Protein AF-A0A935VYN9-F1 (afdb_monomer)

Solvent-accessible surface area (backbone atoms only — not comparable to full-atom values): 40117 Å² total; per-residue (Å²): 138,80,86,82,82,80,83,77,86,75,59,67,63,64,49,54,51,49,53,44,54,54,47,24,53,54,36,52,52,41,38,75,71,76,42,77,57,58,20,42,35,36,36,38,44,35,85,55,69,68,54,60,50,52,51,58,48,52,46,54,54,28,58,73,25,65,29,42,64,48,79,44,86,40,58,60,84,60,48,42,62,64,52,50,59,45,42,54,49,50,70,70,33,98,76,46,24,41,80,46,74,50,76,77,64,46,88,77,40,58,71,61,63,54,58,72,52,52,62,89,78,55,71,36,99,44,79,91,55,61,65,62,78,80,64,71,81,85,78,84,76,78,89,75,81,85,79,79,81,84,81,88,84,87,85,84,86,85,86,85,92,87,82,90,79,89,78,90,91,85,85,90,83,90,80,90,88,83,89,88,82,90,82,91,89,88,86,87,87,87,87,87,87,90,86,80,88,81,92,80,90,84,89,80,82,87,86,87,87,86,81,89,84,81,87,81,91,84,85,90,86,90,87,86,89,87,89,86,84,88,88,83,88,86,91,83,88,89,88,88,87,85,86,91,83,90,82,91,89,87,86,87,85,89,78,86,83,90,88,90,81,91,85,86,90,86,87,83,91,79,88,82,82,82,85,84,70,78,80,70,85,77,69,84,89,64,87,78,77,80,81,77,80,82,80,76,58,88,90,76,44,45,69,47,82,50,45,67,54,42,55,74,63,62,28,47,67,41,82,52,68,63,25,54,41,43,38,27,51,83,43,47,61,61,36,37,48,20,25,68,74,17,15,20,39,29,85,47,33,64,40,24,38,38,35,30,41,29,88,30,21,49,60,28,48,26,29,47,26,48,26,82,42,75,83,49,50,67,33,25,41,44,68,26,33,32,36,37,74,79,26,8,28,68,44,71,29,41,43,29,27,72,41,96,35,29,34,38,37,41,35,50,47,76,37,39,69,62,50,51,56,50,45,68,72,69,53,61,71,59,50,51,75,45,80,41,37,94,53,36,25,31,37,35,36,29,4,76,41,26,68,63,26,54,28,53,45,40,75,46,94,65,93,70,53,57,79,43,14,29,42,82,44,79,45,70,89,39,70,29,43,42,28,19,42,78,70,43,62,49,55,35,31,30,41,35,32,47,35,89,48,40,57,62,53,53,55,43,46,49,62,44,17,48,90,58,56,44,39,67,37,19,53,51,19,45,54,42,33,16,49,39,36,52,50,79,45,81,84,47,63,36,37,67,82,38,34,46,67,27,54,71,41,48,87,37,53,69,67,73,83,61,74,32,56,17,42,71,34,47,60,74,52,60,90,58,82,55,88,34,27,54,38,35,33,36,46,79,50,99,66,69,51,39,52,77,31,41,26,27,46,98,89,40,80,57,32,38,24,36,39,36,40,61,32,80,92,76,78,37,22,34,32,37,27,39,30,38,56,95,66,59,46,72,69,36,74,38,23,38,43,58,93,86,40,72,43,45,26,32,30,41,68,71,38,71,51,61,82,92,115

Foldseek 3Di:
DDDDDDDDDDDPVVVVVVVLVVLLVVQVVCVVVVHQGAEEEEEEEADDPVLVVVLVVVCVSCVSSVHHYHYHYHHLPDAQVNLLVVLLVLLVDPNHQYYHYDDDHRPNHDPVVVVVSNDPVRNHPQPPHPVCVPDDDDDDDDDDDDDDDDDDDDDDDDDDDDDDDDDDDDDDDDDDDDDDDDDDDDDDDDDDDDDDDDDDDDDDDDDDDDDDDDDDDDDDDDDDDDDDDDDDDDDDDDDDDDDDDDDDDDDDDDDDDDDDDDDDDDDDDDDDDDDDDPPPPPDPPDDDFDDPDDADDPVQADEALCRVVCVVLVFDWGGDLRHTFGQWSDDLLLQLVCQAAFKEKEWPLLWWKKKKFFPCSQVQVCQQWLFRSVPADAQFKDWTFGAAQLQAGLWIWIWHHNDPGMIMITTGNNCNVVSLVVSVVRGDDGIDMDTCSVWKTKMKIHHPCAQVLQCLLQVHDDPADDARGWYFDQGNNFTWTWGQDDQQLTTTIMIMGTSVCVVVVRVSSCVSRVVRVYYHGTPNSSQLRNLLQVHDDPVQLGDNNDHCQQSVNCVSNVPLVDNHHNSVNCVVCPPPQDQKHKFKKWFPDDDWDAFSWFKADPNDGFWTWRGWGQRSVVRTIMTIIIGGPVQRDFQRWIFTQDVNDTTIMTTHDPNNDDRPD

Mean predicted aligned error: 19.52 Å

pLDDT: mean 75.77, std 28.44, range [23.95, 98.88]

Sequence (661 aa):
MAEAIQTVVVDGLALAETLRAEMATEIEAIVASGRRPPQLTVVLVGDDPASRSYIKGKQRACARIGADAAEYLLPESTSEKELLDLIGRLNADDAVDGILVQLPLPKQISPEAVAEAIDPAMPSAARQRAARLVYAPRCARGPRPPRRPPVGGACRRDRPQQHRRQASLDPAAAAQRDRHDVPLEDPQPRGALPFGGRDRRRRRQPAHGQGGLDPPRRRRHGCRGHGSGRQARRRRRLRRGDRPRRSHHTLAPRHRPDDDHDAAAQHADGLPAPPSDPARRRRDQRPRAAHRPRKPRLSELSRTPLFEIHRRLGARLVPFAGWEMPIQYSSILDEHAAVRERAGLFDVSHMGQIFFEGPDAVAAVDRLVSCDVASLGVGRARYGLLLNDAGGCVDDVIATRLGERELFLCVNASNIDKDRDWILHHATGDVRIEDRSPTTALLALQGPASARILTRFAGTELALPKRFGAARMSIAGLELIVSATGYTGSPGFELACASTDAERLFEGLLAAGAPEGILPVGLGARDTLRLEAGMALYGHELDDTTTPFEAGLERYVKDLARDFVGVEALRRIAGETPRRRLVGFELVERGIARADYEIVHEGSIVGRVTSGAPSPTLGKSIGLGYVPPALSAVGQALGIRIRGKDVAAQVVALPFLKPGR

Nearest PDB structures (foldseek):
  1yx2-assembly1_A  TM=9.429E-01  e=1.963E-45  Bacillus subtilis
  1wsr-assembly1_A  TM=9.351E-01  e=6.634E-40  Homo sapiens
  3gsi-assembly1_A  TM=8.987E-01  e=3.271E-33  Arthrobacter globiformis
  1pj6-assembly1_A  TM=9.070E-01  e=1.847E-32  Arthrobacter globiformis
  3tfi-assembly1_B  TM=8.996E-01  e=2.219E-29  Candidatus Pelagibacter ubique HTCC1062

Secondary structure (DSSP, 8-state):
-----------HHHHHHHHHHHHHHHHHHHHHTTPPPPEEEEEEES--HHHHHHHHHHHHHHHTTT-EEEEEEE-TT--HHHHHHHHHHHTT-TT-SEEEEPSSPPTTS-HHHHHHHS-TTS--TTTTTGGGGT---S-PPPPPPPPPPPPP----------------------------------------------------------------------------------------------------------------------PPPPPPPGGGGGS---PPPP--PPPPPTTS-B--TTHHHHHHTT-EEEEETTEEEEEESS-HHHHHHHHHHS-EEEE-TTSEEEEEESTTHHHHHHHHBSS--TT--TTEEEEEEEE-TTS-EEEEEEEEEEETTEEEEEE-TTTHHHHHHHHHHH--SS-EEEE-TTTEEEEEEESTTHHHHHHHHHTS---PPPTTBEEEEEETTEEEEEES--SSSSSEEEEEEETTTHHHHHHHHHHHHGGGT-EEE-HHHHHHHHHHTT---BTTTB-TT--TTTTT-GGGS---SS--TTHHHHHHTTTS--S-EEEEEEESSS----TTPEEEETTEEEEEEEEEEEETTTTEEEEEEEE-GGG-STT-EEEEEETTEEEEEEEEPSPSSPTT-

Structure (mmCIF, N/CA/C/O backbone):
data_AF-A0A935VYN9-F1
#
_entry.id   AF-A0A935VYN9-F1
#
loop_
_atom_site.group_PDB
_atom_site.id
_atom_site.type_symbol
_atom_site.label_atom_id
_atom_site.label_alt_id
_atom_site.label_comp_id
_atom_site.label_asym_id
_atom_site.label_entity_id
_atom_site.label_seq_id
_atom_site.pdbx_PDB_ins_code
_atom_site.Cartn_x
_atom_site.Cartn_y
_atom_site.Cartn_z
_atom_site.occupancy
_atom_site.B_iso_or_equiv
_atom_site.auth_seq_id
_atom_site.auth_comp_id
_atom_site.auth_asym_id
_atom_site.auth_atom_id
_atom_site.pdbx_PDB_model_num
ATOM 1 N N . MET A 1 1 ? 7.507 -13.854 -44.392 1.00 37.06 1 MET A N 1
ATOM 2 C CA . MET A 1 1 ? 7.687 -12.591 -43.643 1.00 37.06 1 MET A CA 1
ATOM 3 C C . MET A 1 1 ? 6.374 -12.278 -42.952 1.00 37.06 1 MET A C 1
ATOM 5 O O . MET A 1 1 ? 5.344 -12.498 -43.573 1.00 37.06 1 MET A O 1
ATOM 9 N N . ALA A 1 2 ? 6.405 -11.829 -41.700 1.00 38.69 2 ALA A N 1
ATOM 10 C CA . ALA A 1 2 ? 5.245 -11.238 -41.034 1.00 38.69 2 ALA A CA 1
ATOM 11 C C . ALA A 1 2 ? 5.484 -9.727 -40.945 1.00 38.69 2 ALA A C 1
ATOM 13 O O . ALA A 1 2 ? 6.619 -9.317 -40.699 1.00 38.69 2 ALA A O 1
ATOM 14 N N . GLU A 1 3 ? 4.456 -8.914 -41.174 1.00 41.31 3 GLU A N 1
ATOM 15 C CA . GLU A 1 3 ? 4.567 -7.467 -40.987 1.00 41.31 3 GLU A CA 1
ATOM 16 C C . GLU A 1 3 ? 4.745 -7.140 -39.502 1.00 41.31 3 GLU A C 1
ATOM 18 O O . GLU A 1 3 ? 4.059 -7.691 -38.636 1.00 41.31 3 GLU A O 1
ATOM 23 N N . ALA A 1 4 ? 5.680 -6.238 -39.205 1.00 37.94 4 ALA A N 1
ATOM 24 C CA . ALA A 1 4 ? 5.867 -5.727 -37.859 1.00 37.94 4 ALA A CA 1
ATOM 25 C C . ALA A 1 4 ? 4.726 -4.753 -37.536 1.00 37.94 4 ALA A C 1
ATOM 27 O O . ALA A 1 4 ? 4.671 -3.652 -38.081 1.00 37.94 4 ALA A O 1
ATOM 28 N N . ILE A 1 5 ? 3.819 -5.157 -36.644 1.00 44.41 5 ILE A N 1
ATOM 29 C CA . ILE A 1 5 ? 2.760 -4.279 -36.138 1.00 44.41 5 ILE A CA 1
ATOM 30 C C . ILE A 1 5 ? 3.425 -3.166 -35.320 1.00 44.41 5 ILE A C 1
ATOM 32 O O . ILE A 1 5 ? 3.862 -3.397 -34.193 1.00 44.41 5 ILE A O 1
ATOM 36 N N . GLN A 1 6 ? 3.509 -1.960 -35.885 1.00 36.75 6 GLN A N 1
ATOM 37 C CA . GLN A 1 6 ? 3.983 -0.785 -35.157 1.00 36.75 6 GLN A CA 1
ATOM 38 C C . GLN A 1 6 ? 2.97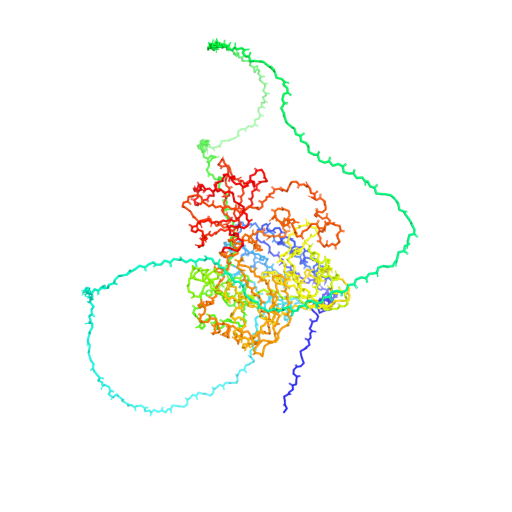8 -0.403 -34.065 1.00 36.75 6 GLN A C 1
ATOM 40 O O . GLN A 1 6 ? 1.843 -0.016 -34.343 1.00 36.75 6 GLN A O 1
ATOM 45 N N . THR A 1 7 ? 3.411 -0.477 -32.810 1.00 35.91 7 THR A N 1
ATOM 46 C CA . THR A 1 7 ? 2.684 0.078 -31.667 1.00 35.91 7 THR A CA 1
ATOM 47 C C . THR A 1 7 ? 2.938 1.580 -31.583 1.00 35.91 7 THR A C 1
ATOM 49 O O . THR A 1 7 ? 3.998 2.007 -31.126 1.00 35.91 7 THR A O 1
ATOM 52 N N . VAL A 1 8 ? 1.970 2.384 -32.020 1.00 53.38 8 VAL A N 1
ATOM 53 C CA . VAL A 1 8 ? 1.992 3.840 -31.829 1.00 53.38 8 VAL A CA 1
ATOM 54 C C . VAL A 1 8 ? 1.528 4.162 -30.408 1.00 53.38 8 VAL A C 1
ATOM 56 O O . VAL A 1 8 ? 0.440 3.752 -30.003 1.00 53.38 8 VAL A O 1
ATOM 59 N N . VAL A 1 9 ? 2.343 4.903 -29.655 1.00 58.47 9 VAL A N 1
ATOM 60 C CA . VAL A 1 9 ? 1.935 5.488 -28.370 1.00 58.47 9 VAL A CA 1
ATOM 61 C C . VAL A 1 9 ? 0.993 6.651 -28.671 1.00 58.47 9 VAL A C 1
ATOM 63 O O . VAL A 1 9 ? 1.369 7.587 -29.373 1.00 58.47 9 VAL A O 1
ATOM 66 N N . VAL A 1 10 ? -0.238 6.580 -28.167 1.00 57.06 10 VAL A N 1
ATOM 67 C CA . VAL A 1 10 ? -1.242 7.634 -28.344 1.00 57.06 10 VAL A CA 1
ATOM 68 C C . VAL A 1 10 ? -1.167 8.585 -27.156 1.00 57.06 10 VAL A C 1
ATOM 70 O O . VAL A 1 10 ? -1.468 8.189 -26.032 1.00 57.06 10 VAL A O 1
ATOM 73 N N . ASP A 1 11 ? -0.803 9.841 -27.408 1.00 76.12 11 ASP A N 1
ATOM 74 C CA . ASP A 1 11 ? -0.956 10.917 -26.429 1.00 76.12 11 ASP A CA 1
ATOM 75 C C . ASP A 1 11 ? -2.454 11.173 -26.200 1.00 76.12 11 ASP A C 1
ATOM 77 O O . ASP A 1 11 ? -3.157 11.726 -27.051 1.00 76.12 11 ASP A O 1
ATOM 81 N N . GLY A 1 12 ? -2.952 10.728 -25.045 1.00 65.94 12 GLY A N 1
ATOM 82 C CA . GLY A 1 12 ? -4.353 10.874 -24.664 1.00 65.94 12 GLY A CA 1
ATOM 83 C C . GLY A 1 12 ? -4.775 12.321 -24.399 1.00 65.94 12 GLY A C 1
ATOM 84 O O . GLY A 1 12 ? -5.955 12.630 -24.563 1.00 65.94 12 GLY A O 1
ATOM 85 N N . LEU A 1 13 ? -3.847 13.214 -24.035 1.00 66.75 13 LEU A N 1
ATOM 86 C CA . LEU A 1 13 ? -4.149 14.626 -23.802 1.00 66.75 13 LEU A CA 1
ATOM 87 C C . LEU A 1 13 ? -4.252 15.366 -25.136 1.00 66.75 13 LEU A C 1
ATOM 89 O O . LEU A 1 13 ? -5.301 15.950 -25.411 1.00 66.75 13 LEU A O 1
ATOM 93 N N . ALA A 1 14 ? -3.238 15.254 -26.000 1.00 67.38 14 ALA A N 1
ATOM 94 C CA . ALA A 1 14 ? -3.257 15.857 -27.333 1.00 67.38 14 ALA A CA 1
ATOM 95 C C . ALA A 1 14 ? -4.417 15.317 -28.191 1.00 67.38 14 ALA A C 1
ATOM 97 O O . ALA A 1 14 ? -5.089 16.084 -28.888 1.00 67.38 14 ALA A O 1
ATOM 98 N N . LEU A 1 15 ? -4.734 14.017 -28.090 1.00 72.75 15 LEU A N 1
ATOM 99 C CA . LEU A 1 15 ? -5.921 13.443 -28.731 1.00 72.75 15 LEU A CA 1
ATOM 100 C C . LEU A 1 15 ? -7.220 14.013 -28.142 1.00 72.75 15 LEU A C 1
ATOM 102 O O . LEU A 1 15 ? -8.131 14.346 -28.896 1.00 72.75 15 LEU A O 1
ATOM 106 N N . ALA A 1 16 ? -7.329 14.161 -26.818 1.00 69.44 16 ALA A N 1
ATOM 107 C CA . ALA A 1 16 ? -8.524 14.728 -26.194 1.00 69.44 16 ALA A CA 1
ATOM 108 C C . ALA A 1 16 ? -8.689 16.236 -26.459 1.00 69.44 16 ALA A C 1
ATOM 110 O O . ALA A 1 16 ? -9.809 16.740 -26.416 1.00 69.44 16 ALA A O 1
ATOM 111 N N . GLU A 1 17 ? -7.616 16.982 -26.718 1.00 77.56 17 GLU A N 1
ATOM 112 C CA . GLU A 1 17 ? -7.700 18.369 -27.192 1.00 77.56 17 GLU A CA 1
ATOM 113 C C . GLU A 1 17 ? -8.106 18.431 -28.668 1.00 77.56 17 GLU A C 1
ATOM 115 O O . GLU A 1 17 ? -9.053 19.146 -28.996 1.00 77.56 17 GLU A O 1
ATOM 120 N N . THR A 1 18 ? -7.509 17.590 -29.521 1.00 80.38 18 THR A N 1
ATOM 121 C CA . THR A 1 18 ? -7.894 17.443 -30.937 1.00 80.38 18 THR A CA 1
ATOM 122 C C . THR A 1 18 ? -9.381 17.101 -31.080 1.00 80.38 18 THR A C 1
ATOM 124 O O . THR A 1 18 ? -10.112 17.812 -31.762 1.00 80.38 18 THR A O 1
ATOM 127 N N . LEU A 1 19 ? -9.868 16.080 -30.363 1.00 76.44 19 LEU A N 1
ATOM 128 C CA . LEU A 1 19 ? -11.279 15.668 -30.386 1.00 76.44 19 LEU A CA 1
ATOM 129 C C . LEU A 1 19 ? -12.233 16.768 -29.890 1.00 76.44 19 LEU A C 1
ATOM 131 O O . LEU A 1 19 ? -13.353 16.865 -30.382 1.00 76.44 19 LEU A O 1
ATOM 135 N N . ARG A 1 20 ? -11.818 17.613 -28.934 1.00 80.69 20 ARG A N 1
ATOM 136 C CA . ARG A 1 20 ? -12.640 18.753 -28.486 1.00 80.69 20 ARG A CA 1
ATOM 137 C C . ARG A 1 20 ? -12.694 19.864 -29.535 1.00 80.69 20 ARG A C 1
ATOM 139 O O . ARG A 1 20 ? -13.747 20.473 -29.679 1.00 80.69 20 ARG A O 1
ATOM 146 N N . ALA A 1 21 ? -11.605 20.105 -30.267 1.00 80.94 21 ALA A N 1
ATOM 147 C CA . ALA A 1 21 ? -11.582 21.061 -31.375 1.00 80.94 21 ALA A CA 1
ATOM 148 C C . ALA A 1 21 ? -12.409 20.571 -32.583 1.00 80.94 21 ALA A C 1
ATOM 150 O O . ALA A 1 21 ? -13.171 21.354 -33.151 1.00 80.94 21 ALA A O 1
ATOM 151 N N . GLU A 1 22 ? -12.328 19.275 -32.919 1.00 85.44 22 GLU A N 1
ATOM 152 C CA . GLU A 1 22 ? -13.218 18.624 -33.896 1.00 85.44 22 GLU A CA 1
ATOM 153 C C . GLU A 1 22 ? -14.692 18.835 -33.498 1.00 85.44 22 GLU A C 1
ATOM 155 O O . GLU A 1 22 ? -15.454 19.440 -34.251 1.00 85.44 22 GLU A O 1
ATOM 160 N N . MET A 1 23 ? -15.076 18.430 -32.279 1.00 83.31 23 MET A N 1
ATOM 161 C CA . MET A 1 23 ? -16.460 18.548 -31.796 1.00 83.31 23 MET A CA 1
ATOM 162 C C . MET A 1 23 ? -16.960 19.997 -31.719 1.00 83.31 23 MET A C 1
ATOM 164 O O . MET A 1 23 ? -18.111 20.247 -32.064 1.00 83.31 23 MET A O 1
ATOM 168 N N . ALA A 1 24 ? -16.127 20.955 -31.297 1.00 84.88 24 ALA A N 1
ATOM 169 C CA . ALA A 1 24 ? -16.508 22.369 -31.277 1.00 84.88 24 ALA A CA 1
ATOM 170 C C . ALA A 1 24 ? -16.841 22.881 -32.689 1.00 84.88 24 ALA A C 1
ATOM 172 O O . ALA A 1 24 ? -17.875 23.514 -32.886 1.00 84.88 24 ALA A O 1
ATOM 173 N N . THR A 1 25 ? -16.023 22.519 -33.683 1.00 88.00 25 THR A N 1
ATOM 174 C CA . THR A 1 25 ? -16.242 22.887 -35.093 1.00 88.00 25 THR A CA 1
ATOM 175 C C . THR A 1 25 ? -17.527 22.256 -35.651 1.00 88.00 25 THR A C 1
ATOM 177 O O . THR A 1 25 ? -18.287 22.911 -36.366 1.00 88.00 25 THR A O 1
ATOM 180 N N . GLU A 1 26 ? -17.811 20.995 -35.306 1.00 87.25 26 GLU A N 1
ATOM 181 C CA . GLU A 1 26 ? -19.064 20.321 -35.681 1.00 87.25 26 GLU A CA 1
ATOM 182 C C . GLU A 1 26 ? -20.295 20.993 -35.047 1.00 87.25 26 GLU A C 1
ATOM 184 O O . GLU A 1 26 ? -21.315 21.174 -35.716 1.00 87.25 26 GLU A O 1
ATOM 189 N N . ILE A 1 27 ? -20.206 21.409 -33.780 1.00 86.06 27 ILE A N 1
ATOM 190 C CA . ILE A 1 27 ? -21.300 22.081 -33.064 1.00 86.06 27 ILE A CA 1
ATOM 191 C C . ILE A 1 27 ? -21.528 23.501 -33.601 1.00 86.06 27 ILE A C 1
ATOM 193 O O . ILE A 1 27 ? -22.677 23.876 -33.835 1.00 86.06 27 ILE A O 1
ATOM 197 N N . GLU A 1 28 ? -20.468 24.261 -33.889 1.00 88.19 28 GLU A N 1
ATOM 198 C CA . GLU A 1 28 ? -20.569 25.562 -34.564 1.00 88.19 28 GLU A CA 1
ATOM 199 C C . GLU A 1 28 ? -21.259 25.437 -35.932 1.00 88.19 28 GLU A C 1
ATOM 201 O O . GLU A 1 28 ? -22.143 26.235 -36.247 1.00 88.19 28 GLU A O 1
ATOM 206 N N . ALA A 1 29 ? -20.948 24.396 -36.714 1.00 86.12 29 ALA A N 1
ATOM 207 C CA . ALA A 1 29 ? -21.621 24.125 -37.986 1.00 86.12 29 ALA A CA 1
ATOM 208 C C . ALA A 1 29 ? -23.108 23.741 -37.814 1.00 86.12 29 ALA A C 1
ATOM 210 O O . ALA A 1 29 ? -23.952 24.165 -38.609 1.00 86.12 29 ALA A O 1
ATOM 211 N N . ILE A 1 30 ? -23.458 22.986 -36.763 1.00 83.12 30 ILE A N 1
ATOM 212 C CA . ILE A 1 30 ? -24.858 22.686 -36.410 1.00 83.12 30 ILE A CA 1
ATOM 213 C C . ILE A 1 30 ? -25.611 23.982 -36.077 1.00 83.12 30 ILE A C 1
ATOM 215 O O . ILE A 1 30 ? -26.686 24.216 -36.637 1.00 83.12 30 ILE A O 1
ATOM 219 N N . VAL A 1 31 ? -25.038 24.855 -35.244 1.00 87.81 31 VAL A N 1
ATOM 220 C CA . VAL A 1 31 ? -25.655 26.138 -34.864 1.00 87.81 31 VAL A CA 1
ATOM 221 C C . VAL A 1 31 ? -25.779 27.079 -36.068 1.00 87.81 31 VAL A C 1
ATOM 223 O O . VAL A 1 31 ? -26.846 27.650 -36.296 1.00 87.81 31 VAL A O 1
ATOM 226 N N . ALA A 1 32 ? -24.746 27.169 -36.911 1.00 89.19 32 ALA A N 1
ATOM 227 C CA . ALA A 1 32 ? -24.773 27.950 -38.150 1.00 89.19 32 ALA A CA 1
ATOM 228 C C . ALA A 1 32 ? -25.826 27.454 -39.164 1.00 89.19 32 ALA A C 1
ATOM 230 O O . ALA A 1 32 ? -26.321 28.243 -39.967 1.00 89.19 32 ALA A O 1
ATOM 231 N N . SER A 1 33 ? -26.224 26.175 -39.104 1.00 89.38 33 SER A N 1
ATOM 232 C CA . SER A 1 33 ? -27.330 25.625 -39.908 1.00 89.38 33 SER A CA 1
ATOM 233 C C . SER A 1 33 ? -28.736 26.001 -39.403 1.00 89.38 33 SER A C 1
ATOM 235 O O . SER A 1 33 ? -29.731 25.560 -39.977 1.00 89.38 33 SER A O 1
ATOM 237 N N . GLY A 1 34 ? -28.840 26.802 -38.334 1.00 86.44 34 GLY A N 1
ATOM 238 C CA . GLY A 1 34 ? -30.112 27.209 -37.726 1.00 86.44 34 GLY A CA 1
ATOM 239 C C . GLY A 1 34 ? -30.720 26.167 -36.781 1.00 86.44 34 GLY A C 1
ATOM 240 O O . GLY A 1 34 ? -31.892 26.275 -36.420 1.00 86.44 34 GLY A O 1
ATOM 241 N N . ARG A 1 35 ? -29.947 25.152 -36.375 1.00 84.31 35 ARG A N 1
ATOM 242 C CA . ARG A 1 35 ? -30.352 24.152 -35.375 1.00 84.31 35 ARG A CA 1
ATOM 243 C C . ARG A 1 35 ? -29.872 24.576 -33.984 1.00 84.31 35 ARG A C 1
ATOM 245 O O . ARG A 1 35 ? -28.857 25.254 -33.857 1.00 84.31 35 ARG A O 1
ATOM 252 N N . ARG A 1 36 ? -30.578 24.155 -32.928 1.00 87.69 36 ARG A N 1
ATOM 253 C CA . ARG A 1 36 ? -30.112 24.355 -31.542 1.00 87.69 36 ARG A CA 1
ATOM 254 C C . ARG A 1 36 ? -28.790 23.600 -31.284 1.00 87.69 36 ARG A C 1
ATOM 256 O O . ARG A 1 36 ? -28.568 22.573 -31.937 1.00 87.69 36 ARG A O 1
ATOM 263 N N . PRO A 1 37 ? -27.947 24.044 -30.332 1.00 87.00 37 PRO A N 1
ATOM 264 C CA . PRO A 1 37 ? -26.814 23.250 -29.866 1.00 87.00 37 PRO A CA 1
ATOM 265 C C . PRO A 1 37 ? -27.272 21.875 -29.349 1.00 87.00 37 PRO A C 1
ATOM 267 O O . PRO A 1 37 ? -28.380 21.770 -28.809 1.00 87.00 37 PRO A O 1
ATOM 270 N N . PRO A 1 38 ? -26.446 20.819 -29.469 1.00 88.00 38 PRO A N 1
ATOM 271 C CA . PRO A 1 38 ? -26.711 19.551 -28.799 1.00 88.00 38 PRO A CA 1
ATOM 272 C C . PRO A 1 38 ? -26.677 19.723 -27.274 1.00 88.00 38 PRO A C 1
ATOM 274 O O . PRO A 1 38 ? -25.772 20.375 -26.751 1.00 88.00 38 PRO A O 1
ATOM 277 N N . GLN A 1 39 ? -27.626 19.112 -26.563 1.00 88.81 39 GLN A N 1
ATOM 278 C CA . GLN A 1 39 ? -27.752 19.190 -25.109 1.00 88.81 39 GLN A CA 1
ATOM 279 C C . GLN A 1 39 ? -27.408 17.856 -24.436 1.00 88.81 39 GLN A C 1
ATOM 281 O O . GLN A 1 39 ? -27.972 16.810 -24.769 1.00 88.81 39 GLN A O 1
ATOM 286 N N . LEU A 1 40 ? -26.533 17.911 -23.427 1.00 90.44 40 LEU A N 1
ATOM 287 C CA . LEU A 1 40 ? -26.269 16.802 -22.509 1.00 90.44 40 LEU A CA 1
ATOM 288 C C . LEU A 1 40 ? -26.997 17.016 -21.173 1.00 90.44 40 LEU A C 1
ATOM 290 O O . LEU A 1 40 ? -26.625 17.885 -20.380 1.00 90.44 40 LEU A O 1
ATOM 294 N N . THR A 1 41 ? -27.992 16.185 -20.876 1.00 90.56 41 THR A N 1
ATOM 295 C CA . THR A 1 41 ? -28.690 16.199 -19.585 1.00 90.56 41 THR A CA 1
ATOM 296 C C . THR A 1 41 ? -28.003 15.265 -18.590 1.00 90.56 41 THR A C 1
ATOM 298 O O . THR A 1 41 ? -27.932 14.050 -18.788 1.00 90.56 41 THR A O 1
ATOM 301 N N . VAL A 1 42 ? -27.512 15.819 -17.481 1.00 90.00 42 VAL A N 1
ATOM 302 C CA . VAL A 1 42 ? -26.829 15.071 -16.418 1.00 90.00 42 VAL A CA 1
ATOM 303 C C . VAL A 1 42 ? -27.768 14.886 -15.225 1.00 90.00 42 VAL A C 1
ATOM 305 O O . VAL A 1 42 ? -28.239 15.859 -14.641 1.00 90.00 42 VAL A O 1
ATOM 308 N N . VAL A 1 43 ? -28.034 13.638 -14.834 1.00 92.06 43 VAL A N 1
ATOM 309 C CA . VAL A 1 43 ? -28.928 13.326 -13.703 1.00 92.06 43 VAL A CA 1
ATOM 310 C C . VAL A 1 43 ? -28.102 12.866 -12.505 1.00 92.06 43 VAL A C 1
ATOM 312 O O . VAL A 1 43 ? -27.345 11.902 -12.613 1.00 92.06 43 VAL A O 1
ATOM 315 N N . LEU A 1 44 ? -28.258 13.523 -11.357 1.00 89.62 44 LEU A N 1
ATOM 316 C CA . LEU A 1 44 ? -27.725 13.084 -10.066 1.00 89.62 44 LEU A CA 1
ATOM 317 C C . LEU A 1 44 ? -28.865 12.576 -9.186 1.00 89.62 44 LEU A C 1
ATOM 319 O O . LEU A 1 44 ? -29.943 13.167 -9.168 1.00 89.62 44 LEU A O 1
ATOM 323 N N . VAL A 1 45 ? -28.605 11.525 -8.407 1.00 91.44 45 VAL A N 1
ATOM 324 C CA . VAL A 1 45 ? -29.517 11.073 -7.352 1.00 91.44 45 VAL A CA 1
ATOM 325 C C . VAL A 1 45 ? -28.747 10.953 -6.040 1.00 91.44 45 VAL A C 1
ATOM 327 O O . VAL A 1 45 ? -27.850 10.123 -5.919 1.00 91.44 45 VAL A O 1
ATOM 330 N N . GLY A 1 46 ? -29.100 11.783 -5.060 1.00 85.88 46 GLY A N 1
ATOM 331 C CA . GLY A 1 46 ? -28.372 11.936 -3.800 1.00 85.88 46 GLY A CA 1
ATOM 332 C C . GLY A 1 46 ? -27.407 13.125 -3.778 1.00 85.88 46 GLY A C 1
ATOM 333 O O . GLY A 1 46 ? -27.163 13.791 -4.780 1.00 85.88 46 GLY A O 1
ATOM 334 N N . ASP A 1 47 ? -26.859 13.400 -2.595 1.00 70.00 47 ASP A N 1
ATOM 335 C CA . ASP A 1 47 ? -26.157 14.653 -2.279 1.00 70.00 47 ASP A CA 1
ATOM 336 C C . ASP A 1 47 ? -24.621 14.545 -2.239 1.00 70.00 47 ASP A C 1
ATOM 338 O O . ASP A 1 47 ? -23.958 15.379 -1.623 1.00 70.00 47 ASP A O 1
ATOM 342 N N . ASP A 1 48 ? -24.037 13.540 -2.900 1.00 70.31 48 ASP A N 1
ATOM 343 C CA . ASP A 1 48 ? -22.589 13.295 -2.876 1.00 70.31 48 ASP A CA 1
ATOM 344 C C . ASP A 1 48 ? -21.759 14.529 -3.325 1.00 70.31 48 ASP A C 1
ATOM 346 O O . ASP A 1 48 ? -21.846 14.952 -4.488 1.00 70.31 48 ASP A O 1
ATOM 350 N N . PRO A 1 49 ? -20.916 15.111 -2.442 1.00 59.22 49 PRO A N 1
ATOM 351 C CA . PRO A 1 49 ? -20.136 16.305 -2.765 1.00 59.22 49 PRO A CA 1
ATOM 352 C C . PRO A 1 49 ? -19.117 16.099 -3.892 1.00 59.22 49 PRO A C 1
ATOM 354 O O . PRO A 1 49 ? -18.852 17.041 -4.643 1.00 59.22 49 PRO A O 1
ATOM 357 N N . ALA A 1 50 ? -18.567 14.888 -4.046 1.00 57.19 50 ALA A N 1
ATOM 358 C CA . ALA A 1 50 ? -17.630 14.588 -5.128 1.00 57.19 50 ALA A CA 1
ATOM 359 C C . ALA A 1 50 ? -18.349 14.610 -6.488 1.00 57.19 50 ALA A C 1
ATOM 361 O O . ALA A 1 50 ? -17.931 15.319 -7.407 1.00 57.19 50 ALA A O 1
ATOM 362 N N . SER A 1 51 ? -19.492 13.929 -6.593 1.00 67.25 51 SER A N 1
ATOM 363 C CA . SER A 1 51 ? -20.361 13.929 -7.777 1.00 67.25 51 SER A CA 1
ATOM 364 C C . SER A 1 51 ? -20.818 15.336 -8.175 1.00 67.25 51 SER A C 1
ATOM 366 O O . SER A 1 51 ? -20.778 15.679 -9.359 1.00 67.25 51 SER A O 1
ATOM 368 N N . ARG A 1 52 ? -21.150 16.201 -7.204 1.00 70.88 52 ARG A N 1
ATOM 369 C CA . ARG A 1 52 ? -21.450 17.628 -7.453 1.00 70.88 52 ARG A CA 1
ATOM 370 C C . ARG A 1 52 ? -20.274 18.394 -8.090 1.00 70.88 52 ARG A C 1
ATOM 372 O O . ARG A 1 52 ? -20.508 19.339 -8.844 1.00 70.88 52 ARG A O 1
ATOM 379 N N . SER A 1 53 ? -19.023 17.989 -7.848 1.00 62.47 53 SER A N 1
ATOM 380 C CA . SER A 1 53 ? -17.842 18.538 -8.538 1.00 62.47 53 SER A CA 1
ATOM 381 C C . SER A 1 53 ? -17.710 18.006 -9.974 1.00 62.47 53 SER A C 1
ATOM 383 O O . SER A 1 53 ? -17.495 18.784 -10.909 1.00 62.47 53 SER A O 1
ATOM 385 N N . TYR A 1 54 ? -17.931 16.702 -10.184 1.00 67.38 54 TYR A N 1
ATOM 386 C CA . TYR A 1 54 ? -17.904 16.080 -11.517 1.00 67.38 54 TYR A CA 1
ATOM 387 C C . TYR A 1 54 ? -18.953 16.661 -12.478 1.00 67.38 54 TYR A C 1
ATOM 389 O O . TYR A 1 54 ? -18.652 16.862 -13.655 1.00 67.38 54 TYR A O 1
ATOM 397 N N . ILE A 1 55 ? -20.153 17.001 -11.995 1.00 74.44 55 ILE A N 1
ATOM 398 C CA . ILE A 1 55 ? -21.208 17.637 -12.809 1.00 74.44 55 ILE A CA 1
ATOM 399 C C . ILE A 1 55 ? -20.763 19.024 -13.294 1.00 74.44 55 ILE A C 1
ATOM 401 O O . ILE A 1 55 ? -20.820 19.304 -14.492 1.00 74.44 55 ILE A O 1
ATOM 405 N N . LYS A 1 56 ? -20.171 19.837 -12.409 1.00 74.94 56 LYS A N 1
ATOM 406 C CA . LYS A 1 56 ? -19.536 21.115 -12.782 1.00 74.94 56 LYS A CA 1
ATOM 407 C C . LYS A 1 56 ? -18.342 20.935 -13.725 1.00 74.94 56 LYS A C 1
ATOM 409 O O . LYS A 1 56 ? -17.985 21.859 -14.453 1.00 74.94 56 LYS A O 1
ATOM 414 N N . GLY A 1 57 ? -17.688 19.774 -13.716 1.00 75.56 57 GLY A N 1
ATOM 415 C CA . GLY A 1 57 ? -16.717 19.376 -14.740 1.00 75.56 57 GLY A CA 1
ATOM 416 C C . GLY A 1 57 ? -17.377 19.169 -16.108 1.00 75.56 57 GLY A C 1
ATOM 417 O O . GLY A 1 57 ? -16.948 19.772 -17.089 1.00 75.56 57 GLY A O 1
ATOM 418 N N . LYS A 1 58 ? -18.461 18.385 -16.158 1.00 79.94 58 LYS A N 1
ATOM 419 C CA . LYS A 1 58 ? -19.228 18.075 -17.380 1.00 79.94 58 LYS A CA 1
ATOM 420 C C . LYS A 1 58 ? -19.853 19.319 -18.020 1.00 79.94 58 LYS A C 1
ATOM 422 O O . LYS A 1 58 ? -19.694 19.513 -19.220 1.00 79.94 58 LYS A O 1
ATOM 427 N N . GLN A 1 59 ? -20.466 20.201 -17.229 1.00 78.69 59 GLN A N 1
ATOM 428 C CA . GLN A 1 59 ? -21.006 21.486 -17.702 1.00 78.69 59 GLN A CA 1
ATOM 429 C C . GLN A 1 59 ? -19.918 22.357 -18.348 1.00 78.69 59 GLN A C 1
ATOM 431 O O . GLN A 1 59 ? -20.083 22.828 -19.470 1.00 78.69 59 GLN A O 1
ATOM 436 N N . ARG A 1 60 ? -18.756 22.500 -17.689 1.00 79.56 60 ARG A N 1
ATOM 437 C CA . ARG A 1 60 ? -17.601 23.224 -18.252 1.00 79.56 60 ARG A CA 1
ATOM 438 C C . ARG A 1 60 ? -17.022 22.548 -19.498 1.00 79.56 60 ARG A C 1
ATOM 440 O O . ARG A 1 60 ? -16.489 23.248 -20.350 1.00 79.56 60 ARG A O 1
ATOM 447 N N . ALA A 1 61 ? -17.117 21.224 -19.623 1.00 79.94 61 ALA A N 1
ATOM 448 C CA . ALA A 1 61 ? -16.699 20.513 -20.828 1.00 79.94 61 ALA A CA 1
ATOM 449 C C . ALA A 1 61 ? -17.639 20.784 -22.017 1.00 79.94 61 ALA A C 1
ATOM 451 O O . ALA A 1 61 ? -17.141 21.038 -23.107 1.00 79.94 61 ALA A O 1
ATOM 452 N N . CYS A 1 62 ? -18.960 20.801 -21.797 1.00 85.00 62 CYS A N 1
ATOM 453 C CA . CYS A 1 62 ? -19.954 21.114 -22.834 1.00 85.00 62 CYS A CA 1
ATOM 454 C C . CYS A 1 62 ? -19.824 22.573 -23.303 1.00 85.00 62 CYS A C 1
ATOM 456 O O . CYS A 1 62 ? -19.640 22.828 -24.491 1.00 85.00 62 CYS A O 1
ATOM 458 N N . ALA A 1 63 ? -19.757 23.520 -22.359 1.00 84.88 63 ALA A N 1
ATOM 459 C CA . ALA A 1 63 ? -19.567 24.938 -22.663 1.00 84.88 63 ALA A CA 1
ATOM 460 C C . ALA A 1 63 ? -18.252 25.230 -23.420 1.00 84.88 63 ALA A C 1
ATOM 462 O O . ALA A 1 63 ? -18.207 26.137 -24.246 1.00 84.88 63 ALA A O 1
ATOM 463 N N . ARG A 1 64 ? -17.185 24.444 -23.190 1.00 82.06 64 ARG A N 1
ATOM 464 C CA . ARG A 1 64 ? -15.908 24.549 -23.929 1.00 82.06 64 ARG A CA 1
ATOM 465 C C . ARG A 1 64 ? -15.964 24.055 -25.382 1.00 82.06 64 ARG A C 1
ATOM 467 O O . ARG A 1 64 ? -14.982 24.257 -26.088 1.00 82.06 64 ARG A O 1
ATOM 474 N N . ILE A 1 65 ? -17.054 23.415 -25.807 1.00 87.94 65 ILE A N 1
ATOM 475 C CA . ILE A 1 65 ? -17.287 22.970 -27.194 1.00 87.94 65 ILE A CA 1
ATOM 476 C C . ILE A 1 65 ? -18.591 23.538 -27.784 1.00 87.94 65 ILE A C 1
ATOM 478 O O . ILE A 1 65 ? -19.065 23.044 -28.798 1.00 87.94 65 ILE A O 1
ATOM 482 N N . GLY A 1 66 ? -19.202 24.539 -27.140 1.00 86.50 66 GLY A N 1
ATOM 483 C CA . GLY A 1 66 ? -20.461 25.144 -27.595 1.00 86.50 66 GLY A CA 1
ATOM 484 C C . GLY A 1 66 ? -21.720 24.286 -27.396 1.00 86.50 66 GLY A C 1
ATOM 485 O O . GLY A 1 66 ? -22.770 24.648 -27.916 1.00 86.50 66 GLY A O 1
ATOM 486 N N . ALA A 1 67 ? -21.641 23.168 -26.665 1.00 89.12 67 ALA A N 1
ATOM 487 C CA . ALA A 1 67 ? -22.790 22.317 -26.344 1.00 89.12 67 ALA A CA 1
ATOM 488 C C . ALA A 1 67 ? -23.536 22.801 -25.090 1.00 89.12 67 ALA A C 1
ATOM 490 O O . ALA A 1 67 ? -22.918 23.236 -24.111 1.00 89.12 67 ALA A O 1
ATOM 491 N 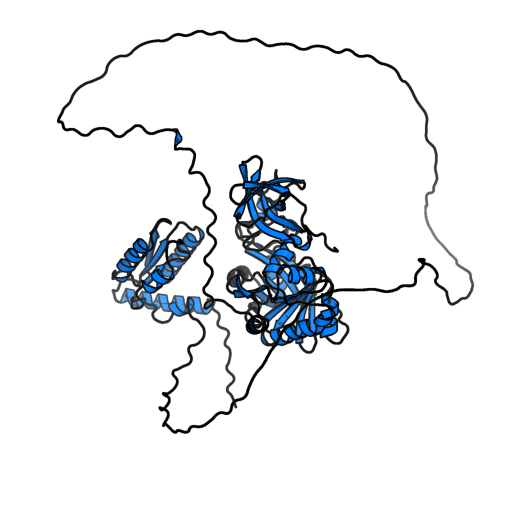N . ASP A 1 68 ? -24.857 22.625 -25.088 1.00 89.31 68 ASP A N 1
ATOM 492 C CA . ASP A 1 68 ? -25.710 22.891 -23.931 1.00 89.31 68 ASP A CA 1
ATOM 493 C C . ASP A 1 68 ? -25.603 21.769 -22.884 1.00 89.31 68 ASP A C 1
ATOM 495 O O . ASP A 1 68 ? -25.332 20.603 -23.191 1.00 89.31 68 ASP A O 1
ATOM 499 N N . ALA A 1 69 ? -25.860 22.105 -21.618 1.00 88.62 69 ALA A N 1
ATOM 500 C CA . ALA A 1 69 ? -25.913 21.130 -20.533 1.00 88.62 69 ALA A CA 1
ATOM 501 C C . ALA A 1 69 ? -27.016 21.465 -19.523 1.00 88.62 69 ALA A C 1
ATOM 503 O O . ALA A 1 69 ? -27.063 22.573 -18.990 1.00 88.62 69 ALA A O 1
ATOM 504 N N . ALA A 1 70 ? -27.853 20.476 -19.210 1.00 88.81 70 ALA A N 1
ATOM 505 C CA . ALA A 1 70 ? -28.882 20.558 -18.173 1.00 88.81 70 ALA A CA 1
ATOM 506 C C . ALA A 1 70 ? -28.522 19.652 -16.985 1.00 88.81 70 ALA A C 1
ATOM 508 O O . ALA A 1 70 ? -27.859 18.628 -17.166 1.00 88.81 70 ALA A O 1
ATOM 509 N N . GLU A 1 71 ? -28.974 19.989 -15.773 1.00 89.56 71 GLU A N 1
ATOM 510 C CA . GLU A 1 71 ? -28.840 19.117 -14.599 1.00 89.56 71 GLU A CA 1
ATOM 511 C C . GLU A 1 71 ? -30.186 18.824 -13.928 1.00 89.56 71 GLU A C 1
ATOM 513 O O . GLU A 1 71 ? -31.014 19.714 -13.749 1.00 89.56 71 GLU A O 1
ATOM 518 N N . TYR A 1 72 ? -30.379 17.570 -13.516 1.00 91.19 72 TYR A N 1
ATOM 519 C CA . TYR A 1 72 ? -31.471 17.153 -12.636 1.00 91.19 72 TYR A CA 1
ATOM 520 C C . TYR A 1 72 ? -30.872 16.636 -11.332 1.00 91.19 72 TYR A C 1
ATOM 522 O O . TYR A 1 72 ? -30.200 15.605 -11.319 1.00 91.19 72 TYR A O 1
ATOM 530 N N . LEU A 1 73 ? -31.110 17.355 -10.234 1.00 89.94 73 LEU A N 1
ATOM 531 C CA . LEU A 1 73 ? -30.661 16.977 -8.895 1.00 89.94 73 LEU A CA 1
ATOM 532 C C . LEU A 1 73 ? -31.828 16.339 -8.130 1.00 89.94 73 LEU A C 1
ATOM 534 O O . LEU A 1 73 ? -32.706 17.041 -7.628 1.00 89.94 73 LEU A O 1
ATOM 538 N N . LEU A 1 74 ? -31.850 15.009 -8.060 1.00 92.31 74 LEU A N 1
ATOM 539 C CA . LEU A 1 74 ? -32.872 14.247 -7.340 1.00 92.31 74 LEU A CA 1
ATOM 540 C C . LEU A 1 74 ? -32.377 13.875 -5.925 1.00 92.31 74 LEU A C 1
ATOM 542 O O . LEU A 1 74 ? -31.192 13.583 -5.752 1.00 92.31 74 LEU A O 1
ATOM 546 N N . PRO A 1 75 ? -33.245 13.846 -4.896 1.00 91.62 75 PRO A N 1
ATOM 547 C CA . PRO A 1 75 ? -32.840 13.515 -3.527 1.00 91.62 75 PRO A CA 1
ATOM 548 C C . PRO A 1 75 ? -32.426 12.040 -3.377 1.00 91.62 75 PRO A C 1
ATOM 550 O O . PRO A 1 75 ? -32.880 11.177 -4.129 1.00 91.62 75 PRO A O 1
ATOM 553 N N . GLU A 1 76 ? -31.633 11.710 -2.348 1.00 88.75 76 GLU A N 1
ATOM 554 C CA . GLU A 1 76 ? -31.203 10.318 -2.071 1.00 88.75 76 GLU A CA 1
ATOM 555 C C . GLU A 1 76 ? -32.393 9.362 -1.839 1.00 88.75 76 GLU A C 1
ATOM 557 O O . GLU A 1 76 ? -32.277 8.155 -2.036 1.00 88.75 76 GLU A O 1
ATOM 562 N N . SER A 1 77 ? -33.555 9.895 -1.448 1.00 92.50 77 SER A N 1
ATOM 563 C CA . SER A 1 77 ? -34.798 9.148 -1.223 1.00 92.50 77 SER A CA 1
ATOM 564 C C . SER A 1 77 ? -35.529 8.702 -2.494 1.00 92.50 77 SER A C 1
ATOM 566 O O . SER A 1 77 ? -36.502 7.963 -2.378 1.00 92.50 77 SER A O 1
ATOM 568 N N . THR A 1 78 ? -35.104 9.157 -3.677 1.00 94.88 78 THR A N 1
ATOM 569 C CA . THR A 1 78 ? -35.751 8.840 -4.964 1.00 94.88 78 THR A CA 1
ATOM 570 C C . THR A 1 78 ? -35.781 7.330 -5.199 1.00 94.88 78 THR A C 1
ATOM 572 O O . THR A 1 78 ? -34.774 6.641 -5.012 1.00 94.88 78 THR A O 1
ATOM 575 N N . SER A 1 79 ? -36.931 6.797 -5.602 1.00 95.44 79 SER A N 1
ATOM 576 C CA . SER A 1 79 ? -37.078 5.387 -5.967 1.00 95.44 79 SER A CA 1
ATOM 577 C C . SER A 1 79 ? -36.545 5.093 -7.371 1.00 95.44 79 SER A C 1
ATOM 579 O O . SER A 1 79 ? -36.447 5.976 -8.223 1.00 95.44 79 SER A O 1
ATOM 581 N N . GLU A 1 80 ? -36.251 3.819 -7.642 1.00 94.56 80 GLU A N 1
ATOM 582 C CA . GLU A 1 80 ? -35.905 3.348 -8.989 1.00 94.56 80 GLU A CA 1
ATOM 583 C C . GLU A 1 80 ? -36.959 3.766 -10.018 1.00 94.56 80 GLU A C 1
ATOM 585 O O . GLU A 1 80 ? -36.613 4.302 -11.068 1.00 94.56 80 GLU A O 1
ATOM 590 N N . LYS A 1 81 ? -38.248 3.625 -9.679 1.00 94.62 81 LYS A N 1
ATOM 591 C CA . LYS A 1 81 ? -39.342 4.014 -10.570 1.00 94.62 81 LYS A CA 1
ATOM 592 C C . LYS A 1 81 ? -39.333 5.511 -10.884 1.00 94.62 81 LYS A C 1
ATOM 594 O O . LYS A 1 81 ? -39.473 5.865 -12.042 1.00 94.62 81 LYS A O 1
ATOM 599 N N . GLU A 1 82 ? -39.152 6.393 -9.902 1.00 94.69 82 GLU A N 1
ATOM 600 C CA . GLU A 1 82 ? -39.157 7.847 -10.150 1.00 94.69 82 GLU A CA 1
ATOM 601 C C . GLU A 1 82 ? -38.002 8.294 -11.059 1.00 94.69 82 GLU A C 1
ATOM 603 O O . GLU A 1 82 ? -38.178 9.206 -11.871 1.00 94.69 82 GLU A O 1
ATOM 608 N N . LEU A 1 83 ? -36.843 7.628 -10.971 1.00 95.25 83 LEU A N 1
ATOM 609 C CA . LEU A 1 83 ? -35.728 7.852 -11.891 1.00 95.25 83 LEU A CA 1
ATOM 610 C C . LEU A 1 83 ? -36.018 7.290 -13.293 1.00 95.25 83 LEU A C 1
ATOM 612 O O . LEU A 1 83 ? -35.752 7.975 -14.276 1.00 95.25 83 LEU A O 1
ATOM 616 N N . LEU A 1 84 ? -36.583 6.083 -13.404 1.00 93.81 84 LEU A N 1
ATOM 617 C CA . LEU A 1 84 ? -36.967 5.495 -14.695 1.00 93.81 84 LEU A CA 1
ATOM 618 C C . LEU A 1 84 ? -38.087 6.301 -15.378 1.00 93.81 84 LEU A C 1
ATOM 620 O O . LEU A 1 84 ? -38.002 6.570 -16.573 1.00 93.81 84 LEU A O 1
ATOM 624 N N . ASP A 1 85 ? -39.077 6.775 -14.617 1.00 94.81 85 ASP A N 1
ATOM 625 C CA . ASP A 1 85 ? -40.136 7.679 -15.079 1.00 94.81 85 ASP A CA 1
ATOM 626 C C . ASP A 1 85 ? -39.548 9.037 -15.542 1.00 94.81 85 ASP A C 1
ATOM 628 O O . ASP A 1 85 ? -40.118 9.674 -16.429 1.00 94.81 85 ASP A O 1
ATOM 632 N N . LEU A 1 86 ? -38.418 9.503 -14.979 1.00 94.44 86 LEU A N 1
ATOM 633 C CA . LEU A 1 86 ? -37.685 10.674 -15.489 1.00 94.44 86 LEU A CA 1
ATOM 634 C C . LEU A 1 86 ? -36.908 10.357 -16.772 1.00 94.44 86 LEU A C 1
ATOM 636 O O . LEU A 1 86 ? -37.025 11.112 -17.731 1.00 94.44 86 LEU A O 1
ATOM 640 N N . ILE A 1 87 ? -36.145 9.262 -16.811 1.00 91.44 87 ILE A N 1
ATOM 641 C CA . ILE A 1 87 ? -35.378 8.852 -18.001 1.00 91.44 87 ILE A CA 1
ATOM 642 C C . ILE A 1 87 ? -36.324 8.639 -19.191 1.00 91.44 87 ILE A C 1
ATOM 644 O O . ILE A 1 87 ? -36.048 9.130 -20.280 1.00 91.44 87 ILE A O 1
ATOM 648 N N . GLY A 1 88 ? -37.489 8.021 -18.969 1.00 90.50 88 GLY A N 1
ATOM 649 C CA . GLY A 1 88 ? -38.530 7.863 -19.985 1.00 90.50 88 GLY A CA 1
ATOM 650 C C . GLY A 1 88 ? -39.083 9.188 -20.525 1.00 90.50 88 GLY A C 1
ATOM 651 O O . GLY A 1 88 ? -39.387 9.264 -21.711 1.00 90.50 88 GLY A O 1
ATOM 652 N N . ARG A 1 89 ? -39.160 10.248 -19.701 1.00 93.44 89 ARG A N 1
ATOM 653 C CA . ARG A 1 89 ? -39.481 11.606 -20.185 1.00 93.44 89 ARG A CA 1
ATOM 654 C C . ARG A 1 89 ? -38.326 12.212 -20.981 1.00 93.44 89 ARG A C 1
ATOM 656 O O . ARG A 1 89 ? -38.573 12.767 -22.039 1.00 93.44 89 ARG A O 1
ATOM 663 N N . LEU A 1 90 ? -37.089 12.078 -20.500 1.00 90.56 90 LEU A N 1
ATOM 664 C CA . LEU A 1 90 ? -35.899 12.645 -21.148 1.00 90.56 90 LEU A CA 1
ATOM 665 C C . LEU A 1 90 ? -35.550 11.964 -22.486 1.00 90.56 90 LEU A C 1
ATOM 667 O O . LEU A 1 90 ? -35.019 12.625 -23.366 1.00 90.56 90 LEU A O 1
ATOM 671 N N . ASN A 1 91 ? -35.865 10.676 -22.667 1.00 84.62 91 ASN A N 1
ATOM 672 C CA . ASN A 1 91 ? -35.757 9.993 -23.967 1.00 84.62 91 ASN A CA 1
ATOM 673 C C . ASN A 1 91 ? -36.801 10.488 -24.988 1.00 84.62 91 ASN A C 1
ATOM 675 O O . ASN A 1 91 ? -36.642 10.272 -26.184 1.00 84.62 91 ASN A O 1
ATOM 679 N N . ALA A 1 92 ? -37.904 11.070 -24.510 1.00 85.69 92 ALA A N 1
ATOM 680 C CA . ALA A 1 92 ? -39.028 11.543 -25.316 1.00 85.69 92 ALA A CA 1
ATOM 681 C C . ALA A 1 92 ? -39.043 13.078 -25.463 1.00 85.69 92 ALA A C 1
ATOM 683 O O . ALA A 1 92 ? -40.053 13.644 -25.877 1.00 85.69 92 ALA A O 1
ATOM 684 N N . ASP A 1 93 ? -37.948 13.744 -25.089 1.00 86.75 93 ASP A N 1
ATOM 685 C CA . ASP A 1 93 ? -37.791 15.193 -25.144 1.00 86.75 93 ASP A CA 1
ATOM 686 C C . ASP A 1 93 ? -36.864 15.574 -26.308 1.00 86.75 93 ASP A C 1
ATOM 688 O O . ASP A 1 93 ? -35.651 15.375 -26.245 1.00 86.75 93 ASP A O 1
ATOM 692 N N . ASP A 1 94 ? -37.428 16.165 -27.367 1.00 82.75 94 ASP A N 1
ATOM 693 C CA . ASP A 1 94 ? -36.683 16.659 -28.537 1.00 82.75 94 ASP A CA 1
ATOM 694 C C . ASP A 1 94 ? -35.647 17.759 -28.187 1.00 82.75 94 ASP A C 1
ATOM 696 O O . ASP A 1 94 ? -34.845 18.162 -29.041 1.00 82.75 94 ASP A O 1
ATOM 700 N N . ALA A 1 95 ? -35.625 18.260 -26.943 1.00 83.81 95 ALA A N 1
ATOM 701 C CA . ALA A 1 95 ? -34.582 19.141 -26.419 1.00 83.81 95 ALA A CA 1
ATOM 702 C C . ALA A 1 95 ? -33.326 18.408 -25.893 1.00 83.81 95 ALA A C 1
ATOM 704 O O . ALA A 1 95 ? -32.331 19.082 -25.616 1.00 83.81 95 ALA A O 1
ATOM 705 N N . VAL A 1 96 ? -33.331 17.072 -25.775 1.00 85.44 96 VAL A N 1
ATOM 706 C CA . VAL A 1 96 ? -32.261 16.281 -25.134 1.00 85.44 96 VAL A CA 1
ATOM 707 C C . VAL A 1 96 ? -31.585 15.327 -26.126 1.00 85.44 96 VAL A C 1
ATOM 709 O O . VAL A 1 96 ? -32.175 14.356 -26.586 1.00 85.44 96 VAL A O 1
ATOM 712 N N . ASP A 1 97 ? -30.299 15.543 -26.419 1.00 84.56 97 ASP A N 1
ATOM 713 C CA . ASP A 1 97 ? -29.532 14.687 -27.348 1.00 84.56 97 ASP A CA 1
ATOM 714 C C . ASP A 1 97 ? -28.743 13.581 -26.629 1.00 84.56 97 ASP A C 1
ATOM 716 O O . ASP A 1 97 ? -28.230 12.655 -27.261 1.00 84.56 97 ASP A O 1
ATOM 720 N N . GLY A 1 98 ? -28.626 13.656 -25.302 1.00 84.50 98 GLY A N 1
ATOM 721 C CA . GLY A 1 98 ? -27.989 12.620 -24.499 1.00 84.50 98 GLY A CA 1
ATOM 722 C C . GLY A 1 98 ? -28.307 12.728 -23.011 1.00 84.50 98 GLY A C 1
ATOM 723 O O . GLY A 1 98 ? -28.345 13.818 -22.446 1.00 84.50 98 GLY A O 1
ATOM 724 N N . ILE A 1 99 ? -28.473 11.571 -22.368 1.00 87.81 99 ILE A N 1
ATOM 725 C CA . ILE A 1 99 ? -28.673 11.438 -20.920 1.00 87.81 99 ILE A CA 1
ATOM 726 C C . ILE A 1 99 ? -27.413 10.830 -20.304 1.00 87.81 99 ILE A C 1
ATOM 728 O O . ILE A 1 99 ? -26.879 9.839 -20.804 1.00 87.81 99 ILE A O 1
ATOM 732 N N . LEU A 1 100 ? -26.955 11.390 -19.185 1.00 87.88 100 LEU A N 1
ATOM 733 C CA . LEU A 1 100 ? -25.826 10.867 -18.421 1.00 87.88 100 LEU A CA 1
ATOM 734 C C . LEU A 1 100 ? -26.150 10.835 -16.926 1.00 87.88 100 LEU A C 1
ATOM 736 O O . LEU A 1 100 ? -25.965 11.818 -16.207 1.00 87.88 100 LEU A O 1
ATOM 740 N N . VAL A 1 101 ? -26.608 9.680 -16.445 1.00 89.38 101 VAL A N 1
ATOM 741 C CA . VAL A 1 101 ? -26.855 9.459 -15.014 1.00 89.38 101 VAL A CA 1
ATOM 742 C C . VAL A 1 101 ? -25.519 9.292 -14.282 1.00 89.38 101 VAL A C 1
ATOM 744 O O . VAL A 1 101 ? -24.674 8.481 -14.664 1.00 89.38 101 VAL A O 1
ATOM 747 N N . GLN A 1 102 ? -25.298 10.093 -13.243 1.00 85.50 102 GLN A N 1
ATOM 748 C CA . GLN A 1 102 ? -24.078 10.085 -12.442 1.00 85.50 102 GLN A CA 1
ATOM 749 C C . GLN A 1 102 ? -24.090 8.911 -11.451 1.00 85.50 102 GLN A C 1
ATOM 751 O O . GLN A 1 102 ? -25.049 8.713 -10.708 1.00 85.50 102 GLN A O 1
ATOM 756 N N . LEU A 1 103 ? -22.993 8.152 -11.423 1.00 84.00 103 LEU A N 1
ATOM 757 C CA . LEU A 1 103 ? -22.741 7.103 -10.433 1.00 84.00 103 LEU A CA 1
ATOM 758 C C . LEU A 1 103 ? -21.887 7.656 -9.272 1.00 84.00 103 LEU A C 1
ATOM 760 O O . LEU A 1 103 ? -21.066 8.544 -9.516 1.00 84.00 103 LEU A O 1
ATOM 764 N N . PRO A 1 104 ? -22.005 7.118 -8.043 1.00 81.69 104 PRO A N 1
ATOM 765 C CA . PRO A 1 104 ? -22.856 5.996 -7.640 1.00 81.69 104 PRO A CA 1
ATOM 766 C C . PRO A 1 104 ? -24.326 6.390 -7.427 1.00 81.69 104 PRO A C 1
ATOM 768 O O . PRO A 1 104 ? -24.624 7.440 -6.871 1.00 81.69 104 PRO A O 1
ATOM 771 N N . LEU A 1 105 ? -25.243 5.496 -7.805 1.00 85.31 105 LEU A N 1
ATOM 772 C CA . LEU A 1 105 ? -26.671 5.620 -7.492 1.00 85.31 105 LEU A CA 1
ATOM 773 C C . LEU A 1 105 ? -26.998 5.085 -6.079 1.00 85.31 105 LEU A C 1
ATOM 775 O O . LEU A 1 105 ? -26.322 4.159 -5.608 1.00 85.31 105 LEU A O 1
ATOM 779 N N . PRO A 1 106 ? -28.059 5.594 -5.417 1.00 88.00 106 PRO A N 1
ATOM 780 C CA . PRO A 1 106 ? -28.594 5.027 -4.177 1.00 88.00 106 PRO A CA 1
ATOM 781 C C . PRO A 1 106 ? -28.951 3.539 -4.315 1.00 88.00 106 PRO A C 1
ATOM 783 O O . PRO A 1 106 ? -29.385 3.085 -5.372 1.00 88.00 106 PRO A O 1
ATOM 786 N N . LYS A 1 107 ? -28.795 2.745 -3.244 1.00 85.81 107 LYS A N 1
ATOM 787 C CA . LYS A 1 107 ? -28.912 1.271 -3.338 1.00 85.81 107 LYS A CA 1
ATOM 788 C C . LYS A 1 107 ? -30.305 0.739 -3.672 1.00 85.81 107 LYS A C 1
ATOM 790 O O . LYS A 1 107 ? -30.395 -0.425 -4.059 1.00 85.81 107 LYS A O 1
ATOM 795 N N . GLN A 1 108 ? -31.357 1.541 -3.529 1.00 86.06 108 GLN A N 1
ATOM 796 C CA . GLN A 1 108 ? -32.702 1.195 -3.992 1.00 86.06 108 GLN A CA 1
ATOM 797 C C . GLN A 1 108 ? -32.885 1.327 -5.514 1.00 86.06 108 GLN A C 1
ATOM 799 O O . GLN A 1 108 ? -34.005 1.159 -5.979 1.00 86.06 108 GLN A O 1
ATOM 804 N N . ILE A 1 109 ? -31.818 1.641 -6.261 1.00 90.25 109 ILE A N 1
ATOM 805 C CA . ILE A 1 109 ? -31.800 1.784 -7.719 1.00 90.25 109 ILE A CA 1
ATOM 806 C C . ILE A 1 109 ? -30.755 0.823 -8.320 1.00 90.25 109 ILE A C 1
ATOM 808 O O . ILE A 1 109 ? -29.617 0.718 -7.847 1.00 90.25 109 ILE A O 1
ATOM 812 N N . SER A 1 110 ? -31.132 0.105 -9.375 1.00 87.81 110 SER A N 1
ATOM 813 C CA . SER A 1 110 ? -30.255 -0.681 -10.244 1.00 87.81 110 SER A CA 1
ATOM 814 C C . SER A 1 110 ? -29.614 0.223 -11.307 1.00 87.81 110 SER A C 1
ATOM 816 O O . SER A 1 110 ? -30.323 0.763 -12.157 1.00 87.81 110 SER A O 1
ATOM 818 N N . PRO A 1 111 ? -28.272 0.365 -11.323 1.00 81.25 111 PRO A N 1
ATOM 819 C CA . PRO A 1 111 ? -27.568 1.004 -12.436 1.00 81.25 111 PRO A CA 1
ATOM 820 C C . PRO A 1 111 ? -27.826 0.314 -13.779 1.00 81.25 111 PRO A C 1
ATOM 822 O O . PRO A 1 111 ? -27.718 0.944 -14.823 1.00 81.25 111 PRO A O 1
ATOM 825 N N . GLU A 1 112 ? -28.161 -0.976 -13.750 1.00 77.81 112 GLU A N 1
ATOM 826 C CA . GLU A 1 112 ? -28.428 -1.783 -14.936 1.00 77.81 112 GLU A CA 1
ATOM 827 C C . GLU A 1 112 ? -29.807 -1.474 -15.533 1.00 77.81 112 GLU A C 1
ATOM 829 O O . GLU A 1 112 ? -29.874 -1.148 -16.711 1.00 77.81 112 GLU A O 1
ATOM 834 N N . ALA A 1 113 ? -30.871 -1.432 -14.721 1.00 77.50 113 ALA A N 1
ATOM 835 C CA . ALA A 1 113 ? -32.191 -0.975 -15.175 1.00 77.50 113 ALA A CA 1
ATOM 836 C C . ALA A 1 113 ? -32.150 0.476 -15.693 1.00 77.50 113 ALA A C 1
ATOM 838 O O . ALA A 1 113 ? -32.811 0.810 -16.670 1.00 77.50 113 ALA A O 1
ATOM 839 N N . VAL A 1 114 ? -31.330 1.331 -15.071 1.00 85.56 114 VAL A N 1
ATOM 840 C CA . VAL A 1 114 ? -31.072 2.703 -15.536 1.00 85.56 114 VAL A CA 1
ATOM 841 C C . VAL A 1 114 ? -30.357 2.730 -16.890 1.00 85.56 114 VAL A C 1
ATOM 843 O O . VAL A 1 114 ? -30.737 3.517 -17.752 1.00 85.56 114 VAL A O 1
ATOM 846 N N . ALA A 1 115 ? -29.344 1.886 -17.099 1.00 77.75 115 ALA A N 1
ATOM 847 C CA . ALA A 1 115 ? -28.614 1.813 -18.364 1.00 77.75 115 ALA A CA 1
ATOM 848 C C . ALA A 1 115 ? -29.453 1.198 -19.500 1.00 77.75 115 ALA A C 1
ATOM 850 O O . ALA A 1 115 ? -29.346 1.644 -20.637 1.00 77.75 115 ALA A O 1
ATOM 851 N N . GLU A 1 116 ? -30.303 0.215 -19.191 1.00 81.19 116 GLU A N 1
ATOM 852 C CA . GLU A 1 116 ? -31.254 -0.395 -20.133 1.00 81.19 116 GLU A CA 1
ATOM 853 C C . GLU A 1 116 ? -32.413 0.550 -20.504 1.00 81.19 116 GLU A C 1
ATOM 855 O O . GLU A 1 116 ? -33.022 0.382 -21.558 1.00 81.19 116 GLU A O 1
ATOM 860 N N . ALA A 1 117 ? -32.705 1.553 -19.667 1.00 83.00 117 ALA A N 1
ATOM 861 C CA . ALA A 1 117 ? -33.778 2.521 -19.892 1.00 83.00 117 ALA A CA 1
ATOM 862 C C . ALA A 1 117 ? -33.365 3.781 -20.672 1.00 83.00 117 ALA A C 1
ATOM 864 O O . ALA A 1 117 ? -34.249 4.524 -21.087 1.00 83.00 117 ALA A O 1
ATOM 865 N N . ILE A 1 118 ? -32.072 4.057 -20.875 1.00 85.56 118 ILE A N 1
ATOM 866 C CA . ILE A 1 118 ? -31.616 5.163 -21.739 1.00 85.56 118 ILE A CA 1
ATOM 867 C C . ILE A 1 118 ? -31.662 4.678 -23.192 1.00 85.56 118 ILE A C 1
ATOM 869 O O . ILE A 1 118 ? -31.028 3.676 -23.518 1.00 85.56 118 ILE A O 1
ATOM 873 N N . ASP A 1 119 ? -32.389 5.374 -24.070 1.00 77.12 119 ASP A N 1
ATOM 874 C CA . ASP A 1 119 ? -32.581 4.902 -25.446 1.00 77.12 119 ASP A CA 1
ATOM 875 C C . ASP A 1 119 ? -31.265 4.984 -26.262 1.00 77.12 119 ASP A C 1
ATOM 877 O O . ASP A 1 119 ? -30.745 6.081 -26.498 1.00 77.12 119 ASP A O 1
ATOM 881 N N . PRO A 1 120 ? -30.704 3.852 -26.745 1.00 63.75 120 PRO A N 1
ATOM 882 C CA . PRO A 1 120 ? -29.487 3.849 -27.560 1.00 63.75 120 PRO A CA 1
ATOM 883 C C . PRO A 1 120 ? -29.672 4.484 -28.950 1.00 63.75 120 PRO A C 1
ATOM 885 O O . PRO A 1 120 ? -28.680 4.723 -29.647 1.00 63.75 120 PRO A O 1
ATOM 888 N N . ALA A 1 121 ? -30.911 4.749 -29.378 1.00 61.06 121 ALA A N 1
ATOM 889 C CA . ALA A 1 121 ? -31.215 5.485 -30.597 1.00 61.06 121 ALA A CA 1
ATOM 890 C C . ALA A 1 121 ? -31.150 7.015 -30.423 1.00 61.06 121 ALA A C 1
ATOM 892 O O . ALA A 1 121 ? -31.116 7.704 -31.448 1.00 61.06 121 ALA A O 1
ATOM 893 N N . MET A 1 122 ? -31.051 7.546 -29.195 1.00 59.41 122 MET A N 1
ATOM 894 C CA . MET A 1 122 ? -30.957 8.990 -28.918 1.00 59.41 122 MET A CA 1
ATOM 895 C C . MET A 1 122 ? -29.941 9.700 -29.838 1.00 59.41 122 MET A C 1
ATOM 897 O O . MET A 1 122 ? -28.834 9.181 -30.064 1.00 59.41 122 MET A O 1
ATOM 901 N N . PRO A 1 123 ? -30.283 10.875 -30.405 1.00 49.12 123 PRO A N 1
ATOM 902 C CA . PRO A 1 123 ? -29.520 11.523 -31.469 1.00 49.12 123 PRO A CA 1
ATOM 903 C C . PRO A 1 123 ? -28.298 12.295 -30.949 1.00 49.12 123 PRO A C 1
ATOM 905 O O . PRO A 1 123 ? -28.019 13.404 -31.398 1.00 49.12 123 PRO A O 1
ATOM 908 N N . SER A 1 124 ? -27.515 11.688 -30.054 1.00 41.06 124 SER A N 1
ATOM 909 C CA . SER A 1 124 ? -26.241 12.258 -29.619 1.00 41.06 124 SER A CA 1
ATOM 910 C C . SER A 1 124 ? -25.381 12.612 -30.834 1.00 41.06 124 SER A C 1
ATOM 912 O O . SER A 1 124 ? -25.055 11.754 -31.664 1.00 41.06 124 SER A O 1
ATOM 914 N N . ALA A 1 125 ? -24.939 13.870 -30.904 1.00 38.91 125 ALA A N 1
ATOM 915 C CA . ALA A 1 125 ? -23.990 14.373 -31.904 1.00 38.91 125 ALA A CA 1
ATOM 916 C C . ALA A 1 125 ? -22.565 13.789 -31.727 1.00 38.91 125 ALA A C 1
ATOM 918 O O . ALA A 1 125 ? -21.572 14.399 -32.089 1.00 38.91 125 ALA A O 1
ATOM 919 N N . ALA A 1 126 ? -22.462 12.597 -31.131 1.00 37.22 126 ALA A N 1
ATOM 920 C CA . ALA A 1 126 ? -21.237 11.857 -30.868 1.00 37.22 126 ALA A CA 1
ATOM 921 C C . ALA A 1 126 ? -21.393 10.347 -31.154 1.00 37.22 126 ALA A C 1
ATOM 923 O O . ALA A 1 126 ? -20.611 9.528 -30.642 1.00 37.22 126 ALA A O 1
ATOM 924 N N . ARG A 1 127 ? -22.393 9.957 -31.971 1.00 34.12 127 ARG A N 1
ATOM 925 C CA . ARG A 1 127 ? -22.577 8.574 -32.444 1.00 34.12 127 ARG A CA 1
ATOM 926 C C . ARG A 1 127 ? -21.243 8.016 -32.974 1.00 34.12 127 ARG A C 1
ATOM 928 O O . ARG A 1 127 ? -20.687 8.497 -33.951 1.00 34.12 127 ARG A O 1
ATOM 935 N N . GLN A 1 128 ? -20.773 6.951 -32.320 1.00 36.03 128 GLN A N 1
ATOM 936 C CA . GLN A 1 128 ? -19.566 6.153 -32.613 1.00 36.03 128 GLN A CA 1
ATOM 937 C C . GLN A 1 128 ? -18.171 6.673 -32.188 1.00 36.03 128 GLN A C 1
ATOM 939 O O . GLN A 1 128 ? -17.219 5.902 -32.336 1.00 36.03 128 GLN A O 1
ATOM 944 N N . ARG A 1 129 ? -18.010 7.857 -31.566 1.00 33.88 129 ARG A N 1
ATOM 945 C CA . ARG A 1 129 ? -16.718 8.239 -30.928 1.00 33.88 129 ARG A CA 1
ATOM 946 C C . ARG A 1 129 ? -16.772 8.344 -29.397 1.00 33.88 129 ARG A C 1
ATOM 948 O O . ARG A 1 129 ? -16.052 7.596 -28.739 1.00 33.88 129 ARG A O 1
ATOM 955 N N . ALA A 1 130 ? -17.643 9.168 -28.807 1.00 30.97 130 ALA A N 1
ATOM 956 C CA . ALA A 1 130 ? -17.607 9.419 -27.354 1.00 30.97 130 ALA A CA 1
ATOM 957 C C . ALA A 1 130 ? -17.911 8.175 -26.489 1.00 30.97 130 ALA A C 1
ATOM 959 O O . ALA A 1 130 ? -17.213 7.913 -25.512 1.00 30.97 130 ALA A O 1
ATOM 960 N N . ALA A 1 131 ? -18.896 7.353 -26.870 1.00 28.08 131 ALA A N 1
ATOM 961 C CA . ALA A 1 131 ? -19.288 6.170 -26.091 1.00 28.08 131 ALA A CA 1
ATOM 962 C C . ALA A 1 131 ? -18.173 5.105 -25.955 1.00 28.08 131 ALA A C 1
ATOM 964 O O . ALA A 1 131 ? -18.175 4.326 -25.002 1.00 28.08 131 ALA A O 1
ATOM 965 N N . ARG A 1 132 ? -17.183 5.091 -26.863 1.00 30.14 132 ARG A N 1
ATOM 966 C CA . ARG A 1 132 ? -16.025 4.177 -26.797 1.00 30.14 132 ARG A CA 1
ATOM 967 C C . ARG A 1 132 ? -14.971 4.568 -25.756 1.00 30.14 132 ARG A C 1
ATOM 969 O O . ARG A 1 132 ? -14.119 3.740 -25.455 1.00 30.14 132 ARG A O 1
ATOM 976 N N . LEU A 1 133 ? -15.027 5.785 -25.214 1.00 32.16 133 LEU A N 1
ATOM 977 C CA . LEU A 1 133 ? -14.063 6.307 -24.235 1.00 32.16 133 LEU A CA 1
ATOM 978 C C . LEU A 1 133 ? -14.471 6.076 -22.769 1.00 32.16 133 LEU A C 1
ATOM 980 O O . LEU A 1 133 ? -13.714 6.437 -21.876 1.00 32.16 133 LEU A O 1
ATOM 984 N N . VAL A 1 134 ? -15.641 5.472 -22.511 1.00 28.58 134 VAL A N 1
ATOM 985 C CA . VAL A 1 134 ? -16.126 5.197 -21.141 1.00 28.58 134 VAL A CA 1
ATOM 986 C C . VAL A 1 134 ? -16.476 3.720 -20.913 1.00 28.58 134 VAL A C 1
ATOM 988 O O . VAL A 1 134 ? -16.265 3.228 -19.810 1.00 28.58 134 VAL A O 1
ATOM 991 N N . TYR A 1 135 ? -16.951 2.981 -21.927 1.00 26.48 135 TYR A N 1
ATOM 992 C CA . TYR A 1 135 ? -17.197 1.532 -21.814 1.00 26.48 135 TYR A CA 1
ATOM 993 C C . TYR A 1 135 ? -16.877 0.785 -23.121 1.00 26.48 135 TYR A C 1
ATOM 995 O O . TYR A 1 135 ? -17.636 0.837 -24.088 1.00 26.48 135 TYR A O 1
ATOM 1003 N N . ALA A 1 136 ? -15.763 0.044 -23.146 1.00 23.95 136 ALA A N 1
ATOM 1004 C CA . ALA A 1 136 ? -15.413 -0.855 -24.250 1.00 23.95 136 ALA A CA 1
ATOM 1005 C C . ALA A 1 136 ? -14.502 -2.019 -23.787 1.00 23.95 136 ALA A C 1
ATOM 1007 O O . ALA A 1 136 ? -13.288 -1.839 -23.673 1.00 23.95 136 ALA A O 1
ATOM 1008 N N . PRO A 1 137 ? -15.034 -3.234 -23.542 1.00 28.02 137 PRO A N 1
ATOM 1009 C CA . PRO A 1 137 ? -14.202 -4.417 -23.334 1.00 28.02 137 PRO A CA 1
ATOM 1010 C C . PRO A 1 137 ? -13.498 -4.858 -24.633 1.00 28.02 137 PRO A C 1
ATOM 1012 O O . PRO A 1 137 ? -13.903 -4.517 -25.745 1.00 28.02 137 PRO A O 1
ATOM 1015 N N . ARG A 1 138 ? -12.422 -5.642 -24.483 1.00 28.34 138 ARG A N 1
ATOM 1016 C CA . ARG A 1 138 ? -11.481 -6.018 -25.557 1.00 28.34 138 ARG A CA 1
ATOM 1017 C C . ARG A 1 138 ? -12.147 -6.622 -26.808 1.00 28.34 138 ARG A C 1
ATOM 1019 O O . ARG A 1 138 ? -12.802 -7.655 -26.730 1.00 28.34 138 ARG A O 1
ATOM 1026 N N . CYS A 1 139 ? -11.817 -6.040 -27.963 1.00 27.33 139 CYS A N 1
ATOM 1027 C CA . CYS A 1 139 ? -11.758 -6.638 -29.306 1.00 27.33 139 CYS A CA 1
ATOM 1028 C C . CYS A 1 139 ? -12.741 -7.783 -29.630 1.00 27.33 139 CYS A C 1
ATOM 1030 O O . CYS A 1 139 ? -12.394 -8.967 -29.548 1.00 27.33 139 CYS A O 1
ATOM 1032 N N . ALA A 1 140 ? -13.911 -7.437 -30.173 1.00 29.50 140 ALA A N 1
ATOM 1033 C CA . ALA A 1 140 ? -14.711 -8.390 -30.936 1.00 29.50 140 ALA A CA 1
ATOM 1034 C C . ALA A 1 140 ? -13.917 -8.891 -32.161 1.00 29.50 140 ALA A C 1
ATOM 1036 O O . ALA A 1 140 ? -13.512 -8.108 -33.021 1.00 29.50 140 ALA A O 1
ATOM 1037 N N . ARG A 1 141 ? -13.694 -10.209 -32.256 1.00 32.25 141 ARG A N 1
ATOM 1038 C CA . ARG A 1 141 ? -13.165 -10.836 -33.479 1.00 32.25 141 ARG A CA 1
ATOM 1039 C C . ARG A 1 141 ? -14.219 -10.739 -34.587 1.00 32.25 141 ARG A C 1
ATOM 1041 O O . ARG A 1 141 ? -15.392 -10.995 -34.328 1.00 32.25 141 ARG A O 1
ATOM 1048 N N . GLY A 1 142 ? -13.787 -10.411 -35.807 1.00 33.00 142 GLY A N 1
ATOM 1049 C CA . GLY A 1 142 ? -14.669 -10.279 -36.971 1.00 33.00 142 GLY A CA 1
ATOM 1050 C C . GLY A 1 142 ? -15.468 -11.554 -37.303 1.00 33.00 142 GLY A C 1
ATOM 1051 O O . GLY A 1 142 ? -15.122 -12.647 -36.836 1.00 33.00 142 GLY A O 1
ATOM 1052 N N . PRO A 1 143 ? -16.542 -11.429 -38.106 1.00 32.41 143 PRO A N 1
ATOM 1053 C CA . PRO A 1 143 ? -17.464 -12.524 -38.387 1.00 32.41 143 PRO A CA 1
ATOM 1054 C C . PRO A 1 143 ? -16.750 -13.716 -39.037 1.00 32.41 143 PRO A C 1
ATOM 1056 O O . PRO A 1 143 ? -16.056 -13.587 -40.044 1.00 32.41 143 PRO A O 1
ATOM 1059 N N . ARG A 1 144 ? -16.944 -14.905 -38.459 1.00 32.03 144 ARG A N 1
ATOM 1060 C CA . ARG A 1 144 ? -16.486 -16.167 -39.055 1.00 32.03 144 ARG A CA 1
ATOM 1061 C C . ARG A 1 144 ? -17.425 -16.571 -40.201 1.00 32.03 144 ARG A C 1
ATOM 1063 O O . ARG A 1 144 ? -18.637 -16.440 -40.033 1.00 32.03 144 ARG A O 1
ATOM 1070 N N . PRO A 1 145 ? -16.909 -17.123 -41.315 1.00 32.78 145 PRO A N 1
ATOM 1071 C CA . PRO A 1 145 ? -17.756 -17.642 -42.385 1.00 32.78 145 PRO A CA 1
ATOM 1072 C C . PRO A 1 145 ? -18.613 -18.829 -41.896 1.00 32.78 145 PRO A C 1
ATOM 1074 O O . PRO A 1 145 ? -18.194 -19.558 -40.985 1.00 32.78 145 PRO A O 1
ATOM 1077 N N . PRO A 1 146 ? -19.802 -19.049 -42.489 1.00 33.19 146 PRO A N 1
ATOM 1078 C CA . PRO A 1 146 ? -20.725 -20.091 -42.054 1.00 33.19 146 PRO A CA 1
ATOM 1079 C C . PRO A 1 146 ? -20.131 -21.492 -42.247 1.00 33.19 146 PRO A C 1
ATOM 1081 O O . PRO A 1 146 ? -19.591 -21.830 -43.302 1.00 33.19 146 PRO A O 1
ATOM 1084 N N . ARG A 1 147 ? -20.258 -22.339 -41.220 1.00 32.44 147 ARG A N 1
ATOM 1085 C CA . ARG A 1 147 ? -19.882 -23.756 -41.302 1.00 32.44 147 ARG A CA 1
ATOM 1086 C C . ARG A 1 147 ? -20.976 -24.545 -42.023 1.00 32.44 147 ARG A C 1
ATOM 1088 O O . ARG A 1 147 ? -22.153 -24.389 -41.712 1.00 32.44 147 ARG A O 1
ATOM 1095 N N . ARG A 1 148 ? -20.577 -25.421 -42.950 1.00 31.52 148 ARG A N 1
ATOM 1096 C CA . ARG A 1 148 ? -21.478 -26.393 -43.595 1.00 31.52 148 ARG A CA 1
ATOM 1097 C C . ARG A 1 148 ? -22.064 -27.367 -42.552 1.00 31.52 148 ARG A C 1
ATOM 1099 O O . ARG A 1 148 ? -21.369 -27.673 -41.580 1.00 31.52 148 ARG A O 1
ATOM 1106 N N . PRO A 1 149 ? -23.296 -27.874 -42.747 1.00 34.09 149 PRO A N 1
ATOM 1107 C CA . PRO A 1 149 ? -23.874 -28.890 -41.871 1.00 34.09 149 PRO A CA 1
ATOM 1108 C C . PRO A 1 149 ? -23.118 -30.228 -41.990 1.00 34.09 149 PRO A C 1
ATOM 1110 O O . PRO A 1 149 ? -22.564 -30.524 -43.053 1.00 34.09 149 PRO A O 1
ATOM 1113 N N . PRO A 1 150 ? -23.093 -31.056 -40.930 1.00 33.31 150 PRO A N 1
ATOM 1114 C CA . PRO A 1 150 ? -22.512 -32.391 -40.992 1.00 33.31 150 PRO A CA 1
ATOM 1115 C C . PRO A 1 150 ? -23.420 -33.347 -41.778 1.00 33.31 150 PRO A C 1
ATOM 1117 O O . PRO A 1 150 ? -24.610 -33.467 -41.492 1.00 33.31 150 PRO A O 1
ATOM 1120 N N . VAL A 1 151 ? -22.842 -34.072 -42.737 1.00 32.59 151 VAL A N 1
ATOM 1121 C CA . VAL A 1 151 ? -23.484 -35.247 -43.347 1.00 32.59 151 VAL A CA 1
ATOM 1122 C C . VAL A 1 151 ? -23.385 -36.414 -42.361 1.00 32.59 151 VAL A C 1
ATOM 1124 O O . VAL A 1 151 ? -22.344 -36.611 -41.735 1.00 32.59 151 VAL A O 1
ATOM 1127 N N . GLY A 1 152 ? -24.471 -37.170 -42.191 1.00 27.58 152 GLY A N 1
ATOM 1128 C CA . GLY A 1 152 ? -24.524 -38.290 -41.251 1.00 27.58 152 GLY A CA 1
ATOM 1129 C C . GLY A 1 152 ? -23.776 -39.541 -41.730 1.00 27.58 152 GLY A C 1
ATOM 1130 O O . GLY A 1 152 ? -23.714 -39.827 -42.922 1.00 27.58 152 GLY A O 1
ATOM 1131 N N . GLY A 1 153 ? -23.272 -40.324 -40.776 1.00 27.14 153 GLY A N 1
ATOM 1132 C CA . GLY A 1 153 ? -22.707 -41.661 -40.976 1.00 27.14 153 GLY A CA 1
ATOM 1133 C C . GLY A 1 153 ? -22.749 -42.430 -39.653 1.00 27.14 153 GLY A C 1
ATOM 1134 O O . GLY A 1 153 ? -22.500 -41.840 -38.603 1.00 27.14 153 GLY A O 1
ATOM 1135 N N . ALA A 1 154 ? -23.130 -43.710 -39.671 1.00 27.94 154 ALA A N 1
ATOM 1136 C CA . ALA A 1 154 ? -23.523 -44.440 -38.461 1.00 27.94 154 ALA A CA 1
ATOM 1137 C C . ALA A 1 154 ? -22.851 -45.815 -38.317 1.00 27.94 154 ALA A C 1
ATOM 1139 O O . ALA A 1 154 ? -22.817 -46.576 -39.277 1.00 27.94 154 ALA A O 1
ATOM 1140 N N . CYS A 1 155 ? -22.417 -46.144 -37.092 1.00 25.38 155 CYS A N 1
ATOM 1141 C CA . CYS A 1 155 ? -22.404 -47.465 -36.422 1.00 25.38 155 CYS A CA 1
ATOM 1142 C C . CYS A 1 155 ? -21.847 -47.252 -34.991 1.00 25.38 155 CYS A C 1
ATOM 1144 O O . CYS A 1 155 ? -20.966 -46.417 -34.828 1.00 25.38 155 CYS A O 1
ATOM 1146 N N . ARG A 1 156 ? -22.372 -47.787 -33.874 1.00 27.84 156 ARG A N 1
ATOM 1147 C CA . ARG A 1 156 ? -22.940 -49.102 -33.463 1.00 27.84 156 ARG A CA 1
ATOM 1148 C C . ARG A 1 156 ? -21.898 -50.047 -32.829 1.00 27.84 156 ARG A C 1
ATOM 1150 O O . ARG A 1 156 ? -20.908 -50.359 -33.475 1.00 27.84 156 ARG A O 1
ATOM 1157 N N . ARG A 1 157 ? -22.281 -50.609 -31.663 1.00 28.66 157 ARG A N 1
ATOM 1158 C CA . ARG A 1 157 ? -21.663 -51.717 -30.886 1.00 28.66 157 ARG A CA 1
ATOM 1159 C C . ARG A 1 157 ? -20.356 -51.398 -30.133 1.00 28.66 157 ARG A C 1
ATOM 1161 O O . ARG A 1 157 ? -19.591 -50.564 -30.592 1.00 28.66 157 ARG A O 1
ATOM 1168 N N . ASP A 1 158 ? -20.021 -52.029 -28.997 1.00 26.95 158 ASP A N 1
ATOM 1169 C CA . ASP A 1 158 ? -20.820 -52.741 -27.964 1.00 26.95 158 ASP A CA 1
ATOM 1170 C C . ASP A 1 158 ? -20.025 -52.807 -26.625 1.00 26.95 158 ASP A C 1
ATOM 1172 O O . ASP A 1 158 ? -18.853 -52.435 -26.578 1.00 26.95 158 ASP A O 1
ATOM 1176 N N . ARG A 1 159 ? -20.650 -53.266 -25.523 1.00 26.95 159 ARG A N 1
ATOM 1177 C CA . ARG A 1 159 ? -19.987 -53.589 -24.228 1.00 26.95 159 ARG A CA 1
ATOM 1178 C C . ARG A 1 159 ? -19.547 -55.068 -24.169 1.00 26.95 159 ARG A C 1
ATOM 1180 O O . ARG A 1 159 ? -20.168 -55.894 -24.832 1.00 26.95 159 ARG A O 1
ATOM 1187 N N . PRO A 1 160 ? -18.551 -55.423 -23.331 1.00 34.12 160 PRO A N 1
ATOM 1188 C CA . PRO A 1 160 ? -18.825 -55.976 -21.979 1.00 34.12 160 PRO A CA 1
ATOM 1189 C C . PRO A 1 160 ? -18.128 -55.142 -20.875 1.00 34.12 160 PRO A C 1
ATOM 1191 O O . PRO A 1 160 ? -17.118 -54.506 -21.139 1.00 34.12 160 PRO A O 1
ATOM 1194 N N . GLN A 1 161 ? -18.653 -54.916 -19.662 1.00 28.97 161 GLN A N 1
ATOM 1195 C CA . GLN A 1 161 ? -19.140 -55.809 -18.585 1.00 28.97 161 GLN A CA 1
ATOM 1196 C C . GLN A 1 161 ? -18.061 -56.622 -17.842 1.00 28.97 161 GLN A C 1
ATOM 1198 O O . GLN A 1 161 ? -17.537 -57.575 -18.402 1.00 28.97 161 GLN A O 1
ATOM 1203 N N . GLN A 1 162 ? -17.875 -56.296 -16.548 1.00 28.16 162 GLN A N 1
ATOM 1204 C CA . GLN A 1 162 ? -17.774 -57.155 -15.335 1.00 28.16 162 GLN A CA 1
ATOM 1205 C C . GLN A 1 162 ? -16.867 -56.489 -14.262 1.00 28.16 162 GLN A C 1
ATOM 1207 O O . GLN A 1 162 ? -16.023 -55.676 -14.611 1.00 28.16 162 GLN A O 1
ATOM 1212 N N . HIS A 1 163 ? -16.933 -56.783 -12.953 1.00 28.27 163 HIS A N 1
ATOM 1213 C CA . HIS A 1 163 ? -18.085 -56.916 -12.039 1.00 28.27 163 HIS A CA 1
ATOM 1214 C C . HIS A 1 163 ? -17.563 -57.012 -10.578 1.00 28.27 163 HIS A C 1
ATOM 1216 O O . HIS A 1 163 ? -16.887 -57.987 -10.284 1.00 28.27 163 HIS A O 1
ATOM 1222 N N . ARG A 1 164 ? -18.003 -56.135 -9.645 1.00 28.47 164 ARG A N 1
ATOM 1223 C CA . ARG A 1 164 ? -18.037 -56.382 -8.165 1.00 28.47 164 ARG A CA 1
ATOM 1224 C C . ARG A 1 164 ? -16.651 -56.578 -7.461 1.00 28.47 164 ARG A C 1
ATOM 1226 O O . ARG A 1 164 ? -15.659 -56.803 -8.128 1.00 28.47 164 ARG A O 1
ATOM 1233 N N . ARG A 1 165 ? -16.462 -56.457 -6.131 1.00 26.36 165 ARG A N 1
ATOM 1234 C CA . ARG A 1 165 ? -17.292 -56.074 -4.953 1.00 26.36 165 ARG A CA 1
ATOM 1235 C C . ARG A 1 165 ? -16.363 -55.702 -3.762 1.00 26.36 165 ARG A C 1
ATOM 1237 O O . ARG A 1 165 ? -15.304 -56.294 -3.687 1.00 26.36 165 ARG A O 1
ATOM 1244 N N . GLN A 1 166 ? -16.839 -54.839 -2.842 1.00 26.61 166 GLN A N 1
ATOM 1245 C CA . GLN A 1 166 ? -16.714 -54.863 -1.348 1.00 26.61 166 GLN A CA 1
ATOM 1246 C C . GLN A 1 166 ? -15.349 -55.146 -0.642 1.00 26.61 166 GLN A C 1
ATOM 1248 O O . GLN A 1 166 ? -14.576 -55.969 -1.095 1.00 26.61 166 GLN A O 1
ATOM 1253 N N . ALA A 1 167 ? -15.039 -54.623 0.558 1.00 25.70 167 ALA A N 1
ATOM 1254 C CA . ALA A 1 167 ? -15.591 -53.515 1.364 1.00 25.70 167 ALA A CA 1
ATOM 1255 C C . ALA A 1 167 ? -14.654 -53.178 2.564 1.00 25.70 167 ALA A C 1
ATOM 1257 O O . ALA A 1 167 ? -13.790 -53.972 2.910 1.00 25.70 167 ALA A O 1
ATOM 1258 N N . SER A 1 168 ? -14.879 -52.005 3.176 1.00 26.25 168 SER A N 1
ATOM 1259 C CA . SER A 1 168 ? -14.591 -51.566 4.568 1.00 26.25 168 SER A CA 1
ATOM 1260 C C . SER A 1 168 ? -13.847 -52.482 5.565 1.00 26.25 168 SER A C 1
ATOM 1262 O O . SER A 1 168 ? -14.278 -53.616 5.769 1.00 26.25 168 SER A O 1
ATOM 1264 N N . LEU A 1 169 ? -12.964 -51.891 6.392 1.00 27.05 169 LEU A N 1
ATOM 1265 C CA . LEU A 1 169 ? -13.209 -51.683 7.843 1.00 27.05 169 LEU A CA 1
ATOM 1266 C C . LEU A 1 169 ? -12.122 -50.819 8.533 1.00 27.05 169 LEU A C 1
ATOM 1268 O O . LEU A 1 169 ? -11.039 -50.625 7.995 1.00 27.05 169 LEU A O 1
ATOM 1272 N N . ASP A 1 170 ? -12.469 -50.313 9.720 1.00 27.22 170 ASP A N 1
ATOM 1273 C CA . ASP A 1 170 ? -11.721 -49.460 10.672 1.00 27.22 170 ASP A CA 1
ATOM 1274 C C . ASP A 1 170 ? -12.349 -49.738 12.076 1.00 27.22 170 ASP A C 1
ATOM 1276 O O . ASP A 1 170 ? -13.491 -50.223 12.084 1.00 27.22 170 ASP A O 1
ATOM 1280 N N . PRO A 1 171 ? -11.772 -49.403 13.260 1.00 42.25 171 PRO A N 1
ATOM 1281 C CA . PRO A 1 171 ? -10.407 -48.951 13.580 1.00 42.25 171 PRO A CA 1
ATOM 1282 C C . PRO A 1 171 ? -9.772 -49.605 14.862 1.00 42.25 171 PRO A C 1
ATOM 1284 O O . PRO A 1 171 ? -10.402 -50.389 15.566 1.00 42.25 171 PRO A O 1
ATOM 1287 N N . ALA A 1 172 ? -8.576 -49.114 15.239 1.00 25.31 172 ALA A N 1
ATOM 1288 C CA . ALA A 1 172 ? -8.083 -48.856 16.619 1.00 25.31 172 ALA A CA 1
ATOM 1289 C C . ALA A 1 172 ? -7.361 -49.912 17.523 1.00 25.31 172 ALA A C 1
ATOM 1291 O O . ALA A 1 172 ? -7.794 -51.041 17.711 1.00 25.31 172 ALA A O 1
ATOM 1292 N N . ALA A 1 173 ? -6.354 -49.364 18.241 1.00 25.36 173 ALA A N 1
ATOM 1293 C CA . ALA A 1 173 ? -5.885 -49.638 19.623 1.00 25.36 173 ALA A CA 1
ATOM 1294 C C . ALA A 1 173 ? -4.710 -50.615 19.945 1.00 25.36 173 ALA A C 1
ATOM 1296 O O . ALA A 1 173 ? -4.845 -51.826 19.862 1.00 25.36 173 ALA A O 1
ATOM 1297 N N . ALA A 1 174 ? -3.656 -50.022 20.552 1.00 25.28 174 ALA A N 1
ATOM 1298 C CA . ALA A 1 174 ? -2.785 -50.528 21.644 1.00 25.28 174 ALA A CA 1
ATOM 1299 C C . ALA A 1 174 ? -1.805 -51.723 21.422 1.00 25.28 174 ALA A C 1
ATOM 1301 O O . ALA A 1 174 ? -2.086 -52.626 20.652 1.00 25.28 174 ALA A O 1
ATOM 1302 N N . ALA A 1 175 ? -0.662 -51.854 22.132 1.00 26.78 175 ALA A N 1
AT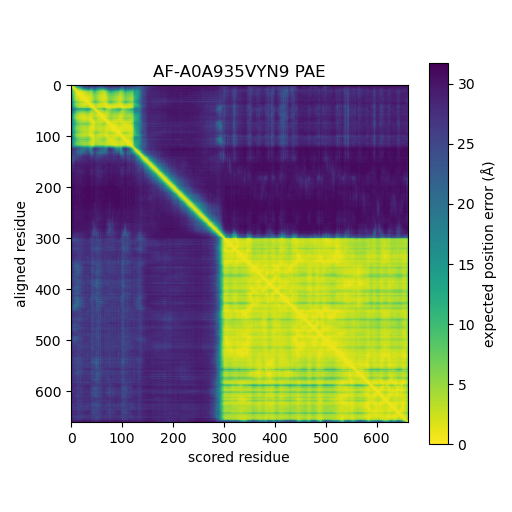OM 1303 C CA . ALA A 1 175 ? 0.210 -50.896 22.858 1.00 26.78 175 ALA A CA 1
ATOM 1304 C C . ALA A 1 175 ? 1.520 -51.583 23.364 1.00 26.78 175 ALA A C 1
ATOM 1306 O O . ALA A 1 175 ? 1.479 -52.773 23.652 1.00 26.78 175 ALA A O 1
ATOM 1307 N N . GLN A 1 176 ? 2.590 -50.800 23.645 1.00 27.73 176 GLN A N 1
ATOM 1308 C CA . GLN A 1 176 ? 3.755 -51.146 24.521 1.00 27.73 176 GLN A CA 1
ATOM 1309 C C . GLN A 1 176 ? 4.708 -52.273 23.996 1.00 27.73 176 GLN A C 1
ATOM 1311 O O . GLN A 1 176 ? 4.304 -53.041 23.136 1.00 27.73 176 GLN A O 1
ATOM 1316 N N . ARG A 1 177 ? 5.990 -52.462 24.392 1.00 28.66 177 ARG A N 1
ATOM 1317 C CA . ARG A 1 177 ? 6.996 -51.783 25.270 1.00 28.66 177 ARG A CA 1
ATOM 1318 C C . ARG A 1 177 ? 8.423 -52.365 24.967 1.00 28.66 177 ARG A C 1
ATOM 1320 O O . ARG A 1 177 ? 8.482 -53.333 24.222 1.00 28.66 177 ARG A O 1
ATOM 1327 N N . ASP A 1 178 ? 9.587 -51.911 25.476 1.00 26.80 178 ASP A N 1
ATOM 1328 C CA . ASP A 1 178 ? 9.960 -50.765 26.339 1.00 26.80 178 ASP A CA 1
ATOM 1329 C C . ASP A 1 178 ? 11.412 -50.237 26.093 1.00 26.80 178 ASP A C 1
ATOM 1331 O O . ASP A 1 178 ? 12.243 -50.908 25.491 1.00 26.80 178 ASP A O 1
ATOM 1335 N N . ARG A 1 179 ? 11.657 -49.029 26.622 1.00 27.36 179 ARG A N 1
ATOM 1336 C CA . ARG A 1 179 ? 12.865 -48.348 27.176 1.00 27.36 179 ARG A CA 1
ATOM 1337 C C . ARG A 1 179 ? 14.253 -49.013 27.331 1.00 27.36 179 ARG A C 1
ATOM 1339 O O . ARG A 1 179 ? 14.374 -50.158 27.748 1.00 27.36 179 ARG A O 1
ATOM 1346 N N . HIS A 1 180 ? 15.277 -48.140 27.298 1.00 28.09 180 HIS A N 1
ATOM 1347 C CA . HIS A 1 180 ? 16.182 -47.860 28.442 1.00 28.09 180 HIS A CA 1
ATOM 1348 C C . HIS A 1 180 ? 16.715 -46.398 28.391 1.00 28.09 180 HIS A C 1
ATOM 1350 O O . HIS A 1 180 ? 16.446 -45.692 27.420 1.00 28.09 180 HIS A O 1
ATOM 1356 N N . ASP A 1 181 ? 17.395 -45.915 29.445 1.00 27.95 181 ASP A N 1
ATOM 1357 C CA . ASP A 1 181 ? 17.380 -44.498 29.879 1.00 27.95 181 ASP A CA 1
ATOM 1358 C C . ASP A 1 181 ? 18.770 -43.854 30.180 1.00 27.95 181 ASP A C 1
ATOM 1360 O O . ASP A 1 181 ? 19.553 -44.476 30.890 1.00 27.95 181 ASP A O 1
ATOM 1364 N N . VAL A 1 182 ? 18.957 -42.562 29.793 1.00 24.59 182 VAL A N 1
ATOM 1365 C CA . VAL A 1 182 ? 19.527 -41.422 30.608 1.00 24.59 182 VAL A CA 1
ATOM 1366 C C . VAL A 1 182 ? 21.049 -41.466 31.004 1.00 24.59 182 VAL A C 1
ATOM 1368 O O . VAL A 1 182 ? 21.607 -42.558 30.965 1.00 24.59 182 VAL A O 1
ATOM 1371 N N . PRO A 1 183 ? 21.790 -40.371 31.394 1.00 37.06 183 PRO A N 1
ATOM 1372 C CA . PRO A 1 183 ? 21.534 -38.901 31.500 1.00 37.06 183 PRO A CA 1
ATOM 1373 C C . PRO A 1 183 ? 22.518 -37.924 30.754 1.00 37.06 183 PRO A C 1
ATOM 1375 O O . PRO A 1 183 ? 23.529 -38.354 30.220 1.00 37.06 183 PRO A O 1
ATOM 1378 N N . LEU A 1 184 ? 22.180 -36.609 30.780 1.00 27.00 184 LEU A N 1
ATOM 1379 C CA . LEU A 1 184 ? 22.955 -35.337 31.025 1.00 27.00 184 LEU A CA 1
ATOM 1380 C C . LEU A 1 184 ? 24.500 -35.266 30.760 1.00 27.00 184 LEU A C 1
ATOM 1382 O O . LEU A 1 184 ? 25.195 -36.250 30.950 1.00 27.00 184 LEU A O 1
ATOM 1386 N N . GLU A 1 185 ? 25.157 -34.147 30.380 1.00 26.38 185 GLU A N 1
ATOM 1387 C CA . GLU A 1 185 ? 25.078 -32.720 30.815 1.00 26.38 185 GLU A CA 1
ATOM 1388 C C . GLU A 1 185 ? 25.490 -31.676 29.715 1.00 26.38 185 GLU A C 1
ATOM 1390 O O . GLU A 1 185 ? 25.858 -32.041 28.601 1.00 26.38 185 GLU A O 1
ATOM 1395 N N . ASP A 1 186 ? 25.435 -30.369 30.040 1.00 29.59 186 ASP A N 1
ATOM 1396 C CA . ASP A 1 186 ? 25.904 -29.190 29.257 1.00 29.59 186 ASP A CA 1
ATOM 1397 C C . ASP A 1 186 ? 27.363 -28.803 29.615 1.00 29.59 186 ASP A C 1
ATOM 1399 O O . ASP A 1 186 ? 27.765 -28.999 30.766 1.00 29.59 186 ASP A O 1
ATOM 1403 N N . PRO A 1 187 ? 28.181 -28.251 28.685 1.00 33.88 187 PRO A N 1
ATOM 1404 C CA . PRO A 1 187 ? 28.653 -26.872 28.925 1.00 33.88 187 PRO A CA 1
ATOM 1405 C C . PRO A 1 187 ? 28.983 -25.999 27.684 1.00 33.88 187 PRO A C 1
ATOM 1407 O O . PRO A 1 187 ? 29.549 -26.448 26.684 1.00 33.88 187 PRO A O 1
ATOM 1410 N N . GLN A 1 188 ? 28.842 -24.676 27.847 1.00 27.98 188 GLN A N 1
ATOM 1411 C CA . GLN A 1 188 ? 29.567 -23.642 27.075 1.00 27.98 188 GLN A CA 1
ATOM 1412 C C . GLN A 1 188 ? 30.795 -23.070 27.856 1.00 27.98 188 GLN A C 1
ATOM 1414 O O . GLN A 1 188 ? 31.028 -23.442 29.004 1.00 27.98 188 GLN A O 1
ATOM 1419 N N . PRO A 1 189 ? 31.572 -22.092 27.330 1.00 55.34 189 PRO A N 1
ATOM 1420 C CA . PRO A 1 189 ? 32.489 -22.239 26.189 1.00 55.34 189 PRO A CA 1
ATOM 1421 C C . PRO A 1 189 ? 33.903 -21.664 26.483 1.00 55.34 189 PRO A C 1
ATOM 1423 O O . PRO A 1 189 ? 34.050 -20.789 27.340 1.00 55.34 189 PRO A O 1
ATOM 1426 N N . ARG A 1 190 ? 34.954 -22.050 25.730 1.00 27.67 190 ARG A N 1
ATOM 1427 C CA . ARG A 1 190 ? 36.257 -21.323 25.684 1.00 27.67 190 ARG A CA 1
ATOM 1428 C C . ARG A 1 190 ? 37.24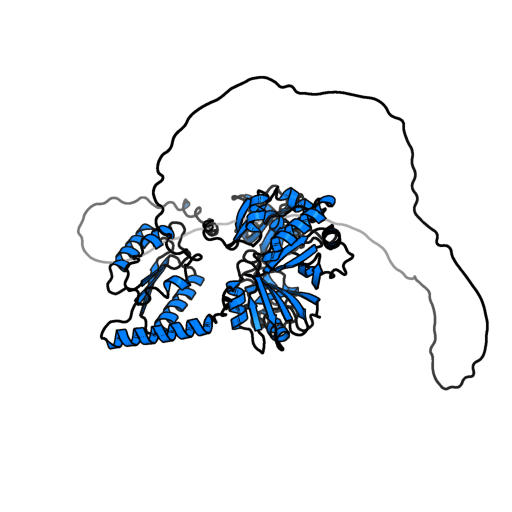1 -21.863 24.636 1.00 27.67 190 ARG A C 1
ATOM 1430 O O . ARG A 1 190 ? 37.240 -23.051 24.355 1.00 27.67 190 ARG A O 1
ATOM 1437 N N . GLY A 1 191 ? 38.179 -21.004 24.215 1.00 26.30 191 GLY A N 1
ATOM 1438 C CA . GLY A 1 191 ? 39.525 -21.419 23.778 1.00 26.30 191 GLY A CA 1
ATOM 1439 C C . GLY A 1 191 ? 39.885 -21.143 22.314 1.00 26.30 191 GLY A C 1
ATOM 1440 O O . GLY A 1 191 ? 39.496 -21.888 21.427 1.00 26.30 191 GLY A O 1
ATOM 1441 N N . ALA A 1 192 ? 40.717 -20.123 22.077 1.00 30.56 192 ALA A N 1
ATOM 1442 C CA . ALA A 1 192 ? 41.477 -19.959 20.832 1.00 30.56 192 ALA A CA 1
ATOM 1443 C C . ALA A 1 192 ? 42.940 -20.392 21.051 1.00 30.56 192 ALA A C 1
ATOM 1445 O O . ALA A 1 192 ? 43.452 -20.238 22.162 1.00 30.56 192 ALA A O 1
ATOM 1446 N N . LEU A 1 193 ? 43.623 -20.884 20.009 1.00 30.98 193 LEU A N 1
ATOM 1447 C CA . LEU A 1 193 ? 45.052 -21.247 20.037 1.00 30.98 193 LEU A CA 1
ATOM 1448 C C . LEU A 1 193 ? 45.791 -20.831 18.735 1.00 30.98 193 LEU A C 1
ATOM 1450 O O . LEU A 1 193 ? 45.117 -20.501 17.758 1.00 30.98 193 LEU A O 1
ATOM 1454 N N . PRO A 1 194 ? 47.146 -20.746 18.727 1.00 46.53 194 PRO A N 1
ATOM 1455 C CA . PRO A 1 194 ? 47.834 -19.717 17.933 1.00 46.53 194 PRO A CA 1
ATOM 1456 C C . PRO A 1 194 ? 49.059 -20.159 17.096 1.00 46.53 194 PRO A C 1
ATOM 1458 O O . PRO A 1 194 ? 49.696 -21.172 17.362 1.00 46.53 194 PRO A O 1
ATOM 1461 N N . PHE A 1 195 ? 49.494 -19.261 16.205 1.00 30.59 195 PHE A N 1
ATOM 1462 C CA . PHE A 1 195 ? 50.877 -19.077 15.718 1.00 30.59 195 PHE A CA 1
ATOM 1463 C C . PHE A 1 195 ? 51.089 -17.558 15.492 1.00 30.59 195 PHE A C 1
ATOM 1465 O O . PHE A 1 195 ? 50.113 -16.856 15.250 1.00 30.59 195 PHE A O 1
ATOM 1472 N N . GLY A 1 196 ? 52.274 -16.939 15.553 1.00 28.67 196 GLY A N 1
ATOM 1473 C CA . GLY A 1 196 ? 53.631 -17.366 15.924 1.00 28.67 196 GLY A CA 1
ATOM 1474 C C . GLY A 1 196 ? 54.570 -16.131 15.912 1.00 28.67 196 GLY A C 1
ATOM 1475 O O . GLY A 1 196 ? 54.312 -15.184 15.176 1.00 28.67 196 GLY A O 1
ATOM 1476 N N . GLY A 1 197 ? 55.607 -16.082 16.764 1.00 27.16 197 GLY A N 1
ATOM 1477 C CA . GLY A 1 197 ? 56.501 -14.905 16.927 1.00 27.16 197 GLY A CA 1
ATOM 1478 C C . GLY A 1 197 ? 57.519 -14.678 15.784 1.00 27.16 197 GLY A C 1
ATOM 1479 O O . GLY A 1 197 ? 57.509 -15.406 14.802 1.00 27.16 197 GLY A O 1
ATOM 1480 N N . ARG A 1 198 ? 58.486 -13.745 15.882 1.00 29.95 198 ARG A N 1
ATOM 1481 C CA . ARG A 1 198 ? 59.119 -13.114 17.073 1.00 29.95 198 ARG A CA 1
ATOM 1482 C C . ARG A 1 198 ? 59.771 -11.738 16.747 1.00 29.95 198 ARG A C 1
ATOM 1484 O O . ARG A 1 198 ? 59.949 -11.441 15.580 1.00 29.95 198 ARG A O 1
ATOM 1491 N N . ASP A 1 199 ? 60.175 -10.992 17.797 1.00 32.81 199 ASP A N 1
ATOM 1492 C CA . ASP A 1 199 ? 61.435 -10.204 18.002 1.00 32.81 199 ASP A CA 1
ATOM 1493 C C . ASP A 1 199 ? 62.144 -9.472 16.809 1.00 32.81 199 ASP A C 1
ATOM 1495 O O . ASP A 1 199 ? 62.278 -10.025 15.732 1.00 32.81 199 ASP A O 1
ATOM 1499 N N . ARG A 1 200 ? 62.807 -8.294 16.923 1.00 32.62 200 ARG A N 1
ATOM 1500 C CA . ARG A 1 200 ? 63.280 -7.475 18.074 1.00 32.62 200 ARG A CA 1
ATOM 1501 C C . ARG A 1 200 ? 63.855 -6.105 17.626 1.00 32.62 200 ARG A C 1
ATOM 1503 O O . ARG A 1 200 ? 64.507 -6.066 16.595 1.00 32.62 200 ARG A O 1
ATOM 1510 N N . ARG A 1 201 ? 63.895 -5.120 18.557 1.00 29.19 201 ARG A N 1
ATOM 1511 C CA . ARG A 1 201 ? 64.931 -4.035 18.695 1.00 29.19 201 ARG A CA 1
ATOM 1512 C C . ARG A 1 201 ? 65.010 -2.965 17.568 1.00 29.19 201 ARG A C 1
ATOM 1514 O O . ARG A 1 201 ? 64.613 -3.226 16.453 1.00 29.19 201 ARG A O 1
ATOM 1521 N N . ARG A 1 202 ? 65.567 -1.749 17.760 1.00 29.09 202 ARG A N 1
ATOM 1522 C CA . ARG A 1 202 ? 65.711 -0.825 18.928 1.00 29.09 202 ARG A CA 1
ATOM 1523 C C . ARG A 1 202 ? 66.184 0.572 18.429 1.00 29.09 202 ARG A C 1
ATOM 1525 O O . ARG A 1 202 ? 66.978 0.618 17.504 1.00 29.09 202 ARG A O 1
ATOM 1532 N N . ARG A 1 203 ? 65.915 1.621 19.234 1.00 28.45 203 ARG A N 1
ATOM 1533 C CA . ARG A 1 203 ? 66.685 2.892 19.418 1.00 28.45 203 ARG A CA 1
ATOM 1534 C C . ARG A 1 203 ? 66.569 4.074 18.414 1.00 28.45 203 ARG A C 1
ATOM 1536 O O . ARG A 1 203 ? 66.707 3.901 17.217 1.00 28.45 203 ARG A O 1
ATOM 1543 N N . ARG A 1 204 ? 66.595 5.272 19.043 1.00 27.84 204 ARG A N 1
ATOM 1544 C CA . ARG A 1 204 ? 67.085 6.619 18.629 1.00 27.84 204 ARG A CA 1
ATOM 1545 C C . ARG A 1 204 ? 66.150 7.610 17.897 1.00 27.84 204 ARG A C 1
ATOM 1547 O O . ARG A 1 204 ? 65.962 7.545 16.695 1.00 27.84 204 ARG A O 1
ATOM 1554 N N . GLN A 1 205 ? 65.713 8.617 18.670 1.00 32.12 205 GLN A N 1
ATOM 1555 C CA . GLN A 1 205 ? 65.630 10.043 18.277 1.00 32.12 205 GLN A CA 1
ATOM 1556 C C . GLN A 1 205 ? 67.066 10.654 18.261 1.00 32.12 205 GLN A C 1
ATOM 1558 O O . GLN A 1 205 ? 67.989 9.951 18.701 1.00 32.12 205 GLN A O 1
ATOM 1563 N N . PRO A 1 206 ? 67.314 11.889 17.760 1.00 42.03 206 PRO A N 1
ATOM 1564 C CA . PRO A 1 206 ? 66.814 13.182 18.300 1.00 42.03 206 PRO A CA 1
ATOM 1565 C C . PRO A 1 206 ? 65.768 13.856 17.372 1.00 42.03 206 PRO A C 1
ATOM 1567 O O . PRO A 1 206 ? 65.640 13.412 16.239 1.00 42.03 206 PRO A O 1
ATOM 1570 N N . ALA A 1 207 ? 64.927 14.848 17.718 1.00 31.09 207 ALA A N 1
ATOM 1571 C CA . ALA A 1 207 ? 64.745 15.796 18.845 1.00 31.09 207 ALA A CA 1
ATOM 1572 C C . ALA A 1 207 ? 65.080 17.280 18.528 1.00 31.09 207 ALA A C 1
ATOM 1574 O O . ALA A 1 207 ? 65.978 17.547 17.740 1.00 31.09 207 ALA A O 1
ATOM 1575 N N . HIS A 1 208 ? 64.363 18.192 19.217 1.00 30.17 208 HIS A N 1
ATOM 1576 C CA . HIS A 1 208 ? 64.095 19.641 18.995 1.00 30.17 208 HIS A CA 1
ATOM 1577 C C . HIS A 1 208 ? 62.789 19.901 18.208 1.00 30.17 208 HIS A C 1
ATOM 1579 O O . HIS A 1 208 ? 62.591 19.308 17.157 1.00 30.17 208 HIS A O 1
ATOM 1585 N N . GLY A 1 209 ? 61.815 20.710 18.661 1.00 28.53 209 GLY A N 1
ATOM 1586 C CA . GLY A 1 209 ? 61.732 21.660 19.796 1.00 28.53 209 GLY A CA 1
ATOM 1587 C C . GLY A 1 209 ? 61.541 23.091 19.262 1.00 28.53 209 GLY A C 1
ATOM 1588 O O . GLY A 1 209 ? 62.198 23.427 18.289 1.00 28.53 209 GLY A O 1
ATOM 1589 N N . GLN A 1 210 ? 60.695 23.983 19.791 1.00 33.06 210 GLN A N 1
ATOM 1590 C CA . GLN A 1 210 ? 59.888 24.069 21.033 1.00 33.06 210 GLN A CA 1
ATOM 1591 C C . GLN A 1 210 ? 58.516 24.719 20.672 1.00 33.06 210 GLN A C 1
ATOM 1593 O O . GLN A 1 210 ? 58.340 25.116 19.528 1.00 33.06 210 GLN A O 1
ATOM 1598 N N . GLY A 1 211 ? 57.496 24.901 21.522 1.00 27.66 211 GLY A N 1
ATOM 1599 C CA . GLY A 1 211 ? 57.218 24.556 22.928 1.00 27.66 211 GLY A CA 1
ATOM 1600 C C . GLY A 1 211 ? 55.781 25.025 23.264 1.00 27.66 211 GLY A C 1
ATOM 1601 O O . GLY A 1 211 ? 55.317 25.993 22.678 1.00 27.66 211 GLY A O 1
ATOM 1602 N N . GLY A 1 212 ? 54.993 24.294 24.061 1.00 29.64 212 GLY A N 1
ATOM 1603 C CA . GLY A 1 212 ? 54.733 24.637 25.474 1.00 29.64 212 GLY A CA 1
ATOM 1604 C C . GLY A 1 212 ? 53.286 25.155 25.661 1.00 29.64 212 GLY A C 1
ATOM 1605 O O . GLY A 1 212 ? 52.747 25.754 24.742 1.00 29.64 212 GLY A O 1
ATOM 1606 N N . LEU A 1 213 ? 52.569 24.938 26.771 1.00 31.36 213 LEU A N 1
ATOM 1607 C CA . LEU A 1 213 ? 52.881 24.239 28.029 1.00 31.36 213 LEU A CA 1
ATOM 1608 C C . LEU A 1 213 ? 51.689 23.362 28.482 1.00 31.36 213 LEU A C 1
ATOM 1610 O O . LEU A 1 213 ? 50.538 23.659 28.177 1.00 31.36 213 LEU A O 1
ATOM 1614 N N . ASP A 1 214 ? 51.986 22.292 29.225 1.00 28.53 214 ASP A N 1
ATOM 1615 C CA . ASP A 1 214 ? 51.034 21.277 29.720 1.00 28.53 214 ASP A CA 1
ATOM 1616 C C . ASP A 1 214 ? 50.472 21.620 31.131 1.00 28.53 214 ASP A C 1
ATOM 1618 O O . ASP A 1 214 ? 51.107 22.372 31.877 1.00 28.53 214 ASP A O 1
ATOM 1622 N N . PRO A 1 215 ? 49.330 21.037 31.568 1.00 62.88 215 PRO A N 1
ATOM 1623 C CA . PRO A 1 215 ? 48.875 21.052 32.967 1.00 62.88 215 PRO A CA 1
ATOM 1624 C C . PRO A 1 215 ? 49.665 20.015 33.800 1.00 62.88 215 PRO A C 1
ATOM 1626 O O . PRO A 1 215 ? 50.544 19.345 33.251 1.00 62.88 215 PRO A O 1
ATOM 1629 N N . PRO A 1 216 ? 49.361 19.778 35.103 1.00 47.44 216 PRO A N 1
ATOM 1630 C CA . PRO A 1 216 ? 48.611 18.532 35.403 1.00 47.44 216 PRO A CA 1
ATOM 1631 C C . PRO A 1 216 ? 47.882 18.404 36.782 1.00 47.44 216 PRO A C 1
ATOM 1633 O O . PRO A 1 216 ? 48.406 18.837 37.793 1.00 47.44 216 PRO A O 1
ATOM 1636 N N . ARG A 1 217 ? 46.810 17.572 36.836 1.00 29.98 217 ARG A N 1
ATOM 1637 C CA . ARG A 1 217 ? 46.531 16.475 37.837 1.00 29.98 217 ARG A CA 1
ATOM 1638 C C . ARG A 1 217 ? 46.438 16.828 39.367 1.00 29.98 217 ARG A C 1
ATOM 1640 O O . ARG A 1 217 ? 47.189 17.633 39.868 1.00 29.98 217 ARG A O 1
ATOM 1647 N N . ARG A 1 218 ? 45.660 16.173 40.263 1.00 29.86 218 ARG A N 1
ATOM 1648 C CA . ARG A 1 218 ? 45.158 14.772 40.354 1.00 29.86 218 ARG A CA 1
ATOM 1649 C C . ARG A 1 218 ? 44.226 14.549 41.592 1.00 29.86 218 ARG A C 1
ATOM 1651 O O . ARG A 1 218 ? 44.500 15.092 42.646 1.00 29.86 218 ARG A O 1
ATOM 1658 N N . ARG A 1 219 ? 43.312 13.560 41.498 1.00 29.06 219 ARG A N 1
ATOM 1659 C CA . ARG A 1 219 ? 42.842 12.585 42.543 1.00 29.06 219 ARG A CA 1
ATOM 1660 C C . ARG A 1 219 ? 42.082 12.999 43.840 1.00 29.06 219 ARG A C 1
ATOM 1662 O O . ARG A 1 219 ? 42.672 13.482 44.788 1.00 29.06 219 ARG A O 1
ATOM 1669 N N . ARG A 1 220 ? 40.857 12.440 43.936 1.00 28.36 220 ARG A N 1
ATOM 1670 C CA . ARG A 1 220 ? 40.260 11.600 45.022 1.00 28.36 220 ARG A CA 1
ATOM 1671 C C . ARG A 1 220 ? 40.364 12.020 46.513 1.00 28.36 220 ARG A C 1
ATOM 1673 O O . ARG A 1 220 ? 41.421 11.843 47.105 1.00 28.36 220 ARG A O 1
ATOM 1680 N N . HIS A 1 221 ? 39.211 12.213 47.173 1.00 29.61 221 HIS A N 1
ATOM 1681 C CA . HIS A 1 221 ? 38.555 11.296 48.154 1.00 29.61 221 HIS A CA 1
ATOM 1682 C C . HIS A 1 221 ? 37.562 12.059 49.068 1.00 29.61 221 HIS A C 1
ATOM 1684 O O . HIS A 1 221 ? 37.670 13.269 49.209 1.00 29.61 221 HIS A O 1
ATOM 1690 N N . GLY A 1 222 ? 36.645 11.342 49.741 1.00 25.52 222 GLY A N 1
ATOM 1691 C CA . GLY A 1 222 ? 35.986 11.818 50.974 1.00 25.52 222 GLY A CA 1
ATOM 1692 C C . GLY A 1 222 ? 34.453 11.915 50.943 1.00 25.52 222 GLY A C 1
ATOM 1693 O O . GLY A 1 222 ? 33.865 12.435 50.001 1.00 25.52 222 GLY A O 1
ATOM 1694 N N . CYS A 1 223 ? 33.803 11.433 52.007 1.00 27.03 223 CYS A N 1
ATOM 1695 C CA . CYS A 1 223 ? 32.377 11.631 52.302 1.00 27.03 223 CYS A CA 1
ATOM 1696 C C . CYS A 1 223 ? 32.172 11.789 53.825 1.00 27.03 223 CYS A C 1
ATOM 1698 O O . CYS A 1 223 ? 32.942 11.203 54.584 1.00 27.03 223 CYS A O 1
ATOM 1700 N N . ARG A 1 224 ? 31.035 12.398 54.221 1.00 31.91 224 ARG A N 1
ATOM 1701 C CA . ARG A 1 224 ? 30.381 12.432 55.563 1.00 31.91 224 ARG A CA 1
ATOM 1702 C C . ARG A 1 224 ? 30.685 13.606 56.519 1.00 31.91 224 ARG A C 1
ATOM 1704 O O . ARG A 1 224 ? 31.792 14.118 56.568 1.00 31.91 224 ARG A O 1
ATOM 1711 N N . GLY A 1 225 ? 29.663 13.893 57.345 1.00 28.69 225 GLY A N 1
ATOM 1712 C CA . GLY A 1 225 ? 29.625 14.828 58.487 1.00 28.69 225 GLY A CA 1
ATOM 1713 C C . GLY A 1 225 ? 29.095 16.222 58.115 1.00 28.69 225 GLY A C 1
ATOM 1714 O O . GLY A 1 225 ? 29.486 16.733 57.076 1.00 28.69 225 GLY A O 1
ATOM 1715 N N . HIS A 1 226 ? 28.207 16.906 58.854 1.00 32.06 226 HIS A N 1
ATOM 1716 C CA . HIS A 1 226 ? 27.289 16.602 59.984 1.00 32.06 226 HIS A CA 1
ATOM 1717 C C . HIS A 1 226 ? 26.121 17.643 59.925 1.00 32.06 226 HIS A C 1
ATOM 1719 O O . HIS A 1 226 ? 26.229 18.606 59.176 1.00 32.06 226 HIS A O 1
ATOM 1725 N N . GLY A 1 227 ? 24.990 17.577 60.649 1.00 29.20 227 GLY A N 1
ATOM 1726 C CA . GLY A 1 227 ? 24.441 16.499 61.485 1.00 29.20 227 GLY A CA 1
ATOM 1727 C C . GLY A 1 227 ? 23.653 16.951 62.741 1.00 29.20 227 GLY A C 1
ATOM 1728 O O . GLY A 1 227 ? 24.201 16.869 63.833 1.00 29.20 227 GLY A O 1
ATOM 1729 N N . SER A 1 228 ? 22.367 17.320 62.622 1.00 31.92 228 SER A N 1
ATOM 1730 C CA . SER A 1 228 ? 21.348 17.383 63.710 1.00 31.92 228 SER A CA 1
ATOM 1731 C C . SER A 1 228 ? 19.940 17.610 63.102 1.00 31.92 228 SER A C 1
ATOM 1733 O O . SER A 1 228 ? 19.849 17.969 61.933 1.00 31.92 228 SER A O 1
ATOM 1735 N N . GLY A 1 229 ? 18.789 17.374 63.752 1.00 26.91 229 GLY A N 1
ATOM 1736 C CA . GLY A 1 229 ? 18.477 16.727 65.036 1.00 26.91 229 GLY A CA 1
ATOM 1737 C C . GLY A 1 229 ? 16.999 16.260 65.059 1.00 26.91 229 GLY A C 1
ATOM 1738 O O . GLY A 1 229 ? 16.142 16.873 64.433 1.00 26.91 229 GLY A O 1
ATOM 1739 N N . ARG A 1 230 ? 16.695 15.125 65.711 1.00 29.84 230 ARG A N 1
ATOM 1740 C CA . ARG A 1 230 ? 15.371 14.444 65.699 1.00 29.84 230 ARG A CA 1
ATOM 1741 C C . ARG A 1 230 ? 14.363 15.024 66.724 1.00 29.84 230 ARG A C 1
ATOM 1743 O O . ARG A 1 230 ? 14.792 15.650 67.681 1.00 29.84 230 ARG A O 1
ATOM 1750 N N . GLN A 1 231 ? 13.100 14.555 66.632 1.00 30.61 231 GLN A N 1
ATOM 1751 C CA . GLN A 1 231 ? 12.017 14.523 67.663 1.00 30.61 231 GLN A CA 1
ATOM 1752 C C . GLN A 1 231 ? 11.012 15.712 67.676 1.00 30.61 231 GLN A C 1
ATOM 1754 O O . GLN A 1 231 ? 11.405 16.825 67.373 1.00 30.61 231 GLN A O 1
ATOM 1759 N N . ALA A 1 232 ? 9.713 15.566 68.028 1.00 29.81 232 ALA A N 1
ATOM 1760 C CA . ALA A 1 232 ? 8.843 14.366 68.109 1.00 29.81 232 ALA A CA 1
ATOM 1761 C C . ALA A 1 232 ? 7.315 14.648 68.302 1.00 29.81 232 ALA A C 1
ATOM 1763 O O . ALA A 1 232 ? 6.932 15.367 69.213 1.00 29.81 232 ALA A O 1
ATOM 1764 N N . ARG A 1 233 ? 6.472 13.841 67.617 1.00 29.11 233 ARG A N 1
ATOM 1765 C CA . ARG A 1 233 ? 5.174 13.235 68.063 1.00 29.11 233 ARG A CA 1
ATOM 1766 C C . ARG A 1 233 ? 3.890 14.083 68.324 1.00 29.11 233 ARG A C 1
ATOM 1768 O O . ARG A 1 233 ? 3.916 15.195 68.816 1.00 29.11 233 ARG A O 1
ATOM 1775 N N . ARG A 1 234 ? 2.756 13.349 68.204 1.00 29.61 234 ARG A N 1
ATOM 1776 C CA . ARG A 1 234 ? 1.328 13.610 68.582 1.00 29.61 234 ARG A CA 1
ATOM 1777 C C . ARG A 1 234 ? 0.538 14.480 67.578 1.00 29.61 234 ARG A C 1
ATOM 1779 O O . ARG A 1 234 ? 1.023 15.524 67.194 1.00 29.61 234 ARG A O 1
ATOM 1786 N N . ARG A 1 235 ? -0.618 14.094 66.995 1.00 30.72 235 ARG A N 1
ATOM 1787 C CA . ARG A 1 235 ? -1.846 13.302 67.344 1.00 30.72 235 ARG A CA 1
ATOM 1788 C C . ARG A 1 235 ? -2.978 14.073 68.067 1.00 30.72 235 ARG A C 1
ATOM 1790 O O . ARG A 1 235 ? -3.019 14.054 69.293 1.00 30.72 235 ARG A O 1
ATOM 1797 N N . ARG A 1 236 ? -3.974 14.542 67.292 1.00 30.67 236 ARG A N 1
ATOM 1798 C CA . ARG A 1 236 ? -5.461 14.574 67.496 1.00 30.67 236 ARG A CA 1
ATOM 1799 C C . ARG A 1 236 ? -6.063 15.173 66.194 1.00 30.67 236 ARG A C 1
ATOM 1801 O O . ARG A 1 236 ? -5.432 16.078 65.673 1.00 30.67 236 ARG A O 1
ATOM 1808 N N . ARG A 1 237 ? -7.108 14.700 65.487 1.00 30.17 237 ARG A N 1
ATOM 1809 C CA . ARG A 1 237 ? -8.301 13.825 65.680 1.00 30.17 237 ARG A CA 1
ATOM 1810 C C . ARG A 1 237 ? -9.583 14.599 66.062 1.00 30.17 237 ARG A C 1
ATOM 1812 O O . ARG A 1 237 ? -9.552 15.312 67.055 1.00 30.17 237 ARG A O 1
ATOM 1819 N N . LEU A 1 238 ? -10.697 14.295 65.358 1.00 30.48 238 LEU A N 1
ATOM 1820 C CA . LEU A 1 238 ? -12.074 14.869 65.426 1.00 30.48 238 LEU A CA 1
ATOM 1821 C C . LEU A 1 238 ? -12.281 16.139 64.552 1.00 30.48 238 LEU A C 1
ATOM 1823 O O . LEU A 1 238 ? -11.306 16.835 64.311 1.00 30.48 238 LEU A O 1
ATOM 1827 N N . ARG A 1 239 ? -13.480 16.463 64.012 1.00 29.03 239 ARG A N 1
ATOM 1828 C CA . ARG A 1 239 ? -14.858 15.914 64.208 1.00 29.03 239 ARG A CA 1
ATOM 1829 C C . ARG A 1 239 ? -15.746 16.014 62.926 1.00 29.03 239 ARG A C 1
ATOM 1831 O O . ARG A 1 239 ? -15.271 16.468 61.896 1.00 29.03 239 ARG A O 1
ATOM 1838 N N . ARG A 1 240 ? -17.010 15.550 62.993 1.00 31.64 240 ARG A N 1
ATOM 1839 C CA . ARG A 1 240 ? -18.074 15.610 61.945 1.00 31.64 240 ARG A CA 1
ATOM 1840 C C . ARG A 1 240 ? -19.124 16.704 62.254 1.00 31.64 240 ARG A C 1
ATOM 1842 O O . ARG A 1 240 ? -19.275 17.034 63.427 1.00 31.64 240 ARG A O 1
ATOM 1849 N N . GLY A 1 241 ? -19.925 17.089 61.246 1.00 28.62 241 GLY A N 1
ATOM 1850 C CA . GLY A 1 241 ? -21.227 17.794 61.359 1.00 28.62 241 GLY A CA 1
ATOM 1851 C C . GLY A 1 241 ? -21.266 19.150 60.625 1.00 28.62 241 GLY A C 1
ATOM 1852 O O . GLY A 1 241 ? -20.219 19.773 60.502 1.00 28.62 241 GLY A O 1
ATOM 1853 N N . ASP A 1 242 ? -22.397 19.661 60.114 1.00 30.66 242 ASP A N 1
ATOM 1854 C CA . ASP A 1 242 ? -23.718 19.037 59.863 1.00 30.66 242 ASP A CA 1
ATOM 1855 C C . ASP A 1 242 ? -24.549 19.861 58.824 1.00 30.66 242 ASP A C 1
ATOM 1857 O O . ASP A 1 242 ? -24.018 20.779 58.200 1.00 30.66 242 ASP A O 1
ATOM 1861 N N . ARG A 1 243 ? -25.828 19.517 58.592 1.00 31.45 243 ARG A N 1
ATOM 1862 C CA . ARG A 1 243 ? -26.778 20.172 57.651 1.00 31.45 243 ARG A CA 1
ATOM 1863 C C . ARG A 1 243 ? -27.383 21.496 58.169 1.00 31.45 243 ARG A C 1
ATOM 1865 O O . ARG A 1 243 ? -27.315 21.782 59.361 1.00 31.45 243 ARG A O 1
ATOM 1872 N N . PRO A 1 244 ? -28.119 22.229 57.304 1.00 39.75 244 PRO A N 1
ATOM 1873 C CA . PRO A 1 244 ? -29.552 22.455 57.601 1.00 39.75 244 PRO A CA 1
ATOM 1874 C C . PRO A 1 244 ? -30.521 22.243 56.400 1.00 39.75 244 PRO A C 1
ATOM 1876 O O . PRO A 1 244 ? -30.130 21.746 55.343 1.00 39.75 244 PRO A O 1
ATOM 1879 N N . ARG A 1 245 ? -31.824 22.548 56.580 1.00 31.59 245 ARG A N 1
ATOM 1880 C CA . ARG A 1 245 ? -32.941 22.341 55.620 1.00 31.59 245 ARG A CA 1
ATOM 1881 C C . ARG A 1 245 ? -34.023 23.446 55.724 1.00 31.59 245 ARG A C 1
ATOM 1883 O O . ARG A 1 245 ? -34.406 23.776 56.834 1.00 31.59 245 ARG A O 1
ATOM 1890 N N . ARG A 1 246 ? -34.605 23.824 54.570 1.00 32.03 246 ARG A N 1
ATOM 1891 C CA . ARG A 1 246 ? -36.002 24.280 54.288 1.00 32.03 246 ARG A CA 1
ATOM 1892 C C . ARG A 1 246 ? -36.715 25.378 55.124 1.00 32.03 246 ARG A C 1
ATOM 1894 O O . ARG A 1 246 ? -37.124 25.122 56.249 1.00 32.03 246 ARG A O 1
ATOM 1901 N N . SER A 1 247 ? -37.210 26.385 54.395 1.00 29.30 247 SER A N 1
ATOM 1902 C CA . SER A 1 247 ? -38.617 26.875 54.339 1.00 29.30 247 SER A CA 1
ATOM 1903 C C . SER A 1 247 ? -38.788 27.612 52.985 1.00 29.30 247 SER A C 1
ATOM 1905 O O . SER A 1 247 ? -37.824 28.198 52.509 1.00 29.30 247 SER A O 1
ATOM 1907 N N . HIS A 1 248 ? -39.803 27.390 52.134 1.00 31.33 248 HIS A N 1
ATOM 1908 C CA . HIS A 1 248 ? -41.263 27.609 52.220 1.00 31.33 248 HIS A CA 1
ATOM 1909 C C . HIS A 1 248 ? -41.696 29.085 52.281 1.00 31.33 248 HIS A C 1
ATOM 1911 O O . HIS A 1 248 ? -41.537 29.701 53.324 1.00 31.33 248 HIS A O 1
ATOM 1917 N N . HIS A 1 249 ? -42.318 29.591 51.201 1.00 30.95 249 HIS A N 1
ATOM 1918 C CA . HIS A 1 249 ? -43.657 30.219 51.192 1.00 30.95 249 HIS A CA 1
ATOM 1919 C C . HIS A 1 249 ? -44.184 30.411 49.746 1.00 30.95 249 HIS A C 1
ATOM 1921 O O . HIS A 1 249 ? -43.475 30.137 48.780 1.00 30.95 249 HIS A O 1
ATOM 1927 N N . THR A 1 250 ? -45.455 30.796 49.607 1.00 28.88 250 THR A N 1
ATOM 1928 C CA . THR A 1 250 ? -46.262 30.865 48.366 1.00 28.88 250 THR A CA 1
ATOM 1929 C C . THR A 1 250 ? -46.998 32.200 48.268 1.00 28.88 250 THR A C 1
ATOM 1931 O O . THR A 1 250 ? -47.368 32.704 49.325 1.00 28.88 250 THR A O 1
ATOM 1934 N N . LEU A 1 251 ? -47.328 32.678 47.053 1.00 30.27 251 LEU A N 1
ATOM 1935 C CA . LEU A 1 251 ? -48.670 33.169 46.644 1.00 30.27 251 LEU A CA 1
ATOM 1936 C C . LEU A 1 251 ? -48.688 33.752 45.205 1.00 30.27 251 LEU A C 1
ATOM 1938 O O . LEU A 1 251 ? -47.650 34.078 44.640 1.00 30.27 251 LEU A O 1
ATOM 1942 N N . ALA A 1 252 ? -49.894 33.854 44.638 1.00 28.78 252 ALA A N 1
ATOM 1943 C CA . ALA A 1 252 ? -50.291 34.592 43.417 1.00 28.78 252 ALA A CA 1
ATOM 1944 C C . ALA A 1 252 ? -51.408 35.612 43.846 1.00 28.78 252 ALA A C 1
ATOM 1946 O O . ALA A 1 252 ? -51.456 35.835 45.061 1.00 28.78 252 ALA A O 1
ATOM 1947 N N . PRO A 1 253 ? -52.349 36.192 43.035 1.00 45.25 253 PRO A N 1
ATOM 1948 C CA . PRO A 1 253 ? -52.703 36.002 41.602 1.00 45.25 253 PRO A CA 1
ATOM 1949 C C . PRO A 1 253 ? -53.225 37.270 40.825 1.00 45.25 253 PRO A C 1
ATOM 1951 O O . PRO A 1 253 ? -53.190 38.369 41.363 1.00 45.25 253 PRO A O 1
ATOM 1954 N N . ARG A 1 254 ? -53.847 37.065 39.631 1.00 30.42 254 ARG A N 1
ATOM 1955 C CA . ARG A 1 254 ? -54.800 37.964 38.879 1.00 30.42 254 ARG A CA 1
ATOM 1956 C C . ARG A 1 254 ? -54.214 39.260 38.263 1.00 30.42 254 ARG A C 1
ATOM 1958 O O . ARG A 1 254 ? -53.173 39.707 38.714 1.00 30.42 254 ARG A O 1
ATOM 1965 N N . HIS A 1 255 ? -54.800 39.941 37.260 1.00 27.75 255 HIS A N 1
ATOM 1966 C CA . HIS A 1 255 ? -55.763 39.666 36.150 1.00 27.75 255 HIS A CA 1
ATOM 1967 C C . HIS A 1 255 ? -55.329 40.596 34.960 1.00 27.75 255 HIS A C 1
ATOM 1969 O O . HIS A 1 255 ? -54.539 41.503 35.196 1.00 27.75 255 HIS A O 1
ATOM 1975 N N . ARG A 1 256 ? -55.581 40.322 33.661 1.00 28.81 256 ARG A N 1
ATOM 1976 C CA . ARG A 1 256 ? -56.754 40.734 32.824 1.00 28.81 256 ARG A CA 1
ATOM 1977 C C . ARG A 1 256 ? -57.266 42.187 33.046 1.00 28.81 256 ARG A C 1
ATOM 1979 O O . ARG A 1 256 ? -57.231 42.611 34.200 1.00 28.81 256 ARG A O 1
ATOM 1986 N N . PRO A 1 257 ? -57.791 42.904 32.016 1.00 47.56 257 PRO A N 1
ATOM 1987 C CA . PRO A 1 257 ? -58.631 42.306 30.958 1.00 47.56 257 PRO A CA 1
ATOM 1988 C C . PRO A 1 257 ? -58.569 42.926 29.526 1.00 47.56 257 PRO A C 1
ATOM 1990 O O . PRO A 1 257 ? -57.801 43.852 29.292 1.00 47.56 257 PRO A O 1
ATOM 1993 N N . ASP A 1 258 ? -59.425 42.369 28.651 1.00 30.80 258 ASP A N 1
ATOM 1994 C CA . ASP A 1 258 ? -60.121 42.904 27.454 1.00 30.80 258 ASP A CA 1
ATOM 1995 C C . ASP A 1 258 ? -59.342 43.473 26.243 1.00 30.80 258 ASP A C 1
ATOM 1997 O O . ASP A 1 258 ? -58.310 44.127 26.375 1.00 30.80 258 ASP A O 1
ATOM 2001 N N . ASP A 1 259 ? -59.936 43.454 25.043 1.00 32.25 259 ASP A N 1
ATOM 2002 C CA . ASP A 1 259 ? -60.044 42.327 24.077 1.00 32.25 259 ASP A CA 1
ATOM 2003 C C . ASP A 1 259 ? -60.102 43.014 22.668 1.00 32.25 259 ASP A C 1
ATOM 2005 O O . ASP A 1 259 ? -59.200 43.821 22.442 1.00 32.25 259 ASP A O 1
ATOM 2009 N N . ASP A 1 260 ? -60.975 42.918 21.648 1.00 30.25 260 ASP A N 1
ATOM 2010 C CA . ASP A 1 260 ? -62.160 42.145 21.183 1.00 30.25 260 ASP A CA 1
ATOM 2011 C C . ASP A 1 260 ? -62.209 42.370 19.612 1.00 30.25 260 ASP A C 1
ATOM 2013 O O . ASP A 1 260 ? -61.152 42.704 19.071 1.00 30.25 260 ASP A O 1
ATOM 2017 N N . HIS A 1 261 ? -63.219 42.282 18.717 1.00 31.02 261 HIS A N 1
ATOM 2018 C CA . HIS A 1 261 ? -64.670 41.981 18.640 1.00 31.02 261 HIS A CA 1
ATOM 2019 C C . HIS A 1 261 ? -65.002 41.672 17.138 1.00 31.02 261 HIS A C 1
ATOM 2021 O O . HIS A 1 261 ? -64.470 42.369 16.278 1.00 31.02 261 HIS A O 1
ATOM 2027 N N . ASP A 1 262 ? -65.890 40.707 16.824 1.00 28.62 262 ASP A N 1
ATOM 2028 C CA . ASP A 1 262 ? -66.626 40.457 15.538 1.00 28.62 262 ASP A CA 1
ATOM 2029 C C . ASP A 1 262 ? -65.882 40.296 14.176 1.00 28.62 262 ASP A C 1
ATOM 2031 O O . ASP A 1 262 ? -64.908 40.970 13.872 1.00 28.62 262 ASP A O 1
ATOM 2035 N N . ALA A 1 263 ? -66.324 39.491 13.192 1.00 29.70 263 ALA A N 1
ATOM 2036 C CA . ALA A 1 263 ? -67.263 38.353 13.073 1.00 29.70 263 ALA A CA 1
ATOM 2037 C C . ALA A 1 263 ? -66.993 37.682 11.676 1.00 29.70 263 ALA A C 1
ATOM 2039 O O . ALA A 1 263 ? -66.107 38.134 10.955 1.00 29.70 263 ALA A O 1
ATOM 2040 N N . ALA A 1 264 ? -67.642 36.620 11.169 1.00 29.23 264 ALA A N 1
ATOM 2041 C CA . ALA A 1 264 ? -68.834 35.872 11.582 1.00 29.23 264 ALA A CA 1
ATOM 2042 C C . ALA A 1 264 ? -68.754 34.368 11.175 1.00 29.23 264 ALA A C 1
ATOM 2044 O O . ALA A 1 264 ? -67.720 33.866 10.742 1.00 29.23 264 ALA A O 1
ATOM 2045 N N . ALA A 1 265 ? -69.868 33.649 11.336 1.00 28.36 265 ALA A N 1
ATOM 2046 C CA . ALA A 1 265 ? -70.042 32.199 11.207 1.00 28.36 265 ALA A CA 1
ATOM 2047 C C . ALA A 1 265 ? -70.250 31.628 9.782 1.00 28.36 265 ALA A C 1
ATOM 2049 O O . ALA A 1 265 ? -70.889 32.260 8.943 1.00 28.36 265 ALA A O 1
ATOM 2050 N N . GLN A 1 266 ? -69.909 30.340 9.601 1.00 30.03 266 GLN A N 1
ATOM 2051 C CA . GLN A 1 266 ? -70.902 29.260 9.382 1.00 30.03 266 GLN A CA 1
ATOM 2052 C C . GLN A 1 266 ? -70.317 27.866 9.732 1.00 30.03 266 GLN A C 1
ATOM 2054 O O . GLN A 1 266 ? -69.110 27.725 9.914 1.00 30.03 266 GLN A O 1
ATOM 2059 N N . HIS A 1 267 ? -71.180 26.860 9.935 1.00 30.38 267 HIS A N 1
ATOM 2060 C CA . HIS A 1 267 ? -70.854 25.573 10.585 1.00 30.38 267 HIS A CA 1
ATOM 2061 C C . HIS A 1 267 ? -70.648 24.402 9.603 1.00 30.38 267 HIS A C 1
ATOM 2063 O O . HIS A 1 267 ? -71.359 24.343 8.604 1.00 30.38 267 HIS A O 1
ATOM 2069 N N . ALA A 1 268 ? -69.810 23.414 9.971 1.00 30.52 268 ALA A N 1
ATOM 2070 C CA . ALA A 1 268 ? -70.234 22.008 10.182 1.00 30.52 268 ALA A CA 1
ATOM 2071 C C . ALA A 1 268 ? -69.080 21.063 10.623 1.00 30.52 268 ALA A C 1
ATOM 2073 O O . ALA A 1 268 ? -68.061 20.954 9.952 1.00 30.52 268 ALA A O 1
ATOM 2074 N N . ASP A 1 269 ? -69.294 20.384 11.755 1.00 30.34 269 ASP A N 1
ATOM 2075 C CA . ASP A 1 269 ? -68.903 19.020 12.176 1.00 30.34 269 ASP A CA 1
ATOM 2076 C C . ASP A 1 269 ? -67.608 18.316 11.686 1.00 30.34 269 ASP A C 1
ATOM 2078 O O . ASP A 1 269 ? -67.412 18.026 10.508 1.00 30.34 269 ASP A O 1
ATOM 2082 N N . GLY A 1 270 ? -66.798 17.848 12.652 1.00 29.72 270 GLY A N 1
ATOM 2083 C CA . GLY A 1 270 ? -65.692 16.895 12.441 1.00 29.72 270 GLY A CA 1
ATOM 2084 C C . GLY A 1 270 ? -64.813 16.689 13.688 1.00 29.72 270 GLY A C 1
ATOM 2085 O O . GLY A 1 270 ? -63.972 17.526 13.997 1.00 29.72 270 GLY A O 1
ATOM 2086 N N . LEU A 1 271 ? -65.015 15.590 14.430 1.00 36.06 271 LEU A N 1
ATOM 2087 C CA . LEU A 1 271 ? -64.410 15.328 15.756 1.00 36.06 271 LEU A CA 1
ATOM 2088 C C . LEU A 1 271 ? -62.854 15.292 15.786 1.00 36.06 271 LEU A C 1
ATOM 2090 O O . LEU A 1 271 ? -62.223 14.938 14.790 1.00 36.06 271 LEU A O 1
ATOM 2094 N N . PRO A 1 272 ? -62.217 15.618 16.935 1.00 33.38 272 PRO A N 1
ATOM 2095 C CA . PRO A 1 272 ? -60.782 15.913 17.013 1.00 33.38 272 PRO A CA 1
ATOM 2096 C C . PRO A 1 272 ? -59.854 14.687 17.067 1.00 33.38 272 PRO A C 1
ATOM 2098 O O . PRO A 1 272 ? -60.200 13.621 17.577 1.00 33.38 272 PRO A O 1
ATOM 2101 N N . ALA A 1 273 ? -58.608 14.891 16.628 1.00 37.03 273 ALA A N 1
ATOM 2102 C CA . ALA A 1 273 ? -57.508 13.940 16.786 1.00 37.03 273 ALA A CA 1
ATOM 2103 C C . ALA A 1 273 ? -57.008 13.845 18.252 1.00 37.03 273 ALA A C 1
ATOM 2105 O O . ALA A 1 273 ? -57.070 14.832 18.989 1.00 37.03 273 ALA A O 1
ATOM 2106 N N . PRO A 1 274 ? -56.475 12.685 18.691 1.00 38.47 274 PRO A N 1
ATOM 2107 C CA . PRO A 1 274 ? -56.005 12.489 20.065 1.00 38.47 274 PRO A CA 1
ATOM 2108 C C . PRO A 1 274 ? -54.691 13.243 20.370 1.00 38.47 274 PRO A C 1
ATOM 2110 O O . PRO A 1 274 ? -53.876 13.460 19.470 1.00 38.47 274 PRO A O 1
ATOM 2113 N N . PRO A 1 275 ? -54.436 13.605 21.645 1.00 37.44 275 PRO A N 1
ATOM 2114 C CA . PRO A 1 275 ? -53.245 14.353 22.044 1.00 37.44 275 PRO A CA 1
ATOM 2115 C C . PRO A 1 275 ? -51.952 13.537 21.890 1.00 37.44 275 PRO A C 1
ATOM 2117 O O . PRO A 1 275 ? -51.909 12.333 22.148 1.00 37.44 275 PRO A O 1
ATOM 2120 N N . SER A 1 276 ? -50.865 14.209 21.504 1.00 37.78 276 SER A N 1
ATOM 2121 C CA . SER A 1 276 ? -49.572 13.573 21.237 1.00 37.78 276 SER A CA 1
ATOM 2122 C C . SER A 1 276 ? -48.780 13.258 22.514 1.00 37.78 276 SER A C 1
ATOM 2124 O O . SER A 1 276 ? -48.339 14.170 23.215 1.00 37.78 276 SER A O 1
ATOM 2126 N N . ASP A 1 277 ? -48.526 11.971 22.761 1.00 35.59 277 ASP A N 1
ATOM 2127 C CA . ASP A 1 277 ? -47.682 11.465 23.852 1.00 35.59 277 ASP A CA 1
ATOM 2128 C C . ASP A 1 277 ? -46.209 11.947 23.741 1.00 35.59 277 ASP A C 1
ATOM 2130 O O . ASP A 1 277 ? -45.529 11.632 22.752 1.00 35.59 277 ASP A O 1
ATOM 2134 N N . PRO A 1 278 ? -45.663 12.657 24.754 1.00 35.47 278 PRO A N 1
ATOM 2135 C CA . PRO A 1 278 ? -44.261 13.081 24.778 1.00 35.47 278 PRO A CA 1
ATOM 2136 C C . PRO A 1 278 ? -43.231 11.937 24.749 1.00 35.47 278 PRO A C 1
ATOM 2138 O O . PRO A 1 278 ? -42.086 12.161 24.341 1.00 35.47 278 PRO A O 1
ATOM 2141 N N . ALA A 1 279 ? -43.592 10.715 25.163 1.00 34.12 279 ALA A N 1
ATOM 2142 C CA . ALA A 1 279 ? -42.642 9.615 25.353 1.00 34.12 279 ALA A CA 1
ATOM 2143 C C . ALA A 1 279 ? -42.014 9.085 24.047 1.00 34.12 279 ALA A C 1
ATOM 2145 O O . ALA A 1 279 ? -40.947 8.464 24.082 1.00 34.12 279 ALA A O 1
ATOM 2146 N N . ARG A 1 280 ? -42.612 9.355 22.875 1.00 33.25 280 ARG A N 1
ATOM 2147 C CA . ARG A 1 280 ? -42.104 8.848 21.583 1.00 33.25 280 ARG A CA 1
ATOM 2148 C C . ARG A 1 280 ? -40.845 9.548 21.053 1.00 33.25 280 ARG A C 1
ATOM 2150 O O . ARG A 1 280 ? -40.145 8.962 20.231 1.00 33.25 280 ARG A O 1
ATOM 2157 N N . ARG A 1 281 ? -40.482 10.749 21.528 1.00 35.16 281 ARG A N 1
ATOM 2158 C CA . ARG A 1 281 ? -39.352 11.547 20.983 1.00 35.16 281 ARG A CA 1
ATOM 2159 C C . ARG A 1 281 ? -37.938 11.113 21.439 1.00 35.16 281 ARG A C 1
ATOM 2161 O O . ARG A 1 281 ? -37.015 11.923 21.410 1.00 35.16 281 ARG A O 1
ATOM 2168 N N . ARG A 1 282 ? -37.727 9.852 21.852 1.00 33.41 282 ARG A N 1
ATOM 2169 C CA . ARG A 1 282 ? -36.412 9.325 22.303 1.00 33.41 282 ARG A CA 1
ATOM 2170 C C . ARG A 1 282 ? -36.086 7.888 21.837 1.00 33.41 282 ARG A C 1
ATOM 2172 O O . ARG A 1 282 ? -35.567 7.098 22.623 1.00 33.41 282 ARG A O 1
ATOM 2179 N N . ARG A 1 283 ? -36.358 7.523 20.572 1.00 32.62 283 ARG A N 1
ATOM 2180 C CA . ARG A 1 283 ? -35.906 6.220 20.012 1.00 32.62 283 ARG A CA 1
ATOM 2181 C C . ARG A 1 283 ? -35.183 6.230 18.660 1.00 32.62 283 ARG A C 1
ATOM 2183 O O . ARG A 1 283 ? -34.348 5.353 18.466 1.00 32.62 283 ARG A O 1
ATOM 2190 N N . ASP A 1 284 ? -35.405 7.211 17.787 1.00 32.34 284 ASP A N 1
ATOM 2191 C CA . ASP A 1 284 ? -34.901 7.149 16.399 1.00 32.34 284 ASP A CA 1
ATOM 2192 C C . ASP A 1 284 ? -33.545 7.842 16.149 1.00 32.34 284 ASP A C 1
ATOM 2194 O O . ASP A 1 284 ? -33.143 8.049 15.008 1.00 32.34 284 ASP A O 1
ATOM 2198 N N . GLN A 1 285 ? -32.782 8.143 17.206 1.00 30.30 285 GLN A N 1
ATOM 2199 C CA . GLN A 1 285 ? -31.369 8.528 17.081 1.00 30.30 285 GLN A CA 1
ATOM 2200 C C . GLN A 1 285 ? -30.461 7.294 17.176 1.00 30.30 285 GLN A C 1
ATOM 2202 O O . GLN A 1 285 ? -29.838 7.017 18.201 1.00 30.30 285 GLN A O 1
ATOM 2207 N N . ARG A 1 286 ? -30.382 6.553 16.066 1.00 28.23 286 ARG A N 1
ATOM 2208 C CA . ARG A 1 286 ? -29.262 5.654 15.753 1.00 28.23 286 ARG A CA 1
ATOM 2209 C C . ARG A 1 286 ? -28.639 6.110 14.432 1.00 28.23 286 ARG A C 1
ATOM 2211 O O . ARG A 1 286 ? -29.391 6.257 13.467 1.00 28.23 286 ARG A O 1
ATOM 2218 N N . PRO A 1 287 ? -27.314 6.316 14.344 1.00 29.16 287 PRO A N 1
ATOM 2219 C CA . PRO A 1 287 ? -26.683 6.612 13.064 1.00 29.16 287 PRO A CA 1
ATOM 2220 C C . PRO A 1 287 ? -26.888 5.429 12.106 1.00 29.16 287 PRO A C 1
ATOM 2222 O O . PRO A 1 287 ? -26.754 4.263 12.487 1.00 29.16 287 PRO A O 1
ATOM 2225 N N . ARG A 1 288 ? -27.250 5.719 10.852 1.00 32.53 288 ARG A N 1
ATOM 2226 C CA . ARG A 1 288 ? -27.336 4.691 9.807 1.00 32.53 288 ARG A CA 1
ATOM 2227 C C . ARG A 1 288 ? -25.917 4.277 9.413 1.00 32.53 288 ARG A C 1
ATOM 2229 O O . ARG A 1 288 ? -25.069 5.129 9.172 1.00 32.53 288 ARG A O 1
ATOM 2236 N N . ALA A 1 289 ? -25.663 2.970 9.368 1.00 28.53 289 ALA A N 1
ATOM 2237 C CA . ALA A 1 289 ? -24.340 2.431 9.063 1.00 28.53 289 ALA A CA 1
ATOM 2238 C C . ALA A 1 289 ? -23.865 2.841 7.656 1.00 28.53 289 ALA A C 1
ATOM 2240 O O . ALA A 1 289 ? -24.658 2.859 6.709 1.00 28.53 289 ALA A O 1
ATOM 2241 N N . ALA A 1 290 ? -22.566 3.134 7.536 1.00 29.81 290 ALA A N 1
ATOM 2242 C CA . ALA A 1 290 ? -21.948 3.639 6.315 1.00 29.81 290 ALA A CA 1
ATOM 2243 C C . ALA A 1 290 ? -22.207 2.732 5.100 1.00 29.81 290 ALA A C 1
ATOM 2245 O O . ALA A 1 290 ? -22.253 1.498 5.185 1.00 29.81 290 ALA A O 1
ATOM 2246 N N . HIS A 1 291 ? -22.404 3.358 3.940 1.00 32.22 291 HIS A N 1
ATOM 2247 C CA . HIS A 1 291 ? -22.926 2.678 2.765 1.00 32.22 291 HIS A CA 1
ATOM 2248 C C . HIS A 1 291 ? -21.828 1.942 1.984 1.00 32.22 291 HIS A C 1
ATOM 2250 O O . HIS A 1 291 ? -21.399 2.372 0.922 1.00 32.22 291 HIS A O 1
ATOM 2256 N N . ARG A 1 292 ? -21.423 0.768 2.493 1.00 27.91 292 ARG A N 1
ATOM 2257 C CA . ARG A 1 292 ? -20.453 -0.142 1.851 1.00 27.91 292 ARG A CA 1
ATOM 2258 C C . ARG A 1 292 ? -20.713 -0.265 0.332 1.00 27.91 292 ARG A C 1
ATOM 2260 O O . ARG A 1 292 ? -21.869 -0.542 -0.020 1.00 27.91 292 ARG A O 1
ATOM 2267 N N . PRO A 1 293 ? -19.710 -0.070 -0.548 1.00 30.50 293 PRO A N 1
ATOM 2268 C CA . PRO A 1 293 ? -19.918 -0.060 -1.996 1.00 30.50 293 PRO A CA 1
ATOM 2269 C C . PRO A 1 293 ? -20.380 -1.423 -2.531 1.00 30.50 293 PRO A C 1
ATOM 2271 O O . PRO A 1 293 ? -20.124 -2.476 -1.937 1.00 30.50 293 PRO A O 1
ATOM 2274 N N . ARG A 1 294 ? -21.094 -1.396 -3.662 1.00 34.56 294 ARG A N 1
ATOM 2275 C CA . ARG A 1 294 ? -21.578 -2.592 -4.371 1.00 34.56 294 ARG A CA 1
ATOM 2276 C C . ARG A 1 294 ? -20.368 -3.280 -5.022 1.00 34.56 294 ARG A C 1
ATOM 2278 O O . ARG A 1 294 ? -19.530 -2.607 -5.612 1.00 34.56 294 ARG A O 1
ATOM 2285 N N . LYS A 1 295 ? -20.234 -4.603 -4.878 1.00 31.92 295 LYS A N 1
ATOM 2286 C CA . LYS A 1 295 ? -19.123 -5.340 -5.509 1.00 31.92 295 LYS A CA 1
ATOM 2287 C C . LYS A 1 295 ? -19.292 -5.333 -7.040 1.00 31.92 295 LYS A C 1
ATOM 2289 O O . LYS A 1 295 ? -20.416 -5.593 -7.470 1.00 31.92 295 LYS A O 1
ATOM 2294 N N . PRO A 1 296 ? -18.224 -5.107 -7.834 1.00 35.81 296 PRO A N 1
ATOM 2295 C CA . PRO A 1 296 ? -18.279 -5.237 -9.293 1.00 35.81 296 PRO A CA 1
ATOM 2296 C C . PRO A 1 296 ? -18.692 -6.642 -9.742 1.00 35.81 296 PRO A C 1
ATOM 2298 O O . PRO A 1 296 ? -18.520 -7.617 -8.995 1.00 35.81 296 PRO A O 1
ATOM 2301 N N . ARG A 1 297 ? -19.202 -6.759 -10.972 1.00 40.31 297 ARG A N 1
ATOM 2302 C CA . ARG A 1 297 ? -19.508 -8.060 -11.581 1.00 40.31 297 ARG A CA 1
ATOM 2303 C C . ARG A 1 297 ? -18.187 -8.716 -12.006 1.00 40.31 297 ARG A C 1
ATOM 2305 O O . ARG A 1 297 ? -17.268 -8.041 -12.456 1.00 40.31 297 ARG A O 1
ATOM 2312 N N . LEU A 1 298 ? -18.068 -10.042 -11.883 1.00 47.22 298 LEU A N 1
ATOM 2313 C CA . LEU A 1 298 ? -16.808 -10.762 -12.175 1.00 47.22 298 LEU A CA 1
ATOM 2314 C C . LEU A 1 298 ? -16.331 -10.618 -13.638 1.00 47.22 298 LEU A C 1
ATOM 2316 O O . LEU A 1 298 ? -15.180 -10.900 -13.944 1.00 47.22 298 LEU A O 1
ATOM 2320 N N . SER A 1 299 ? -17.209 -10.176 -14.540 1.00 44.09 299 SER A N 1
ATOM 2321 C CA . SER A 1 299 ? -16.925 -9.873 -15.948 1.00 44.09 299 SER A CA 1
ATOM 2322 C C . SER A 1 299 ? -16.237 -8.522 -16.193 1.00 44.09 299 SER A C 1
ATOM 2324 O O . SER A 1 299 ? -15.765 -8.294 -17.302 1.00 44.09 299 SER A O 1
ATOM 2326 N N . GLU A 1 300 ? -16.207 -7.631 -15.199 1.00 70.75 300 GLU A N 1
ATOM 2327 C CA . GLU A 1 300 ? -15.707 -6.246 -15.308 1.00 70.75 300 GLU A CA 1
ATOM 2328 C C . GLU A 1 300 ? -14.329 -6.057 -14.652 1.00 70.75 300 GLU A C 1
ATOM 2330 O O . GLU A 1 300 ? -13.762 -4.970 -14.706 1.00 70.75 300 GLU A O 1
ATOM 2335 N N . LEU A 1 301 ? -13.795 -7.096 -14.003 1.00 85.69 301 LEU A N 1
ATOM 2336 C CA . LEU A 1 301 ? -12.581 -7.003 -13.195 1.00 85.69 301 LEU A CA 1
ATOM 2337 C C . LEU A 1 301 ? -11.299 -7.159 -14.020 1.00 85.69 301 LEU A C 1
ATOM 2339 O O . LEU A 1 301 ? -11.166 -8.070 -14.843 1.00 85.69 301 LEU A O 1
ATOM 2343 N N . SER A 1 302 ? -10.311 -6.327 -13.699 1.00 90.56 302 SER A N 1
ATOM 2344 C CA . SER A 1 302 ? -8.922 -6.501 -14.122 1.00 90.56 302 SER A CA 1
ATOM 2345 C C . SER A 1 302 ? -8.325 -7.789 -13.545 1.00 90.56 302 SER A C 1
ATOM 2347 O O . SER A 1 302 ? -8.728 -8.285 -12.490 1.00 90.56 302 SER A O 1
ATOM 2349 N N . ARG A 1 303 ? -7.346 -8.361 -14.248 1.00 95.19 303 ARG A N 1
ATOM 2350 C CA . ARG A 1 303 ? -6.719 -9.643 -13.900 1.00 95.19 303 ARG A CA 1
ATOM 2351 C C . ARG A 1 303 ? -5.212 -9.532 -14.045 1.00 95.19 303 ARG A C 1
ATOM 2353 O O . ARG A 1 303 ? -4.734 -9.061 -15.075 1.00 95.19 303 ARG A O 1
ATOM 2360 N N . THR A 1 304 ? -4.483 -9.968 -13.025 1.00 96.81 304 THR A N 1
ATOM 2361 C CA . THR A 1 304 ? -3.019 -10.035 -13.064 1.00 96.81 304 THR A CA 1
ATOM 2362 C C . THR A 1 304 ? -2.557 -11.131 -14.035 1.00 96.81 304 THR A C 1
ATOM 2364 O O . THR A 1 304 ? -3.335 -12.043 -14.344 1.00 96.81 304 THR A O 1
ATOM 2367 N N . PRO A 1 305 ? -1.292 -11.115 -14.496 1.00 97.56 305 PRO A N 1
ATOM 2368 C CA . PRO A 1 305 ? -0.748 -12.180 -15.348 1.00 97.56 305 PRO A CA 1
ATOM 2369 C C . PRO A 1 305 ? -0.841 -13.585 -14.727 1.00 97.56 305 PRO A C 1
ATOM 2371 O O . PRO A 1 305 ? -0.861 -14.584 -15.436 1.00 97.56 305 PRO A O 1
ATOM 2374 N N . LEU A 1 306 ? -0.946 -13.659 -13.397 1.00 98.19 306 LEU A N 1
ATOM 2375 C CA . LEU A 1 306 ? -0.959 -14.887 -12.599 1.00 98.19 306 LEU A CA 1
ATOM 2376 C C . LEU A 1 306 ? -2.369 -15.465 -12.381 1.00 98.19 306 LEU A C 1
ATOM 2378 O O . LEU A 1 306 ? -2.520 -16.514 -11.759 1.00 98.19 306 LEU A O 1
ATOM 2382 N N . PHE A 1 307 ? -3.408 -14.811 -12.909 1.00 97.88 307 PHE A N 1
ATOM 2383 C CA . PHE A 1 307 ? -4.816 -15.158 -12.698 1.00 97.88 307 PHE A CA 1
ATOM 2384 C C . PHE A 1 307 ? -5.157 -16.643 -12.929 1.00 97.88 307 PHE A C 1
ATOM 2386 O O . PHE A 1 307 ? -5.849 -17.259 -12.117 1.00 97.88 307 PHE A O 1
ATOM 2393 N N . GLU A 1 308 ? -4.665 -17.245 -14.016 1.00 97.31 308 GLU A N 1
ATOM 2394 C CA . GLU A 1 308 ? -4.933 -18.661 -14.305 1.00 97.31 308 GLU A CA 1
ATOM 2395 C C . GLU A 1 308 ? -4.148 -19.613 -13.385 1.00 97.31 308 GLU A C 1
ATOM 2397 O O . GLU A 1 308 ? -4.618 -20.720 -13.125 1.00 97.31 308 GLU A O 1
ATOM 2402 N N . ILE A 1 309 ? -3.023 -19.178 -12.801 1.00 97.38 309 ILE A N 1
ATOM 2403 C CA . ILE A 1 309 ? -2.320 -19.932 -11.749 1.00 97.38 309 ILE A CA 1
ATOM 2404 C C . ILE A 1 309 ? -3.141 -19.921 -10.464 1.00 97.38 309 ILE A C 1
ATOM 2406 O O . ILE A 1 309 ? -3.334 -20.969 -9.854 1.00 97.38 309 ILE A O 1
ATOM 2410 N N . HIS A 1 310 ? -3.703 -18.769 -10.084 1.00 98.25 310 HIS A N 1
ATOM 2411 C CA . HIS A 1 310 ? -4.579 -18.663 -8.911 1.00 98.25 310 HIS A CA 1
ATOM 2412 C C . HIS A 1 310 ? -5.764 -19.625 -9.028 1.00 98.25 310 HIS A C 1
ATOM 2414 O O . HIS A 1 310 ? -6.089 -20.335 -8.078 1.00 98.25 310 HIS A O 1
ATOM 2420 N N . ARG A 1 311 ? -6.353 -19.735 -10.228 1.00 97.19 311 ARG A N 1
ATOM 2421 C CA . ARG A 1 311 ? -7.396 -20.728 -10.535 1.00 97.19 311 ARG A CA 1
ATOM 2422 C C . ARG A 1 311 ? -6.874 -22.169 -10.496 1.00 97.19 311 ARG A C 1
ATOM 2424 O O . ARG A 1 311 ? -7.536 -23.024 -9.912 1.00 97.19 311 ARG A O 1
ATOM 2431 N N . ARG A 1 312 ? -5.697 -22.439 -11.076 1.00 97.56 312 ARG A N 1
ATOM 2432 C CA . ARG A 1 312 ? -5.029 -23.759 -11.094 1.00 97.56 312 ARG A CA 1
ATOM 2433 C C . ARG A 1 312 ? -4.685 -24.267 -9.688 1.00 97.56 312 ARG A C 1
ATOM 2435 O O . ARG A 1 312 ? -4.803 -25.460 -9.435 1.00 97.56 312 ARG A O 1
ATOM 2442 N N . LEU A 1 313 ? -4.339 -23.362 -8.773 1.00 97.00 313 LEU A N 1
ATOM 2443 C CA . LEU A 1 313 ? -4.077 -23.629 -7.354 1.00 97.00 313 LEU A CA 1
ATOM 2444 C C . LEU A 1 313 ? -5.348 -23.643 -6.480 1.00 97.00 313 LEU A C 1
ATOM 2446 O O . LEU A 1 313 ? -5.246 -23.724 -5.259 1.00 97.00 313 LEU A O 1
ATOM 2450 N N . GLY A 1 314 ? -6.545 -23.555 -7.074 1.00 96.38 314 GLY A N 1
ATOM 2451 C CA . GLY A 1 314 ? -7.819 -23.611 -6.348 1.00 96.38 314 GLY A CA 1
ATOM 2452 C C . GLY A 1 314 ? -8.120 -22.383 -5.479 1.00 96.38 314 GLY A C 1
ATOM 2453 O O . GLY A 1 314 ? -8.977 -22.457 -4.597 1.00 96.38 314 GLY A O 1
ATOM 2454 N N . ALA A 1 315 ? -7.434 -21.260 -5.707 1.00 97.56 315 ALA A N 1
ATOM 2455 C CA . ALA A 1 315 ? -7.548 -20.076 -4.869 1.00 97.56 315 ALA A CA 1
ATOM 2456 C C . ALA A 1 315 ? -8.953 -19.465 -4.911 1.00 97.56 315 ALA A C 1
ATOM 2458 O O . ALA A 1 315 ? -9.608 -19.372 -5.956 1.00 97.56 315 ALA A O 1
ATOM 2459 N N . ARG A 1 316 ? -9.407 -18.963 -3.762 1.00 96.31 316 ARG A N 1
ATOM 2460 C CA . ARG A 1 316 ? -10.693 -18.277 -3.660 1.00 96.31 316 ARG A CA 1
ATOM 2461 C C . ARG A 1 316 ? -10.552 -16.840 -4.158 1.00 96.31 316 ARG A C 1
ATOM 2463 O O . ARG A 1 316 ? -10.132 -15.956 -3.415 1.00 96.31 316 ARG A O 1
ATOM 2470 N N . LEU A 1 317 ? -10.936 -16.606 -5.405 1.00 94.50 317 LEU A N 1
ATOM 2471 C CA . LEU A 1 317 ? -10.931 -15.277 -6.015 1.00 94.50 317 LEU A CA 1
ATOM 2472 C C . LEU A 1 317 ? -12.062 -14.381 -5.473 1.00 94.50 317 LEU A C 1
ATOM 2474 O O . LEU A 1 317 ? -13.160 -14.853 -5.159 1.00 94.50 317 LEU A O 1
ATOM 2478 N N . VAL A 1 318 ? -11.793 -13.077 -5.354 1.00 90.94 318 VAL A N 1
ATOM 2479 C CA . VAL A 1 318 ? -12.753 -12.036 -4.954 1.00 90.94 318 VAL A CA 1
ATOM 2480 C C . VAL A 1 318 ? -12.507 -10.720 -5.711 1.00 90.94 318 VAL A C 1
ATOM 2482 O O . VAL A 1 318 ? -11.368 -10.436 -6.077 1.00 90.94 318 VAL A O 1
ATOM 2485 N N . PRO A 1 319 ? -13.535 -9.862 -5.868 1.00 90.44 319 PRO A N 1
ATOM 2486 C CA . PRO A 1 319 ? -13.342 -8.470 -6.273 1.00 90.44 319 PRO A CA 1
ATOM 2487 C C . PRO A 1 319 ? -12.573 -7.682 -5.199 1.00 90.44 319 PRO A C 1
ATOM 2489 O O . PRO A 1 319 ? -13.024 -7.624 -4.048 1.00 90.44 319 PRO A O 1
ATOM 2492 N N . PHE A 1 320 ? -11.459 -7.050 -5.577 1.00 86.62 320 PHE A N 1
ATOM 2493 C CA . PHE A 1 320 ? -10.642 -6.168 -4.734 1.00 86.62 320 PHE A CA 1
ATOM 2494 C C . PHE A 1 320 ? -10.026 -5.043 -5.581 1.00 86.62 320 PHE A C 1
ATOM 2496 O O . PHE A 1 320 ? -9.335 -5.330 -6.548 1.00 86.62 320 PHE A O 1
ATOM 2503 N N . ALA A 1 321 ? -10.278 -3.774 -5.236 1.00 85.06 321 ALA A N 1
ATOM 2504 C CA . ALA A 1 321 ? -9.726 -2.596 -5.931 1.00 85.06 321 ALA A CA 1
ATOM 2505 C C . ALA A 1 321 ? -9.894 -2.585 -7.476 1.00 85.06 321 ALA A C 1
ATOM 2507 O O . ALA A 1 321 ? -9.055 -2.050 -8.183 1.00 85.06 321 ALA A O 1
ATOM 2508 N N . GLY A 1 322 ? -10.958 -3.201 -8.011 1.00 86.06 322 GLY A N 1
ATOM 2509 C CA . GLY A 1 322 ? -11.171 -3.354 -9.463 1.00 86.06 322 GLY A CA 1
ATOM 2510 C C . GLY A 1 322 ? -10.551 -4.615 -10.086 1.00 86.06 322 GLY A C 1
ATOM 2511 O O . GLY A 1 322 ? -10.788 -4.890 -11.258 1.00 86.06 322 GLY A O 1
ATOM 2512 N N . TRP A 1 323 ? -9.834 -5.426 -9.305 1.00 91.81 323 TRP A N 1
ATOM 2513 C CA . TRP A 1 323 ? -9.172 -6.661 -9.732 1.00 91.81 323 TRP A CA 1
ATOM 2514 C C . TRP A 1 323 ? -9.858 -7.930 -9.196 1.00 91.81 323 TRP A C 1
ATOM 2516 O O . TRP A 1 323 ? -10.518 -7.911 -8.153 1.00 91.81 323 TRP A O 1
ATOM 2526 N N . GLU A 1 324 ? -9.678 -9.056 -9.890 1.00 95.19 324 GLU A N 1
ATOM 2527 C CA . GLU A 1 324 ? -10.113 -10.392 -9.461 1.00 95.19 324 GLU A CA 1
ATOM 2528 C C . GLU A 1 324 ? -8.943 -11.148 -8.802 1.00 95.19 324 GLU A C 1
ATOM 2530 O O . GLU A 1 324 ? -8.135 -11.786 -9.476 1.00 95.19 324 GLU A O 1
ATOM 2535 N N . MET A 1 325 ? -8.836 -11.049 -7.471 1.00 97.00 325 MET A N 1
ATOM 2536 C CA . MET A 1 325 ? -7.644 -11.443 -6.700 1.00 97.00 325 MET A CA 1
ATOM 2537 C C . MET A 1 325 ? -7.921 -12.562 -5.680 1.00 97.00 325 MET A C 1
ATOM 2539 O O . MET A 1 325 ? -9.018 -12.618 -5.119 1.00 97.00 325 MET A O 1
ATOM 2543 N N . PRO A 1 326 ? -6.945 -13.434 -5.361 1.00 97.56 326 PRO A N 1
ATOM 2544 C CA . PRO A 1 326 ? -7.090 -14.465 -4.333 1.00 97.56 326 PRO A CA 1
ATOM 2545 C C . PRO A 1 326 ? -7.192 -13.865 -2.919 1.00 97.56 326 PRO A C 1
ATOM 2547 O O . PRO A 1 326 ? -6.274 -13.197 -2.443 1.00 97.56 326 PRO A O 1
ATOM 2550 N N . ILE A 1 327 ? -8.287 -14.146 -2.198 1.00 96.56 327 ILE A N 1
ATOM 2551 C CA . ILE A 1 327 ? -8.408 -13.815 -0.762 1.00 96.56 327 ILE A CA 1
ATOM 2552 C C . ILE A 1 327 ? -7.644 -14.816 0.117 1.00 96.56 327 ILE A C 1
ATOM 2554 O O . ILE A 1 327 ? -7.142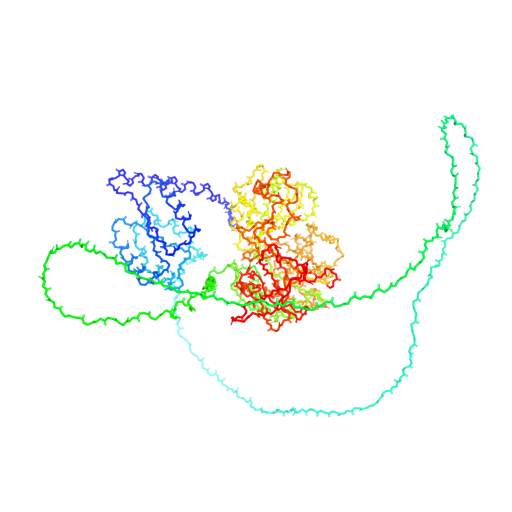 -14.431 1.170 1.00 96.56 327 ILE A O 1
ATOM 2558 N N . GLN A 1 328 ? -7.560 -16.074 -0.329 1.00 96.31 328 GLN A N 1
ATOM 2559 C CA . GLN A 1 328 ? -6.843 -17.196 0.289 1.00 96.31 328 GLN A CA 1
ATOM 2560 C C . GLN A 1 328 ? -6.654 -18.321 -0.749 1.00 96.31 328 GLN A C 1
ATOM 2562 O O . GLN A 1 328 ? -7.449 -18.430 -1.690 1.00 96.31 328 GLN A O 1
ATOM 2567 N N . TYR A 1 329 ? -5.662 -19.180 -0.530 1.00 97.69 329 TYR A N 1
ATOM 2568 C CA . TYR A 1 329 ? -5.425 -20.444 -1.241 1.00 97.69 329 TYR A CA 1
ATOM 2569 C C . TYR A 1 329 ? -5.763 -21.650 -0.353 1.00 97.69 329 TYR A C 1
ATOM 2571 O O . TYR A 1 329 ? -6.396 -22.597 -0.808 1.00 97.69 329 TYR A O 1
ATOM 2579 N N . SER A 1 330 ? -5.387 -21.588 0.928 1.00 94.88 330 SER A N 1
ATOM 2580 C CA . SER A 1 330 ? -5.673 -22.603 1.947 1.00 94.88 330 SER A CA 1
ATOM 2581 C C . SER A 1 330 ? -6.561 -21.990 3.033 1.00 94.88 330 SER A C 1
ATOM 2583 O O . SER A 1 330 ? -7.778 -21.882 2.845 1.00 94.88 330 SER A O 1
ATOM 2585 N N . SER A 1 331 ? -5.982 -21.490 4.125 1.00 96.44 331 SER A N 1
ATOM 2586 C CA . SER A 1 331 ? -6.670 -20.621 5.077 1.00 96.44 331 SER A CA 1
ATOM 2587 C C . SER A 1 331 ? -5.834 -19.395 5.431 1.00 96.44 331 SER A C 1
ATOM 2589 O O . SER A 1 331 ? -4.606 -19.424 5.442 1.00 96.44 331 SER A O 1
ATOM 2591 N N . ILE A 1 332 ? -6.529 -18.313 5.793 1.00 95.12 332 ILE A N 1
ATOM 2592 C CA . ILE A 1 332 ? -5.914 -17.058 6.247 1.00 95.12 332 ILE A CA 1
ATOM 2593 C C . ILE A 1 332 ? -4.992 -17.286 7.459 1.00 95.12 332 ILE A C 1
ATOM 2595 O O . ILE A 1 332 ? -4.036 -16.538 7.627 1.00 95.12 332 ILE A O 1
ATOM 2599 N N . LEU A 1 333 ? -5.249 -18.306 8.289 1.00 95.44 333 LEU A N 1
ATOM 2600 C CA . LEU A 1 333 ? -4.413 -18.622 9.451 1.00 95.44 333 LEU A CA 1
ATOM 2601 C C . LEU A 1 333 ? -3.111 -19.317 9.033 1.00 95.44 333 LEU A C 1
ATOM 2603 O O . LEU A 1 333 ? -2.040 -18.891 9.457 1.00 95.44 333 LEU A O 1
ATOM 2607 N N . ASP A 1 334 ? -3.195 -20.329 8.167 1.00 97.50 334 ASP A N 1
ATOM 2608 C CA . ASP A 1 334 ? -2.035 -21.116 7.718 1.00 97.50 334 ASP A CA 1
ATOM 2609 C C . ASP A 1 334 ? -1.092 -20.274 6.844 1.00 97.50 334 ASP A C 1
ATOM 2611 O O . ASP A 1 334 ? 0.131 -20.313 6.994 1.00 97.50 334 ASP A O 1
ATOM 2615 N N . GLU A 1 335 ? -1.674 -19.445 5.974 1.00 98.56 335 GLU A N 1
ATOM 2616 C CA . GLU A 1 335 ? -0.966 -18.479 5.132 1.00 98.56 335 GLU A CA 1
ATOM 2617 C C . GLU A 1 335 ? -0.289 -17.370 5.952 1.00 98.56 335 GLU A C 1
ATOM 2619 O O . GLU A 1 335 ? 0.842 -16.977 5.661 1.00 98.56 335 GLU A O 1
ATOM 2624 N N . HIS A 1 336 ? -0.949 -16.884 7.008 1.00 98.25 336 HIS A N 1
ATOM 2625 C CA . HIS A 1 336 ? -0.359 -15.922 7.936 1.00 98.25 336 HIS A CA 1
ATOM 2626 C C . HIS A 1 336 ? 0.809 -16.544 8.714 1.00 98.25 336 HIS A C 1
ATOM 2628 O O . HIS A 1 336 ? 1.891 -15.955 8.776 1.00 98.25 336 HIS A O 1
ATOM 2634 N N . ALA A 1 337 ? 0.613 -17.746 9.269 1.00 97.44 337 ALA A N 1
ATOM 2635 C CA . ALA A 1 337 ? 1.652 -18.485 9.982 1.00 97.44 337 ALA A CA 1
ATOM 2636 C C . ALA A 1 337 ? 2.870 -18.743 9.080 1.00 97.44 337 ALA A C 1
ATOM 2638 O O . ALA A 1 337 ? 4.001 -18.501 9.496 1.00 97.44 337 ALA A O 1
ATOM 2639 N N . ALA A 1 338 ? 2.663 -19.100 7.807 1.00 98.25 338 ALA A N 1
ATOM 2640 C CA . ALA A 1 338 ? 3.749 -19.262 6.841 1.00 98.25 338 ALA A CA 1
ATOM 2641 C C . ALA A 1 338 ? 4.612 -17.994 6.674 1.00 98.25 338 ALA A C 1
ATOM 2643 O O . ALA A 1 338 ? 5.835 -18.098 6.628 1.00 98.25 338 ALA A O 1
ATOM 2644 N N . VAL A 1 339 ? 4.024 -16.793 6.657 1.00 98.25 339 VAL A N 1
ATOM 2645 C CA . VAL A 1 339 ? 4.777 -15.523 6.529 1.00 98.25 339 VAL A CA 1
ATOM 2646 C C . VAL A 1 339 ? 5.467 -15.097 7.834 1.00 98.25 339 VAL A C 1
ATOM 2648 O O . VAL A 1 339 ? 6.452 -14.351 7.800 1.00 98.25 339 VAL A O 1
ATOM 2651 N N . ARG A 1 340 ? 4.984 -15.564 8.990 1.00 96.81 340 ARG A N 1
ATOM 2652 C CA . ARG A 1 340 ? 5.637 -15.356 10.295 1.00 96.81 340 ARG A CA 1
ATOM 2653 C C . ARG A 1 340 ? 6.803 -16.329 10.502 1.00 96.81 340 ARG A C 1
ATOM 2655 O O . ARG A 1 340 ? 7.903 -15.905 10.834 1.00 96.81 340 ARG A O 1
ATOM 2662 N N . GLU A 1 341 ? 6.576 -17.614 10.248 1.00 96.19 341 GLU A N 1
ATOM 2663 C CA . GLU A 1 341 ? 7.469 -18.720 10.623 1.00 96.19 341 GLU A CA 1
ATOM 2664 C C . GLU A 1 341 ? 8.444 -19.141 9.509 1.00 96.19 341 GLU A C 1
ATOM 2666 O O . GLU A 1 341 ? 9.532 -19.641 9.794 1.00 96.19 341 GLU A O 1
ATOM 2671 N N . ARG A 1 342 ? 8.045 -18.996 8.237 1.00 97.00 342 ARG A N 1
ATOM 2672 C CA . ARG A 1 342 ? 8.691 -19.624 7.068 1.00 97.00 342 ARG A CA 1
ATOM 2673 C C . ARG A 1 342 ? 8.835 -18.621 5.917 1.00 97.00 342 ARG A C 1
ATOM 2675 O O . ARG A 1 342 ? 9.674 -17.721 5.987 1.00 97.00 342 ARG A O 1
ATOM 2682 N N . ALA A 1 343 ? 8.040 -18.759 4.859 1.00 98.56 343 ALA A N 1
ATOM 2683 C CA . ALA A 1 343 ? 7.795 -17.716 3.875 1.00 98.56 343 ALA A CA 1
ATOM 2684 C C . ALA A 1 343 ? 6.388 -17.842 3.273 1.00 98.56 343 ALA A C 1
ATOM 2686 O O . ALA A 1 343 ? 5.801 -18.923 3.243 1.00 98.56 343 ALA A O 1
ATOM 2687 N N . GLY A 1 344 ? 5.889 -16.741 2.719 1.00 98.75 344 GLY A N 1
ATOM 2688 C CA . GLY A 1 344 ? 4.746 -16.713 1.819 1.00 98.75 344 GLY A CA 1
ATOM 2689 C C . GLY A 1 344 ? 5.033 -15.871 0.577 1.00 98.75 344 GLY A C 1
ATOM 2690 O O . GLY A 1 344 ? 5.790 -14.897 0.639 1.00 98.75 344 GLY A O 1
ATOM 2691 N N . LEU A 1 345 ? 4.431 -16.265 -0.546 1.00 98.88 345 LEU A N 1
ATOM 2692 C CA . LEU A 1 345 ? 4.539 -15.591 -1.838 1.00 98.88 345 LEU A CA 1
ATOM 2693 C C . LEU A 1 345 ? 3.195 -14.958 -2.216 1.00 98.88 345 LEU A C 1
ATOM 2695 O O . LEU A 1 345 ? 2.200 -15.660 -2.395 1.00 98.88 345 LEU A O 1
ATOM 2699 N N . PHE A 1 346 ? 3.169 -13.635 -2.344 1.00 98.88 346 PHE A N 1
ATOM 2700 C CA . PHE A 1 346 ? 1.974 -12.870 -2.697 1.00 98.88 346 PHE A CA 1
ATOM 2701 C C . PHE A 1 346 ? 2.059 -12.398 -4.146 1.00 98.88 346 PHE A C 1
ATOM 2703 O O . PHE A 1 346 ? 3.074 -11.819 -4.539 1.00 98.88 346 PHE A O 1
ATOM 2710 N N . ASP A 1 347 ? 0.964 -12.529 -4.893 1.00 98.69 347 ASP A N 1
ATOM 2711 C CA . ASP A 1 347 ? 0.753 -11.720 -6.094 1.00 98.69 347 ASP A CA 1
ATOM 2712 C C . ASP A 1 347 ? 0.304 -10.310 -5.690 1.00 98.69 347 ASP A C 1
ATOM 2714 O O . ASP A 1 347 ? -0.776 -10.116 -5.123 1.00 98.69 347 ASP A O 1
ATOM 2718 N N . VAL A 1 348 ? 1.149 -9.324 -5.985 1.00 98.12 348 VAL A N 1
ATOM 2719 C CA . VAL A 1 348 ? 0.876 -7.897 -5.787 1.00 98.12 348 VAL A CA 1
ATOM 2720 C C . VAL A 1 348 ? 0.950 -7.115 -7.105 1.00 98.12 348 VAL A C 1
ATOM 2722 O O . VAL A 1 348 ? 1.030 -5.893 -7.097 1.00 98.12 348 VAL A O 1
ATOM 2725 N N . SER A 1 349 ? 0.806 -7.801 -8.246 1.00 98.06 349 SER A N 1
ATOM 2726 C CA . S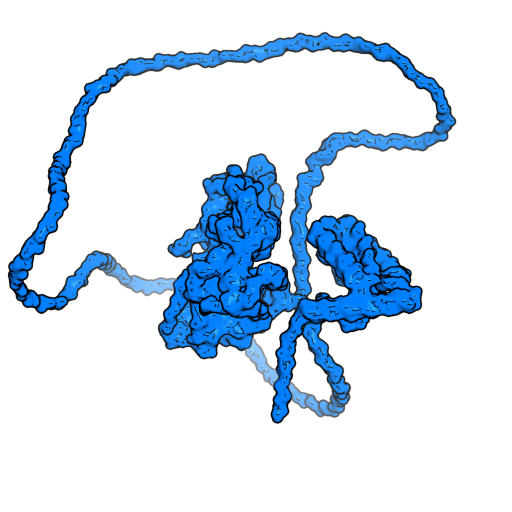ER A 1 349 ? 0.804 -7.228 -9.609 1.00 98.06 349 SER A CA 1
ATOM 2727 C C . SER A 1 349 ? -0.429 -6.367 -9.931 1.00 98.06 349 SER A C 1
ATOM 2729 O O . SER A 1 349 ? -0.623 -5.967 -11.071 1.00 98.06 349 SER A O 1
ATOM 2731 N N . HIS A 1 350 ? -1.283 -6.123 -8.936 1.00 94.88 350 HIS A N 1
ATOM 2732 C CA . HIS A 1 350 ? -2.371 -5.149 -8.978 1.00 94.88 350 HIS A CA 1
ATOM 2733 C C . HIS A 1 350 ? -1.916 -3.756 -8.504 1.00 94.88 350 HIS A C 1
ATOM 2735 O O . HIS A 1 350 ? -2.662 -2.801 -8.671 1.00 94.88 350 HIS A O 1
ATOM 2741 N N . MET A 1 351 ? -0.723 -3.631 -7.904 1.00 96.75 351 MET A N 1
ATOM 2742 C CA . MET A 1 351 ? -0.120 -2.349 -7.515 1.00 96.75 351 MET A CA 1
ATOM 2743 C C . MET A 1 351 ? 0.426 -1.609 -8.743 1.00 96.75 351 MET A C 1
ATOM 2745 O O . MET A 1 351 ? 1.047 -2.222 -9.619 1.00 96.75 351 MET A O 1
ATOM 2749 N N . GLY A 1 352 ? 0.235 -0.289 -8.779 1.00 96.81 352 GLY A N 1
ATOM 2750 C CA . GLY A 1 352 ? 0.722 0.553 -9.867 1.00 96.81 352 GLY A CA 1
ATOM 2751 C C . GLY A 1 352 ? 2.230 0.780 -9.794 1.00 96.81 352 GLY A C 1
ATOM 2752 O O . GLY A 1 352 ? 2.809 0.838 -8.709 1.00 96.81 352 GLY A O 1
ATOM 2753 N N . GLN A 1 353 ? 2.874 0.891 -10.954 1.00 97.62 353 GLN A N 1
ATOM 2754 C CA . GLN A 1 353 ? 4.327 0.990 -11.108 1.00 97.62 353 GLN A CA 1
ATOM 2755 C C . GLN A 1 353 ? 4.659 2.081 -12.134 1.00 97.62 353 GLN A C 1
ATOM 2757 O O . GLN A 1 353 ? 4.730 1.825 -13.338 1.00 97.62 353 GLN A O 1
ATOM 2762 N N . ILE A 1 354 ? 4.849 3.308 -11.647 1.00 98.31 354 ILE A N 1
ATOM 2763 C CA . ILE A 1 354 ? 5.072 4.498 -12.479 1.00 98.31 354 ILE A CA 1
ATOM 2764 C C . ILE A 1 354 ? 6.564 4.840 -12.465 1.00 98.31 354 ILE A C 1
ATOM 2766 O O . ILE A 1 354 ? 7.149 5.042 -11.400 1.00 98.31 354 ILE A O 1
ATOM 2770 N N . PHE A 1 355 ? 7.185 4.884 -13.640 1.00 98.25 355 PHE A N 1
ATOM 2771 C CA . PHE A 1 355 ? 8.613 5.143 -13.828 1.00 98.25 355 PHE A CA 1
ATOM 2772 C C . PHE A 1 355 ? 8.870 6.580 -14.282 1.00 98.25 355 PHE A C 1
ATOM 2774 O O . PHE A 1 355 ? 8.061 7.168 -14.996 1.00 98.25 355 PHE A O 1
ATOM 2781 N N . PHE A 1 356 ? 10.016 7.118 -13.867 1.00 98.50 356 PHE A N 1
ATOM 2782 C CA . PHE A 1 356 ? 10.471 8.483 -14.121 1.00 98.50 356 PHE A CA 1
ATOM 2783 C C . PHE A 1 356 ? 11.902 8.418 -14.655 1.00 98.50 356 PHE A C 1
ATOM 2785 O O . PHE A 1 356 ? 12.800 7.981 -13.935 1.00 98.50 356 PHE A O 1
ATOM 2792 N N . GLU A 1 357 ? 12.119 8.844 -15.897 1.00 98.25 357 GLU A N 1
ATOM 2793 C CA . GLU A 1 357 ? 13.394 8.749 -16.619 1.00 98.25 357 GLU A CA 1
ATOM 2794 C C . GLU A 1 357 ? 13.764 10.110 -17.224 1.00 98.25 357 GLU A C 1
ATOM 2796 O O . GLU A 1 357 ? 13.026 10.641 -18.046 1.00 98.25 357 GLU A O 1
ATOM 2801 N N . GLY A 1 358 ? 14.905 10.693 -16.852 1.00 97.75 358 GLY A N 1
ATOM 2802 C CA . GLY A 1 358 ? 15.353 11.971 -17.423 1.00 97.75 358 GLY A CA 1
ATOM 2803 C C . GLY A 1 358 ? 16.289 12.769 -16.512 1.00 97.75 358 GLY A C 1
ATOM 2804 O O . GLY A 1 358 ? 16.470 12.399 -15.348 1.00 97.75 358 GLY A O 1
ATOM 2805 N N . PRO A 1 359 ? 16.920 13.848 -17.016 1.00 97.44 359 PRO A N 1
ATOM 2806 C CA . PRO A 1 359 ? 17.772 14.732 -16.221 1.00 97.44 359 PRO A CA 1
ATOM 2807 C C . PRO A 1 359 ? 17.114 15.228 -14.930 1.00 97.44 359 PRO A C 1
ATOM 2809 O O . PRO A 1 359 ? 17.760 15.184 -13.883 1.00 97.44 359 PRO A O 1
ATOM 2812 N N . ASP A 1 360 ? 15.833 15.604 -14.988 1.00 97.75 360 ASP A N 1
ATOM 2813 C CA . ASP A 1 360 ? 15.116 16.202 -13.856 1.00 97.75 360 ASP A CA 1
ATOM 2814 C C . ASP A 1 360 ? 14.322 15.180 -13.026 1.00 97.75 360 ASP A C 1
ATOM 2816 O O . ASP A 1 360 ? 13.660 15.555 -12.059 1.00 97.75 360 ASP A O 1
ATOM 2820 N N . ALA A 1 361 ? 14.402 13.878 -13.339 1.00 97.94 361 ALA A N 1
ATOM 2821 C CA . ALA A 1 361 ? 13.570 12.843 -12.716 1.00 97.94 361 ALA A CA 1
ATOM 2822 C C . ALA A 1 361 ? 13.634 12.840 -11.175 1.00 97.94 361 ALA A C 1
ATOM 2824 O O . ALA A 1 361 ? 12.605 12.699 -10.515 1.00 97.94 361 ALA A O 1
ATOM 2825 N N . VAL A 1 362 ? 14.821 13.052 -10.587 1.00 97.44 362 VAL A N 1
ATOM 2826 C CA . VAL A 1 362 ? 14.990 13.142 -9.122 1.00 97.44 362 VAL A CA 1
ATOM 2827 C C . VAL A 1 362 ? 14.272 14.371 -8.553 1.00 97.44 362 VAL A C 1
ATOM 2829 O O . VAL A 1 362 ? 13.611 14.256 -7.524 1.00 97.44 362 VAL A O 1
ATOM 2832 N N . ALA A 1 363 ? 14.375 15.528 -9.213 1.00 96.81 363 ALA A N 1
ATOM 2833 C CA . ALA A 1 363 ? 13.770 16.780 -8.759 1.00 96.81 363 ALA A CA 1
ATOM 2834 C C . ALA A 1 363 ? 12.242 16.774 -8.926 1.00 96.81 363 ALA A C 1
ATOM 2836 O O . ALA A 1 363 ? 11.521 17.186 -8.018 1.00 96.81 363 ALA A O 1
ATOM 2837 N N . ALA A 1 364 ? 11.749 16.236 -10.047 1.00 97.38 364 ALA A N 1
ATOM 2838 C CA . ALA A 1 364 ? 10.327 16.031 -10.282 1.00 97.38 364 ALA A CA 1
ATOM 2839 C C . ALA A 1 364 ? 9.716 15.131 -9.197 1.00 97.38 364 ALA A C 1
ATOM 2841 O O . ALA A 1 364 ? 8.729 15.514 -8.575 1.00 97.38 364 ALA A O 1
ATOM 2842 N N . VAL A 1 365 ? 10.329 13.976 -8.901 1.00 97.75 365 VAL A N 1
ATOM 2843 C CA . VAL A 1 365 ? 9.827 13.080 -7.847 1.00 97.75 365 VAL A CA 1
ATOM 2844 C C . VAL A 1 365 ? 9.940 13.711 -6.454 1.00 97.75 365 VAL A C 1
ATOM 2846 O O . VAL A 1 365 ? 8.980 13.614 -5.694 1.00 97.75 365 VAL A O 1
ATOM 2849 N N . ASP A 1 366 ? 11.037 14.400 -6.112 1.00 96.62 366 ASP A N 1
ATOM 2850 C CA . ASP A 1 366 ? 11.179 15.056 -4.797 1.00 96.62 366 ASP A CA 1
ATOM 2851 C C . ASP A 1 366 ? 10.083 16.104 -4.536 1.00 96.62 366 ASP A C 1
ATOM 2853 O O . ASP A 1 366 ? 9.591 16.207 -3.416 1.00 96.62 366 ASP A O 1
ATOM 2857 N N . ARG A 1 367 ? 9.638 16.819 -5.576 1.00 96.62 367 ARG A N 1
ATOM 2858 C CA . ARG A 1 367 ? 8.530 17.784 -5.495 1.00 96.62 367 ARG A CA 1
ATOM 2859 C C . ARG A 1 367 ? 7.147 17.116 -5.412 1.00 96.62 367 ARG A C 1
ATOM 2861 O O . ARG A 1 367 ? 6.213 17.712 -4.876 1.00 96.62 367 ARG A O 1
ATOM 2868 N N . LEU A 1 368 ? 7.002 15.892 -5.926 1.00 97.44 368 LEU A N 1
ATOM 2869 C CA . LEU A 1 368 ? 5.747 15.126 -5.915 1.00 97.44 368 LEU A CA 1
ATOM 2870 C C . LEU A 1 368 ? 5.504 14.386 -4.588 1.00 97.44 368 LEU A C 1
ATOM 2872 O O . LEU A 1 368 ? 4.357 14.309 -4.150 1.00 97.44 368 LEU A O 1
ATOM 2876 N N . VAL A 1 369 ? 6.547 13.837 -3.947 1.00 97.31 369 VAL A N 1
ATOM 2877 C CA . VAL A 1 369 ? 6.404 13.056 -2.702 1.00 97.31 369 VAL A CA 1
ATOM 2878 C C . VAL A 1 369 ? 6.872 13.801 -1.451 1.00 97.31 369 VAL A C 1
ATOM 2880 O O . VAL A 1 369 ? 7.904 14.472 -1.411 1.00 97.31 369 VAL A O 1
ATOM 2883 N N . SER A 1 370 ? 6.149 13.585 -0.352 1.00 96.31 370 SER A N 1
ATOM 2884 C CA . SER A 1 370 ? 6.460 14.195 0.943 1.00 96.31 370 SER A CA 1
ATOM 2885 C C . SER A 1 370 ? 7.841 13.825 1.496 1.00 96.31 370 SER A C 1
ATOM 2887 O O . SER A 1 370 ? 8.439 14.595 2.251 1.00 96.31 370 SER A O 1
ATOM 2889 N N . CYS A 1 371 ? 8.356 12.641 1.152 1.00 93.81 371 CYS A N 1
ATOM 2890 C CA . CYS A 1 371 ? 9.651 12.177 1.623 1.00 93.81 371 CYS A CA 1
ATOM 2891 C C . CYS A 1 371 ? 10.782 12.729 0.750 1.00 93.81 371 CYS A C 1
ATOM 2893 O O . CYS A 1 371 ? 10.686 12.708 -0.468 1.00 93.81 371 CYS A O 1
ATOM 2895 N N . ASP A 1 372 ? 11.881 13.148 1.370 1.00 93.38 372 ASP A N 1
ATOM 2896 C CA . ASP A 1 372 ? 13.070 13.601 0.641 1.00 93.38 372 ASP A CA 1
ATOM 2897 C C . ASP A 1 372 ? 13.669 12.447 -0.194 1.00 93.38 372 ASP A C 1
ATOM 2899 O O . ASP A 1 372 ? 14.065 11.405 0.331 1.00 93.38 372 ASP A O 1
ATOM 2903 N N . VAL A 1 373 ? 13.666 12.619 -1.510 1.00 93.00 373 VAL A N 1
ATOM 2904 C CA . VAL A 1 373 ? 14.183 11.709 -2.537 1.00 93.00 373 VAL A CA 1
ATOM 2905 C C . VAL A 1 373 ? 15.504 12.239 -3.108 1.00 93.00 373 VAL A C 1
ATOM 2907 O O . VAL A 1 373 ? 16.337 11.445 -3.545 1.00 93.00 373 VAL A O 1
ATOM 2910 N N . ALA A 1 374 ? 15.774 13.542 -3.008 1.00 92.62 374 ALA A N 1
ATOM 2911 C CA . ALA A 1 374 ? 17.050 14.145 -3.383 1.00 92.62 374 ALA A CA 1
ATOM 2912 C C . ALA A 1 374 ? 18.247 13.523 -2.629 1.00 92.62 374 ALA A C 1
ATOM 2914 O O . ALA A 1 374 ? 19.259 13.191 -3.252 1.00 92.62 374 ALA A O 1
ATOM 2915 N N . SER A 1 375 ? 18.123 13.275 -1.315 1.00 93.19 375 SER A N 1
ATOM 2916 C CA . SER A 1 375 ? 19.151 12.583 -0.512 1.00 93.19 375 SER A CA 1
ATOM 2917 C C . SER A 1 375 ? 19.115 11.052 -0.626 1.00 93.19 375 SER A C 1
ATOM 2919 O O . SER A 1 375 ? 19.947 10.352 -0.039 1.00 93.19 375 SER A O 1
ATOM 2921 N N . LEU A 1 376 ? 18.141 10.489 -1.348 1.00 93.44 376 LEU A N 1
ATOM 2922 C CA . LEU A 1 376 ? 18.048 9.052 -1.566 1.00 93.44 376 LEU A CA 1
ATOM 2923 C C . LEU A 1 376 ? 19.145 8.635 -2.551 1.00 93.44 376 LEU A C 1
ATOM 2925 O O . LEU A 1 376 ? 19.081 8.970 -3.729 1.00 93.44 376 LEU A O 1
ATOM 2929 N N . GLY A 1 377 ? 20.164 7.919 -2.072 1.00 96.31 377 GLY A N 1
ATOM 2930 C CA . GLY A 1 377 ? 21.198 7.345 -2.937 1.00 96.31 377 GLY A CA 1
ATOM 2931 C C . GLY A 1 377 ? 20.638 6.287 -3.896 1.00 96.31 377 GLY A C 1
ATOM 2932 O O . GLY A 1 377 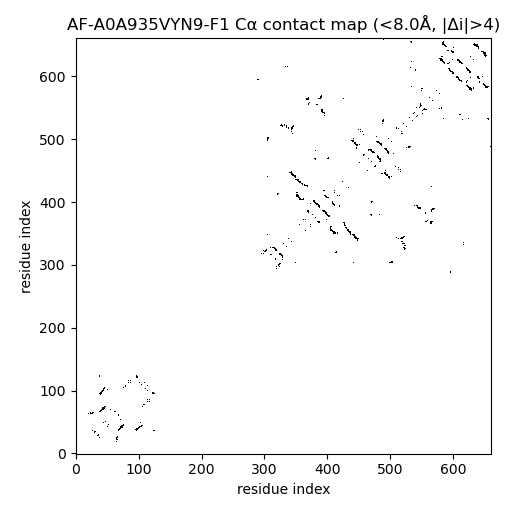? 19.595 5.689 -3.632 1.00 96.31 377 GLY A O 1
ATOM 2933 N N . VAL A 1 378 ? 21.339 6.039 -5.004 1.00 97.56 378 VAL A N 1
ATOM 2934 C CA . VAL A 1 378 ? 20.975 4.991 -5.973 1.00 97.56 378 VAL A CA 1
ATOM 2935 C C . VAL A 1 378 ? 20.898 3.619 -5.290 1.00 97.56 378 VAL A C 1
ATOM 2937 O O . VAL A 1 378 ? 21.686 3.302 -4.397 1.00 97.56 378 VAL A O 1
ATOM 2940 N N . GLY A 1 379 ? 19.914 2.809 -5.686 1.00 97.19 379 GLY A N 1
ATOM 2941 C CA . GLY A 1 379 ? 19.647 1.508 -5.077 1.00 97.19 379 GLY A CA 1
ATOM 2942 C C . GLY A 1 379 ? 18.997 1.602 -3.693 1.00 97.19 379 GLY A C 1
ATOM 2943 O O . GLY A 1 379 ? 19.157 0.703 -2.860 1.00 97.19 379 GLY A O 1
ATOM 2944 N N . ARG A 1 380 ? 18.273 2.693 -3.406 1.00 97.75 380 ARG A N 1
ATOM 2945 C CA . ARG A 1 380 ? 17.516 2.895 -2.161 1.00 97.75 380 ARG A CA 1
ATOM 2946 C C . ARG A 1 380 ? 16.055 3.241 -2.444 1.00 97.75 380 ARG A C 1
ATOM 2948 O O . ARG A 1 380 ? 15.729 3.863 -3.451 1.00 97.75 380 ARG A O 1
ATOM 2955 N N . ALA A 1 381 ? 15.197 2.855 -1.506 1.00 97.00 381 ALA A N 1
ATOM 2956 C CA . ALA A 1 381 ? 13.769 3.136 -1.490 1.00 97.00 381 ALA A CA 1
ATOM 2957 C C . ALA A 1 381 ? 13.378 3.916 -0.224 1.00 97.00 381 ALA A C 1
ATOM 2959 O O . ALA A 1 381 ? 14.027 3.792 0.821 1.00 97.00 381 ALA A O 1
ATOM 2960 N N . ARG A 1 382 ? 12.306 4.706 -0.295 1.00 96.38 382 ARG A N 1
ATOM 2961 C CA . ARG A 1 382 ? 11.756 5.487 0.818 1.00 96.38 382 ARG A CA 1
ATOM 2962 C C . ARG A 1 382 ? 10.229 5.511 0.714 1.00 96.38 382 ARG A C 1
ATOM 2964 O O . ARG A 1 382 ? 9.683 5.713 -0.362 1.00 96.38 382 ARG A O 1
ATOM 2971 N N . TYR A 1 383 ? 9.547 5.280 1.834 1.00 97.25 383 TYR A N 1
ATOM 2972 C CA . TYR A 1 383 ? 8.102 5.501 1.932 1.00 97.25 383 TYR A CA 1
ATOM 2973 C C . TYR A 1 383 ? 7.832 7.008 1.986 1.00 97.25 383 TYR A C 1
ATOM 2975 O O . TYR A 1 383 ? 8.489 7.714 2.762 1.00 97.25 383 TYR A O 1
ATOM 2983 N N . GLY A 1 384 ? 6.860 7.469 1.206 1.00 96.75 384 GLY A N 1
ATOM 2984 C CA . GLY A 1 384 ? 6.401 8.853 1.151 1.00 96.75 384 GLY A CA 1
ATOM 2985 C C . GLY A 1 384 ? 4.905 8.928 0.872 1.00 96.75 384 GLY A C 1
ATOM 2986 O O . GLY A 1 384 ? 4.242 7.906 0.714 1.00 96.75 384 GLY A O 1
ATOM 2987 N N . LEU A 1 385 ? 4.375 10.146 0.834 1.00 98.38 385 LEU A N 1
ATOM 2988 C CA . LEU A 1 385 ? 2.964 10.413 0.568 1.00 98.38 385 LEU A CA 1
ATOM 2989 C C . LEU A 1 385 ? 2.845 11.348 -0.638 1.00 98.38 385 LEU A C 1
ATOM 2991 O O . LEU A 1 385 ? 3.593 12.326 -0.714 1.00 98.38 385 LEU A O 1
ATOM 2995 N N . LEU A 1 386 ? 1.900 11.071 -1.535 1.00 98.38 386 LEU A N 1
ATOM 2996 C CA . LEU A 1 386 ? 1.375 12.071 -2.469 1.00 98.38 386 LEU A CA 1
ATOM 2997 C C . LEU A 1 386 ? 0.321 12.883 -1.703 1.00 98.38 386 LEU A C 1
ATOM 2999 O O . LEU A 1 386 ? -0.498 12.295 -0.993 1.00 98.38 386 LEU A O 1
ATOM 3003 N N . LEU A 1 387 ? 0.335 14.213 -1.800 1.00 98.38 387 LEU A N 1
ATOM 3004 C CA . LEU A 1 387 ? -0.547 15.093 -1.020 1.00 98.38 387 LEU A CA 1
ATOM 3005 C C . LEU A 1 387 ? -1.237 16.124 -1.912 1.00 98.38 387 LEU A C 1
ATOM 3007 O O . LEU A 1 387 ? -0.631 16.645 -2.839 1.00 98.38 387 LEU A O 1
ATOM 3011 N N . ASN A 1 388 ? -2.479 16.481 -1.595 1.00 97.75 388 ASN A N 1
ATOM 3012 C CA . ASN A 1 388 ? -3.176 17.584 -2.263 1.00 97.75 388 ASN A CA 1
ATOM 3013 C C . ASN A 1 388 ? -2.867 18.946 -1.607 1.00 97.75 388 ASN A C 1
ATOM 3015 O O . ASN A 1 388 ? -2.296 19.013 -0.518 1.00 97.75 388 ASN A O 1
ATOM 3019 N N . ASP A 1 389 ? -3.301 20.047 -2.230 1.00 96.81 389 ASP A N 1
ATOM 3020 C CA . ASP A 1 389 ? -3.079 21.423 -1.740 1.00 96.81 389 ASP A CA 1
ATOM 3021 C C . ASP A 1 389 ? -3.704 21.732 -0.366 1.00 96.81 389 ASP A C 1
ATOM 3023 O O . ASP A 1 389 ? -3.372 22.742 0.265 1.00 96.81 389 ASP A O 1
ATOM 3027 N N . ALA A 1 390 ? -4.605 20.869 0.119 1.00 96.69 390 ALA A N 1
ATOM 3028 C CA . ALA A 1 390 ? -5.181 20.926 1.461 1.00 96.69 390 ALA A CA 1
ATOM 3029 C C . ALA A 1 390 ? -4.400 20.084 2.496 1.00 96.69 390 ALA A C 1
ATOM 3031 O O . ALA A 1 390 ? -4.759 20.082 3.674 1.00 96.69 390 ALA A O 1
ATOM 3032 N N . GLY A 1 391 ? -3.325 19.401 2.085 1.00 96.62 391 GLY A N 1
ATOM 3033 C CA . GLY A 1 391 ? -2.473 18.568 2.939 1.00 96.62 391 GLY A CA 1
ATOM 3034 C C . GLY A 1 391 ? -3.052 17.184 3.254 1.00 96.62 391 GLY A C 1
ATOM 3035 O O . GLY A 1 391 ? -2.542 16.511 4.152 1.00 96.62 391 GLY A O 1
ATOM 3036 N N . GLY A 1 392 ? -4.115 16.768 2.556 1.00 97.69 392 GLY A N 1
ATOM 3037 C CA . GLY A 1 392 ? -4.687 15.422 2.645 1.00 97.69 392 GLY A CA 1
ATOM 3038 C C . GLY A 1 392 ? -3.944 14.421 1.756 1.00 97.69 392 GLY A C 1
ATOM 3039 O O . GLY A 1 392 ? -3.347 14.805 0.748 1.00 97.69 392 GLY A O 1
ATOM 3040 N N . CYS A 1 393 ? -3.962 13.142 2.135 1.00 98.06 393 CYS A N 1
ATOM 3041 C CA . CYS A 1 393 ? -3.196 12.094 1.455 1.00 98.06 393 CYS A CA 1
ATOM 3042 C C . CYS A 1 393 ? -3.883 11.639 0.161 1.00 98.06 393 CYS A C 1
ATOM 3044 O O . CYS A 1 393 ? -4.938 11.014 0.210 1.00 98.06 393 CYS A O 1
ATOM 3046 N N . VAL A 1 394 ? -3.251 11.900 -0.985 1.00 97.94 394 VAL A N 1
ATOM 3047 C CA . VAL A 1 394 ? -3.673 11.380 -2.294 1.00 97.94 394 VAL A CA 1
ATOM 3048 C C . VAL A 1 394 ? -3.323 9.896 -2.400 1.00 97.94 394 VAL A C 1
ATOM 3050 O O . VAL A 1 394 ? -4.206 9.102 -2.704 1.00 97.94 394 VAL A O 1
ATOM 3053 N N . ASP A 1 395 ? -2.097 9.499 -2.050 1.00 98.38 395 ASP A N 1
ATOM 3054 C CA . ASP A 1 395 ? -1.718 8.085 -1.898 1.00 98.38 395 ASP A CA 1
ATOM 3055 C C . ASP A 1 395 ? -0.526 7.906 -0.943 1.00 98.38 395 ASP A C 1
ATOM 3057 O O . ASP A 1 395 ? 0.194 8.871 -0.657 1.00 98.38 395 ASP A O 1
ATOM 3061 N N . ASP A 1 396 ? -0.296 6.678 -0.463 1.00 97.88 396 ASP A N 1
ATOM 3062 C CA . ASP A 1 396 ? 0.943 6.286 0.217 1.00 97.88 396 ASP A CA 1
ATOM 3063 C C . ASP A 1 396 ? 1.820 5.363 -0.639 1.00 97.88 396 ASP A C 1
ATOM 3065 O O . ASP A 1 396 ? 1.427 4.267 -1.027 1.00 97.88 396 ASP A O 1
ATOM 3069 N N . VAL A 1 397 ? 3.040 5.825 -0.933 1.00 97.81 397 VAL A N 1
ATOM 3070 C CA . VAL A 1 397 ? 3.858 5.307 -2.038 1.00 97.81 397 VAL A CA 1
ATOM 3071 C C . VAL A 1 397 ? 5.254 4.878 -1.591 1.00 97.81 397 VAL A C 1
ATOM 3073 O O . VAL A 1 397 ? 5.833 5.419 -0.641 1.00 97.81 397 VAL A O 1
ATOM 3076 N N . ILE A 1 398 ? 5.848 3.935 -2.326 1.00 97.94 398 ILE A N 1
ATOM 3077 C CA . ILE A 1 398 ? 7.276 3.602 -2.202 1.00 97.94 398 ILE A CA 1
ATOM 3078 C C . ILE A 1 398 ? 8.037 4.236 -3.366 1.00 97.94 398 ILE A C 1
ATOM 3080 O O . ILE A 1 398 ? 7.971 3.747 -4.493 1.00 97.94 398 ILE A O 1
ATOM 3084 N N . ALA A 1 399 ? 8.798 5.292 -3.077 1.00 97.81 399 ALA A N 1
ATOM 3085 C CA . ALA A 1 399 ? 9.698 5.929 -4.029 1.00 97.81 399 ALA A CA 1
ATOM 3086 C C . ALA A 1 399 ? 11.064 5.233 -4.033 1.00 97.81 399 ALA A C 1
ATOM 3088 O O . ALA A 1 399 ? 11.707 5.118 -2.988 1.00 97.81 399 ALA A O 1
ATOM 3089 N N . THR A 1 400 ? 11.523 4.777 -5.199 1.00 97.94 400 THR A N 1
ATOM 3090 C CA . THR A 1 400 ? 12.774 4.017 -5.354 1.00 97.94 400 THR A CA 1
ATOM 3091 C C . THR A 1 400 ? 13.667 4.657 -6.408 1.00 97.94 400 THR A C 1
ATOM 3093 O O . THR A 1 400 ? 13.261 4.761 -7.561 1.00 97.94 400 THR A O 1
ATOM 3096 N N . ARG A 1 401 ? 14.901 5.035 -6.048 1.00 97.75 401 ARG A N 1
ATOM 3097 C CA . ARG A 1 401 ? 15.902 5.538 -7.005 1.00 97.75 401 ARG A CA 1
ATOM 3098 C C . ARG A 1 401 ? 16.694 4.366 -7.583 1.00 97.75 401 ARG A C 1
ATOM 3100 O O . ARG A 1 401 ? 17.493 3.746 -6.878 1.00 97.75 401 ARG A O 1
ATOM 3107 N N . LEU A 1 402 ? 16.457 4.060 -8.856 1.00 96.19 402 LEU A N 1
ATOM 3108 C CA . LEU A 1 402 ? 17.060 2.929 -9.571 1.00 96.19 402 LEU A CA 1
ATOM 3109 C C . LEU A 1 402 ? 18.371 3.309 -10.276 1.00 96.19 402 LEU A C 1
ATOM 3111 O O . LEU A 1 402 ? 19.239 2.455 -10.443 1.00 96.19 402 LEU A O 1
ATOM 3115 N N . GLY A 1 403 ? 18.538 4.587 -10.624 1.00 96.06 403 GLY A N 1
ATOM 3116 C CA . GLY A 1 403 ? 19.752 5.147 -11.219 1.00 96.06 403 GLY A CA 1
ATOM 3117 C C . GLY A 1 403 ? 19.897 6.640 -10.917 1.00 96.06 403 GLY A C 1
ATOM 3118 O O . GLY A 1 403 ? 19.103 7.219 -10.178 1.00 96.06 403 GLY A O 1
ATOM 3119 N N . GLU A 1 404 ? 20.905 7.296 -11.493 1.00 95.69 404 GLU A N 1
ATOM 3120 C CA . GLU A 1 404 ? 21.109 8.743 -11.285 1.00 95.69 404 GLU A CA 1
ATOM 3121 C C . GLU A 1 404 ? 20.020 9.616 -11.924 1.00 95.69 404 GLU A C 1
ATOM 3123 O O . GLU A 1 404 ? 19.783 10.735 -11.482 1.00 95.69 404 GLU A O 1
ATOM 3128 N N . ARG A 1 405 ? 19.352 9.088 -12.953 1.00 96.38 405 ARG A N 1
ATOM 3129 C CA . ARG A 1 405 ? 18.290 9.741 -13.735 1.00 96.38 405 ARG A CA 1
ATOM 3130 C C . ARG A 1 405 ? 17.044 8.863 -13.865 1.00 96.38 405 ARG A C 1
ATOM 3132 O O . ARG A 1 405 ? 16.288 9.004 -14.819 1.00 96.38 405 ARG A O 1
ATOM 3139 N N . GLU A 1 406 ? 16.872 7.915 -12.943 1.00 97.25 406 GLU A N 1
ATOM 3140 C CA . GLU A 1 406 ? 15.769 6.958 -12.986 1.00 97.25 406 GLU A CA 1
ATOM 3141 C C . GLU A 1 406 ? 15.218 6.639 -11.596 1.00 97.25 406 GLU A C 1
ATOM 3143 O O . GLU A 1 406 ? 15.958 6.240 -10.686 1.00 97.25 406 GLU A O 1
ATOM 3148 N N . LEU A 1 407 ? 13.895 6.738 -11.469 1.00 97.38 407 LEU A N 1
ATOM 3149 C CA . LEU A 1 407 ? 13.138 6.337 -10.292 1.00 97.38 407 LEU A CA 1
ATOM 3150 C C . LEU A 1 407 ? 11.880 5.561 -10.690 1.00 97.38 407 LEU A C 1
ATOM 3152 O O . LEU A 1 407 ? 11.387 5.687 -11.810 1.00 97.38 407 LEU A O 1
ATOM 3156 N N . PHE A 1 408 ? 11.323 4.807 -9.744 1.00 94.19 408 PHE A N 1
ATOM 3157 C CA . PHE A 1 408 ? 9.958 4.297 -9.845 1.00 94.19 408 PHE A CA 1
ATOM 3158 C C . PHE A 1 408 ? 9.182 4.542 -8.544 1.00 94.19 408 PHE A C 1
ATOM 3160 O O . PHE A 1 408 ? 9.751 4.478 -7.447 1.00 94.19 408 PHE A O 1
ATOM 3167 N N . LEU A 1 409 ? 7.887 4.826 -8.683 1.00 98.12 409 LEU A N 1
ATOM 3168 C CA . LEU A 1 409 ? 6.908 4.880 -7.603 1.00 98.12 409 LEU A CA 1
ATOM 3169 C C . LEU A 1 409 ? 6.028 3.626 -7.659 1.00 98.12 409 LEU A C 1
ATOM 3171 O O . LEU A 1 409 ? 5.423 3.333 -8.693 1.00 98.12 409 LEU A O 1
ATOM 3175 N N . CYS A 1 410 ? 5.937 2.909 -6.539 1.00 98.06 410 CYS A N 1
ATOM 3176 C CA . CYS A 1 410 ? 4.892 1.910 -6.318 1.00 98.06 410 CYS A CA 1
ATOM 3177 C C . CYS A 1 410 ? 3.686 2.599 -5.665 1.00 98.06 410 CYS A C 1
ATOM 3179 O O . CYS A 1 410 ? 3.864 3.189 -4.596 1.00 98.06 410 CYS A O 1
ATOM 3181 N N . VAL A 1 411 ? 2.510 2.527 -6.300 1.00 97.38 411 VAL A N 1
ATOM 3182 C CA . VAL A 1 411 ? 1.265 3.219 -5.895 1.00 97.38 411 VAL A CA 1
ATOM 3183 C C . VAL A 1 411 ? 0.114 2.227 -5.674 1.00 97.38 411 VAL A C 1
ATOM 3185 O O . VAL A 1 411 ? 0.127 1.116 -6.223 1.00 97.38 411 VAL A O 1
ATOM 3188 N N . ASN A 1 412 ? -0.885 2.587 -4.865 1.00 96.25 412 ASN A N 1
ATOM 3189 C CA . ASN A 1 412 ? -1.967 1.666 -4.508 1.00 96.25 412 ASN A CA 1
ATOM 3190 C C . ASN A 1 412 ? -2.873 1.287 -5.694 1.00 96.25 412 ASN A C 1
ATOM 3192 O O . ASN A 1 412 ? -3.240 2.094 -6.547 1.00 96.25 412 ASN A O 1
ATOM 3196 N N . ALA A 1 413 ? -3.315 0.028 -5.695 1.00 89.75 413 ALA A N 1
ATOM 3197 C CA . ALA A 1 413 ? -4.095 -0.585 -6.774 1.00 89.75 413 ALA A CA 1
ATOM 3198 C C . ALA A 1 413 ? -5.425 0.112 -7.115 1.00 89.75 413 ALA A C 1
ATOM 3200 O O . ALA A 1 413 ? -5.892 0.018 -8.246 1.00 89.75 413 ALA A O 1
ATOM 3201 N N . SER A 1 414 ? -6.052 0.786 -6.143 1.00 88.38 414 SER A N 1
ATOM 3202 C CA . SER A 1 414 ? -7.288 1.556 -6.346 1.00 88.38 414 SER A CA 1
ATOM 3203 C C . SER A 1 414 ? -7.055 2.937 -6.955 1.00 88.38 414 SER A C 1
ATOM 3205 O O . SER A 1 414 ? -8.018 3.579 -7.368 1.00 88.38 414 SER A O 1
ATOM 3207 N N . ASN A 1 415 ? -5.805 3.402 -6.954 1.00 93.12 415 ASN A N 1
ATOM 3208 C CA . ASN A 1 415 ? -5.456 4.793 -7.189 1.00 93.12 415 ASN A CA 1
ATOM 3209 C C . ASN A 1 415 ? -4.608 4.991 -8.456 1.00 93.12 415 ASN A C 1
ATOM 3211 O O . ASN A 1 415 ? -4.438 6.132 -8.850 1.00 93.12 415 ASN A O 1
ATOM 3215 N N . ILE A 1 416 ? -4.151 3.929 -9.139 1.00 93.44 416 ILE A N 1
ATOM 3216 C CA . ILE A 1 416 ? -3.228 3.994 -10.299 1.00 93.44 416 ILE A CA 1
ATOM 3217 C C . ILE A 1 416 ? -3.582 5.111 -11.295 1.00 93.44 416 ILE A C 1
ATOM 3219 O O . ILE A 1 416 ? -2.734 5.950 -11.588 1.00 93.44 416 ILE A O 1
ATOM 3223 N N . ASP A 1 417 ? -4.828 5.161 -11.783 1.00 92.38 417 ASP A N 1
ATOM 3224 C CA . ASP A 1 417 ? -5.271 6.211 -12.710 1.00 92.38 417 ASP A CA 1
ATOM 3225 C C . ASP A 1 417 ? -5.277 7.604 -12.062 1.00 92.38 417 ASP A C 1
ATOM 3227 O O . ASP A 1 417 ? -4.771 8.557 -12.649 1.00 92.38 417 ASP A O 1
ATOM 3231 N N . LYS A 1 418 ? -5.794 7.719 -10.829 1.00 95.44 418 LYS A N 1
ATOM 3232 C CA . LYS A 1 418 ? -5.832 8.973 -10.057 1.00 95.44 418 LYS A CA 1
ATOM 3233 C C . LYS A 1 418 ? -4.426 9.533 -9.843 1.00 95.44 418 LYS A C 1
ATOM 3235 O O . LYS A 1 418 ? -4.204 10.724 -10.034 1.00 95.44 418 LYS A O 1
ATOM 3240 N N . ASP A 1 419 ? -3.493 8.673 -9.458 1.00 97.56 419 ASP A N 1
ATOM 3241 C CA . ASP A 1 419 ? -2.139 9.043 -9.072 1.00 97.56 419 ASP A CA 1
ATOM 3242 C C . ASP A 1 419 ? -1.281 9.321 -10.299 1.00 97.56 419 ASP A C 1
ATOM 3244 O O . ASP A 1 419 ? -0.532 10.290 -10.285 1.00 97.56 419 ASP A O 1
ATOM 3248 N N . ARG A 1 420 ? -1.429 8.552 -11.387 1.00 96.38 420 ARG A N 1
ATOM 3249 C CA . ARG A 1 420 ? -0.811 8.868 -12.683 1.00 96.38 420 ARG A CA 1
ATOM 3250 C C . ARG A 1 420 ? -1.276 10.234 -13.182 1.00 96.38 420 ARG A C 1
ATOM 3252 O O . ARG A 1 420 ? -0.438 11.064 -13.526 1.00 96.38 420 ARG A O 1
ATOM 3259 N N . ASP A 1 421 ? -2.581 10.484 -13.197 1.00 96.06 421 ASP A N 1
ATOM 3260 C CA . ASP A 1 421 ? -3.136 11.738 -13.708 1.00 96.06 421 ASP A CA 1
ATOM 3261 C C . ASP A 1 421 ? -2.760 12.925 -12.789 1.00 96.06 421 ASP A C 1
ATOM 3263 O O . ASP A 1 421 ? -2.436 14.011 -13.273 1.00 96.06 421 ASP A O 1
ATOM 3267 N N . TRP A 1 422 ? -2.691 12.708 -11.467 1.00 97.31 422 TRP A N 1
ATOM 3268 C CA . TRP A 1 422 ? -2.170 13.679 -10.496 1.00 97.31 422 TRP A CA 1
ATOM 3269 C C . TRP A 1 422 ? -0.665 13.942 -10.682 1.00 97.31 422 TRP A C 1
ATOM 3271 O O . TRP A 1 422 ? -0.246 15.100 -10.680 1.00 97.31 422 TRP A O 1
ATOM 3281 N N . ILE A 1 423 ? 0.146 12.900 -10.895 1.00 97.31 423 ILE A N 1
ATOM 3282 C CA . ILE A 1 423 ? 1.590 12.991 -11.167 1.00 97.31 423 ILE A CA 1
ATOM 3283 C C . ILE A 1 423 ? 1.829 13.811 -12.436 1.00 97.31 423 ILE A C 1
ATOM 3285 O O . ILE A 1 423 ? 2.606 14.763 -12.404 1.00 97.31 423 ILE A O 1
ATOM 3289 N N . LEU A 1 424 ? 1.133 13.485 -13.529 1.00 95.94 424 LEU A N 1
ATOM 3290 C CA . LEU A 1 424 ? 1.257 14.181 -14.813 1.00 95.94 424 LEU A CA 1
ATOM 3291 C C . LEU A 1 424 ? 0.822 15.654 -14.731 1.00 95.94 424 LEU A C 1
ATOM 3293 O O . LEU A 1 424 ? 1.339 16.475 -15.482 1.00 95.94 424 LEU A O 1
ATOM 3297 N N . HIS A 1 425 ? -0.085 16.007 -13.813 1.00 95.56 425 HIS A N 1
ATOM 3298 C CA . HIS A 1 425 ? -0.496 17.396 -13.596 1.00 95.56 425 HIS A CA 1
ATOM 3299 C C . HIS A 1 425 ? 0.539 18.239 -12.828 1.00 95.56 425 HIS A C 1
ATOM 3301 O O . HIS A 1 425 ? 0.656 19.437 -13.081 1.00 95.56 425 HIS A O 1
ATOM 3307 N N . HIS A 1 426 ? 1.277 17.639 -11.886 1.00 95.56 426 HIS A N 1
ATOM 3308 C CA . HIS A 1 426 ? 2.187 18.368 -10.989 1.00 95.56 426 HIS A CA 1
ATOM 3309 C C . HIS A 1 426 ? 3.674 18.247 -11.362 1.00 95.56 426 HIS A C 1
ATOM 3311 O O . HIS A 1 426 ? 4.485 19.058 -10.900 1.00 95.56 426 HIS A O 1
ATOM 3317 N N . ALA A 1 427 ? 4.048 17.248 -12.168 1.00 94.56 427 ALA A N 1
ATOM 3318 C CA . ALA A 1 427 ? 5.420 17.031 -12.610 1.00 94.56 427 ALA A CA 1
ATOM 3319 C C . ALA A 1 427 ? 5.925 18.163 -13.518 1.00 94.56 427 ALA A C 1
ATOM 3321 O O . ALA A 1 427 ? 5.194 18.720 -14.333 1.00 94.56 427 ALA A O 1
ATOM 3322 N N . THR A 1 428 ? 7.209 18.494 -13.381 1.00 93.00 428 THR A N 1
ATOM 3323 C CA . THR A 1 428 ? 7.860 19.610 -14.080 1.00 93.00 428 THR A CA 1
ATOM 3324 C C . THR A 1 428 ? 9.331 19.292 -14.334 1.00 93.00 428 THR A C 1
ATOM 3326 O O . THR A 1 428 ? 9.993 18.795 -13.423 1.00 93.00 428 THR A O 1
ATOM 3329 N N . GLY A 1 429 ? 9.842 19.644 -15.517 1.00 95.19 429 GLY A N 1
ATOM 3330 C CA . GLY A 1 429 ? 11.235 19.421 -15.934 1.00 95.19 429 GLY A CA 1
ATOM 3331 C C . GLY A 1 429 ? 11.363 18.443 -17.107 1.00 95.19 429 GLY A C 1
ATOM 3332 O O . GLY A 1 429 ? 10.362 17.935 -17.612 1.00 95.19 429 GLY A O 1
ATOM 3333 N N . ASP A 1 430 ? 12.597 18.175 -17.534 1.00 96.56 430 ASP A N 1
ATOM 3334 C CA . ASP A 1 430 ? 12.927 17.131 -18.511 1.00 96.56 430 ASP A CA 1
ATOM 3335 C C . ASP A 1 430 ? 12.860 15.744 -17.844 1.00 96.56 430 ASP A C 1
ATOM 3337 O O . ASP A 1 430 ? 13.836 15.224 -17.285 1.00 96.56 430 ASP A O 1
ATOM 3341 N N . VAL A 1 431 ? 11.651 15.173 -17.840 1.00 97.75 431 VAL A N 1
ATOM 3342 C CA . VAL A 1 431 ? 11.356 13.839 -17.314 1.00 97.75 431 VAL A CA 1
ATOM 3343 C C . VAL A 1 431 ? 10.291 13.129 -18.155 1.00 97.75 431 VAL A C 1
ATOM 3345 O O . VAL A 1 431 ? 9.160 13.588 -18.309 1.00 97.75 431 VAL A O 1
ATOM 3348 N N . ARG A 1 432 ? 10.640 11.945 -18.659 1.00 98.00 432 ARG A N 1
ATOM 3349 C CA . ARG A 1 432 ? 9.707 10.965 -19.218 1.00 98.00 432 ARG A CA 1
ATOM 3350 C C . ARG A 1 432 ? 9.025 10.230 -18.067 1.00 98.00 432 ARG A C 1
ATOM 3352 O O . ARG A 1 432 ? 9.705 9.645 -17.225 1.00 98.00 432 ARG A O 1
ATOM 3359 N N . ILE A 1 433 ? 7.695 10.229 -18.054 1.00 98.19 433 ILE A N 1
ATOM 3360 C CA . ILE A 1 433 ? 6.879 9.519 -17.061 1.00 98.19 433 ILE A CA 1
ATOM 3361 C C . ILE A 1 433 ? 6.125 8.393 -17.770 1.00 98.19 433 ILE A C 1
ATOM 3363 O O . ILE A 1 433 ? 5.488 8.626 -18.795 1.00 98.19 433 ILE A O 1
ATOM 3367 N N . GLU A 1 434 ? 6.214 7.167 -17.252 1.00 97.62 434 GLU A N 1
ATOM 3368 C CA . GLU A 1 434 ? 5.621 5.979 -17.876 1.00 97.62 434 GLU A CA 1
ATOM 3369 C C . GLU A 1 434 ? 4.937 5.074 -16.843 1.00 97.62 434 GLU A C 1
ATOM 3371 O O . GLU A 1 434 ? 5.576 4.522 -15.947 1.00 97.62 434 GLU A O 1
ATOM 3376 N N . ASP A 1 435 ? 3.627 4.884 -16.999 1.00 97.06 435 ASP A N 1
ATOM 3377 C CA . ASP A 1 435 ? 2.848 3.880 -16.273 1.00 97.06 435 ASP A CA 1
ATOM 3378 C C . ASP A 1 435 ? 3.147 2.485 -16.852 1.00 97.06 435 ASP A C 1
ATOM 3380 O O . ASP A 1 435 ? 2.634 2.104 -17.907 1.00 97.06 435 ASP A O 1
ATOM 3384 N N . ARG A 1 436 ? 4.016 1.720 -16.175 1.00 96.69 436 ARG A N 1
ATOM 3385 C CA . ARG A 1 436 ? 4.419 0.368 -16.602 1.00 96.69 436 ARG A CA 1
ATOM 3386 C C . ARG A 1 436 ? 3.515 -0.733 -16.041 1.00 96.69 436 ARG A C 1
ATOM 3388 O O . ARG A 1 436 ? 3.667 -1.887 -16.450 1.00 96.69 436 ARG A O 1
ATOM 3395 N N . SER A 1 437 ? 2.535 -0.389 -15.199 1.00 94.50 437 SER A N 1
ATOM 3396 C CA . SER A 1 437 ? 1.603 -1.323 -14.537 1.00 94.50 437 SER A CA 1
ATOM 3397 C C . SER A 1 437 ? 0.922 -2.334 -15.481 1.00 94.50 437 SER A C 1
ATOM 3399 O O . SER A 1 437 ? 0.776 -3.488 -15.086 1.00 94.50 437 SER A O 1
ATOM 3401 N N . PRO A 1 438 ? 0.547 -1.992 -16.735 1.00 93.00 438 PRO A N 1
ATOM 3402 C CA . PRO A 1 438 ? -0.030 -2.963 -17.675 1.00 93.00 438 PRO A CA 1
ATOM 3403 C C . PRO A 1 438 ? 0.965 -3.990 -18.247 1.00 93.00 438 PRO A C 1
ATOM 3405 O O . PRO A 1 438 ? 0.548 -4.927 -18.928 1.00 93.00 438 PRO A O 1
ATOM 3408 N N . THR A 1 439 ? 2.271 -3.794 -18.034 1.00 95.94 439 THR A N 1
ATOM 3409 C CA . THR A 1 439 ? 3.355 -4.584 -18.651 1.00 95.94 439 THR A CA 1
ATOM 3410 C C . THR A 1 439 ? 4.288 -5.255 -17.646 1.00 95.94 439 THR A C 1
ATOM 3412 O O . THR A 1 439 ? 4.986 -6.199 -18.018 1.00 95.94 439 THR A O 1
ATOM 3415 N N . THR A 1 440 ? 4.262 -4.868 -16.369 1.00 96.50 440 THR A N 1
ATOM 3416 C CA . THR A 1 440 ? 5.064 -5.479 -15.297 1.00 96.50 440 THR A CA 1
ATOM 3417 C C . THR A 1 440 ? 4.212 -6.262 -14.297 1.00 96.50 440 THR A C 1
ATOM 3419 O O . THR A 1 440 ? 3.035 -5.982 -14.094 1.00 96.50 440 THR A O 1
ATOM 3422 N N . ALA A 1 441 ? 4.816 -7.259 -13.657 1.00 98.31 441 ALA A N 1
ATOM 3423 C CA . ALA A 1 441 ? 4.235 -8.007 -12.548 1.00 98.31 441 ALA A CA 1
ATOM 3424 C C . ALA A 1 441 ? 5.095 -7.833 -11.293 1.00 98.31 441 ALA A C 1
ATOM 3426 O O . ALA A 1 441 ? 6.313 -7.674 -11.395 1.00 98.31 441 ALA A O 1
ATOM 3427 N N . LEU A 1 442 ? 4.467 -7.880 -10.116 1.00 98.62 442 LEU A N 1
ATOM 3428 C CA . LEU A 1 442 ? 5.119 -7.641 -8.830 1.00 98.62 442 LEU A CA 1
ATOM 3429 C C . LEU A 1 442 ? 4.764 -8.768 -7.852 1.00 98.62 442 LEU A C 1
ATOM 3431 O O . LEU A 1 442 ? 3.593 -9.002 -7.549 1.00 98.62 442 LEU A O 1
ATOM 3435 N N . LEU A 1 443 ? 5.783 -9.454 -7.336 1.00 98.88 443 LEU A N 1
ATOM 3436 C CA . LEU A 1 443 ? 5.634 -10.513 -6.335 1.00 98.88 443 LEU A CA 1
ATOM 3437 C C . LEU A 1 443 ? 6.276 -10.111 -5.013 1.00 98.88 443 LEU A C 1
ATOM 3439 O O . LEU A 1 443 ? 7.427 -9.686 -5.000 1.00 98.88 443 LEU A O 1
ATOM 3443 N N . ALA A 1 444 ? 5.587 -10.317 -3.891 1.00 98.81 444 ALA A N 1
ATOM 3444 C CA . ALA A 1 444 ? 6.190 -10.152 -2.568 1.00 98.81 444 ALA A CA 1
ATOM 3445 C C . ALA A 1 444 ? 6.567 -11.522 -1.987 1.00 98.81 444 ALA A C 1
ATOM 3447 O O . ALA A 1 444 ? 5.692 -12.341 -1.712 1.00 98.81 444 ALA A O 1
ATOM 3448 N N . LEU A 1 445 ? 7.861 -11.763 -1.768 1.00 98.88 445 LEU A N 1
ATOM 3449 C CA . LEU A 1 445 ? 8.399 -12.948 -1.095 1.00 98.88 445 LEU A CA 1
ATOM 3450 C C . LEU A 1 445 ? 8.764 -12.572 0.346 1.00 98.88 445 LEU A C 1
ATOM 3452 O O . LEU A 1 445 ? 9.769 -11.902 0.588 1.00 98.88 445 LEU A O 1
ATOM 3456 N N . GLN A 1 446 ? 7.932 -12.966 1.309 1.00 98.69 446 GLN A N 1
ATOM 3457 C CA . GLN A 1 446 ? 7.942 -12.406 2.666 1.00 98.69 446 GLN A CA 1
ATOM 3458 C C . GLN A 1 446 ? 8.024 -13.512 3.726 1.00 98.69 446 GLN A C 1
ATOM 3460 O O . GLN A 1 446 ? 7.362 -14.536 3.601 1.00 98.69 446 GLN A O 1
ATOM 3465 N N . GLY A 1 447 ? 8.810 -13.301 4.780 1.00 97.94 447 GLY A N 1
ATOM 3466 C CA . GLY A 1 447 ? 9.059 -14.252 5.870 1.00 97.94 447 GLY A CA 1
ATOM 3467 C C . GLY A 1 447 ? 10.552 -14.552 6.081 1.00 97.94 447 GLY A C 1
ATOM 3468 O O . GLY A 1 447 ? 11.376 -14.247 5.211 1.00 97.94 447 GLY A O 1
ATOM 3469 N N . PRO A 1 448 ? 10.939 -15.140 7.229 1.00 96.88 448 PRO A N 1
ATOM 3470 C CA . PRO A 1 448 ? 12.340 -15.392 7.593 1.00 96.88 448 PRO A CA 1
ATOM 3471 C C . PRO A 1 448 ? 13.123 -16.295 6.618 1.00 96.88 448 PRO A C 1
ATOM 3473 O O . PRO A 1 448 ? 14.350 -16.217 6.575 1.00 96.88 448 PRO A O 1
ATOM 3476 N N . ALA A 1 449 ? 12.457 -17.124 5.808 1.00 98.12 449 ALA A N 1
ATOM 3477 C CA . ALA A 1 449 ? 13.109 -17.944 4.783 1.00 98.12 449 ALA A CA 1
ATOM 3478 C C . ALA A 1 449 ? 13.337 -17.215 3.439 1.00 98.12 449 ALA A C 1
ATOM 3480 O O . ALA A 1 449 ? 14.116 -17.702 2.622 1.00 98.12 449 ALA A O 1
ATOM 3481 N N . SER A 1 450 ? 12.714 -16.049 3.210 1.00 98.25 450 SER A N 1
ATOM 3482 C CA . SER A 1 450 ? 12.697 -15.323 1.919 1.00 98.25 450 SER A CA 1
ATOM 3483 C C . SER A 1 450 ? 14.058 -15.230 1.210 1.00 98.25 450 SER A C 1
ATOM 3485 O O . SER A 1 450 ? 14.175 -15.639 0.057 1.00 98.25 450 SER A O 1
ATOM 3487 N N . ALA A 1 451 ? 15.105 -14.768 1.902 1.00 97.75 451 ALA A N 1
ATOM 3488 C CA . ALA A 1 451 ? 16.452 -14.648 1.335 1.00 97.75 451 ALA A CA 1
ATOM 3489 C C . ALA A 1 451 ? 17.036 -16.001 0.885 1.00 97.75 451 ALA A C 1
ATOM 3491 O O . ALA A 1 451 ? 17.588 -16.105 -0.206 1.00 97.75 451 ALA A O 1
ATOM 3492 N N . ARG A 1 452 ? 16.865 -17.058 1.692 1.00 98.06 452 ARG A N 1
ATOM 3493 C CA . ARG A 1 452 ? 17.342 -18.419 1.384 1.00 98.06 452 ARG A CA 1
ATOM 3494 C C . ARG A 1 452 ? 16.618 -19.013 0.174 1.00 98.06 452 ARG A C 1
ATOM 3496 O O . ARG A 1 452 ? 17.244 -19.698 -0.630 1.00 98.06 452 ARG A O 1
ATOM 3503 N N . ILE A 1 453 ? 15.327 -18.718 0.029 1.00 98.69 453 ILE A N 1
ATOM 3504 C CA . ILE A 1 453 ? 14.506 -19.153 -1.109 1.00 98.69 453 ILE A CA 1
ATOM 3505 C C . ILE A 1 453 ? 14.950 -18.449 -2.395 1.00 98.69 453 ILE A C 1
ATOM 3507 O O . ILE A 1 453 ? 15.162 -19.118 -3.402 1.00 98.69 453 ILE A O 1
ATOM 3511 N N . LEU A 1 454 ? 15.161 -17.129 -2.350 1.00 98.25 454 LEU A N 1
ATOM 3512 C CA . LEU A 1 454 ? 15.604 -16.347 -3.508 1.00 98.25 454 LEU A CA 1
ATOM 3513 C C . LEU A 1 454 ? 17.017 -16.750 -3.972 1.00 98.25 454 LEU A C 1
ATOM 3515 O O . LEU A 1 454 ? 17.236 -16.943 -5.166 1.00 98.25 454 LEU A O 1
ATOM 3519 N N . THR A 1 455 ? 17.943 -16.986 -3.037 1.00 97.94 455 THR A N 1
ATOM 3520 C CA . THR A 1 455 ? 19.276 -17.546 -3.328 1.00 97.94 455 THR A CA 1
ATOM 3521 C C . THR A 1 455 ? 19.193 -18.961 -3.917 1.00 97.94 455 THR A C 1
ATOM 3523 O O . THR A 1 455 ? 19.880 -19.259 -4.891 1.00 97.94 455 THR A O 1
ATOM 3526 N N . ARG A 1 456 ? 18.320 -19.843 -3.396 1.00 98.25 456 ARG A N 1
ATOM 3527 C CA . ARG A 1 456 ? 18.134 -21.188 -3.976 1.00 98.25 456 ARG A CA 1
ATOM 3528 C C . ARG A 1 456 ? 17.542 -21.122 -5.386 1.00 98.25 456 ARG A C 1
ATOM 3530 O O . ARG A 1 456 ? 18.004 -21.854 -6.253 1.00 98.25 456 ARG A O 1
ATOM 3537 N N . PHE A 1 457 ? 16.566 -20.244 -5.623 1.00 98.44 457 PHE A N 1
ATOM 3538 C CA . PHE A 1 457 ? 15.978 -20.021 -6.948 1.00 98.44 457 PHE A CA 1
ATOM 3539 C C . PHE A 1 457 ? 17.019 -19.527 -7.965 1.00 98.44 457 PHE A C 1
ATOM 3541 O O . PHE A 1 457 ? 17.016 -19.977 -9.106 1.00 98.44 457 PHE A O 1
ATOM 3548 N N . ALA A 1 458 ? 17.956 -18.673 -7.543 1.00 97.62 458 ALA A N 1
ATOM 3549 C CA . ALA A 1 458 ? 19.054 -18.203 -8.386 1.00 97.62 458 ALA A CA 1
ATOM 3550 C C . ALA A 1 458 ? 20.081 -19.284 -8.767 1.00 97.62 458 ALA A C 1
ATOM 3552 O O . ALA A 1 458 ? 20.815 -19.102 -9.736 1.00 97.62 458 ALA A O 1
ATOM 3553 N N . GLY A 1 459 ? 20.188 -20.365 -7.984 1.00 96.69 459 GLY A N 1
ATOM 3554 C CA . GLY A 1 459 ? 21.232 -21.386 -8.131 1.00 96.69 459 GLY A CA 1
ATOM 3555 C C . GLY A 1 459 ? 22.648 -20.921 -7.749 1.00 96.69 459 GLY A C 1
ATOM 3556 O O . GLY A 1 459 ? 23.602 -21.669 -7.942 1.00 96.69 459 GLY A O 1
ATOM 3557 N N . THR A 1 460 ? 22.800 -19.708 -7.210 1.00 95.12 460 THR A N 1
ATOM 3558 C CA . THR A 1 460 ? 24.084 -19.085 -6.848 1.00 95.12 460 THR A CA 1
ATOM 3559 C C . THR A 1 460 ? 23.912 -18.129 -5.665 1.00 95.12 460 THR A C 1
ATOM 3561 O O . THR A 1 460 ? 22.792 -17.726 -5.347 1.00 95.12 460 THR A O 1
ATOM 3564 N N . GLU A 1 461 ? 25.008 -17.756 -5.002 1.00 95.69 461 GLU A N 1
ATOM 3565 C CA . GLU A 1 461 ? 24.984 -16.744 -3.943 1.00 95.69 461 GLU A CA 1
ATOM 3566 C C . GLU A 1 461 ? 24.609 -15.360 -4.506 1.00 95.69 461 GLU A C 1
ATOM 3568 O O . GLU A 1 461 ? 25.062 -14.958 -5.578 1.00 95.69 461 GLU A O 1
ATOM 3573 N N . LEU A 1 462 ? 23.769 -14.623 -3.773 1.00 95.75 462 LEU A N 1
ATOM 3574 C CA . LEU A 1 462 ? 23.246 -13.321 -4.182 1.00 95.75 462 LEU A CA 1
ATOM 3575 C C . LEU A 1 462 ? 23.643 -12.218 -3.198 1.00 95.75 462 LEU A C 1
ATOM 3577 O O . LEU A 1 462 ? 23.344 -12.293 -2.005 1.00 95.75 462 LEU A O 1
ATOM 3581 N N . ALA A 1 463 ? 24.189 -11.121 -3.724 1.00 96.19 463 ALA A N 1
ATOM 3582 C CA . ALA A 1 463 ? 24.387 -9.870 -2.992 1.00 96.19 463 ALA A CA 1
ATOM 3583 C C . ALA A 1 463 ? 23.052 -9.108 -2.817 1.00 96.19 463 ALA A C 1
ATOM 3585 O O . ALA A 1 463 ? 22.846 -8.037 -3.386 1.00 96.19 463 ALA A O 1
ATOM 3586 N N . LEU A 1 464 ? 22.117 -9.692 -2.060 1.00 97.00 464 LEU A N 1
ATOM 3587 C CA . LEU A 1 464 ? 20.762 -9.161 -1.887 1.00 97.00 464 LEU A CA 1
ATOM 3588 C C . LEU A 1 464 ? 20.747 -7.773 -1.212 1.00 97.00 464 LEU A C 1
ATOM 3590 O O . LEU A 1 464 ? 21.522 -7.523 -0.279 1.00 97.00 464 LEU A O 1
ATOM 3594 N N . PRO A 1 465 ? 19.832 -6.870 -1.617 1.00 96.69 465 PRO A N 1
ATOM 3595 C CA . PRO A 1 465 ? 19.723 -5.548 -1.014 1.00 96.69 465 PRO A CA 1
ATOM 3596 C C . PRO A 1 465 ? 19.340 -5.623 0.471 1.00 96.69 465 PRO A C 1
ATOM 3598 O O . PRO A 1 465 ? 18.494 -6.407 0.897 1.00 96.69 465 PRO A O 1
ATOM 3601 N N . LYS A 1 466 ? 19.938 -4.745 1.283 1.00 95.62 466 LYS A N 1
ATOM 3602 C CA . LYS A 1 466 ? 19.541 -4.532 2.687 1.00 95.62 466 LYS A CA 1
ATOM 3603 C C . LYS A 1 466 ? 18.284 -3.661 2.745 1.00 95.62 466 LYS A C 1
ATOM 3605 O O . LYS A 1 466 ? 18.145 -2.770 1.913 1.00 95.62 466 LYS A O 1
ATOM 3610 N N . ARG A 1 467 ? 17.427 -3.861 3.758 1.00 95.56 467 ARG A N 1
ATOM 3611 C CA . ARG A 1 467 ? 16.122 -3.184 3.976 1.00 95.56 467 ARG A CA 1
ATOM 3612 C C . ARG A 1 467 ? 16.046 -1.740 3.439 1.00 95.56 467 ARG A C 1
ATOM 3614 O O . ARG A 1 467 ? 16.924 -0.914 3.720 1.00 95.56 467 ARG A O 1
ATOM 3621 N N . PHE A 1 468 ? 14.970 -1.437 2.706 1.00 94.69 468 PHE A N 1
ATOM 3622 C CA . PHE A 1 468 ? 14.787 -0.191 1.938 1.00 94.69 468 PHE A CA 1
ATOM 3623 C C . PHE A 1 468 ? 15.901 0.067 0.901 1.00 94.69 468 PHE A C 1
ATOM 3625 O O . PHE A 1 468 ? 16.227 1.206 0.577 1.00 94.69 468 PHE A O 1
ATOM 3632 N N . GLY A 1 469 ? 16.523 -1.000 0.408 1.00 97.69 469 GLY A N 1
ATOM 3633 C CA . GLY A 1 469 ? 17.430 -1.008 -0.736 1.00 97.69 469 GLY A CA 1
ATOM 3634 C C . GLY A 1 469 ? 16.764 -1.696 -1.918 1.00 97.69 469 GLY A C 1
ATOM 3635 O O . GLY A 1 469 ? 15.892 -2.538 -1.709 1.00 97.69 469 GLY A O 1
ATOM 3636 N N . ALA A 1 470 ? 17.187 -1.361 -3.128 1.00 97.69 470 ALA A N 1
ATOM 3637 C CA . ALA A 1 470 ? 16.720 -1.974 -4.362 1.00 97.69 470 ALA A CA 1
ATOM 3638 C C . ALA A 1 470 ? 17.894 -2.196 -5.323 1.00 97.69 470 ALA A C 1
ATOM 3640 O O . ALA A 1 470 ? 18.882 -1.465 -5.269 1.00 97.69 470 ALA A O 1
ATOM 3641 N N . ALA A 1 471 ? 17.793 -3.194 -6.196 1.00 96.50 471 ALA A N 1
ATOM 3642 C CA . ALA A 1 471 ? 18.786 -3.473 -7.228 1.00 96.50 471 ALA A CA 1
ATOM 3643 C C . ALA A 1 471 ? 18.121 -4.073 -8.472 1.00 96.50 471 ALA A C 1
ATOM 3645 O O . ALA A 1 471 ? 17.161 -4.834 -8.356 1.00 96.50 471 ALA A O 1
ATOM 3646 N N . ARG A 1 472 ? 18.672 -3.784 -9.656 1.00 97.12 472 ARG A N 1
ATOM 3647 C CA . ARG A 1 472 ? 18.452 -4.633 -10.833 1.00 97.12 472 ARG A CA 1
ATOM 3648 C C . ARG A 1 472 ? 19.320 -5.877 -10.713 1.00 97.12 472 ARG A C 1
ATOM 3650 O O . ARG A 1 472 ? 20.503 -5.761 -10.399 1.00 97.12 472 ARG A O 1
ATOM 3657 N N . MET A 1 473 ? 18.732 -7.047 -10.931 1.00 97.25 473 MET A N 1
ATOM 3658 C CA . MET A 1 473 ? 19.407 -8.333 -10.792 1.00 97.25 473 MET A CA 1
ATOM 3659 C C . MET A 1 473 ? 18.890 -9.310 -11.849 1.00 97.25 473 MET A C 1
ATOM 3661 O O . MET A 1 473 ? 17.689 -9.565 -11.910 1.00 97.25 473 MET A O 1
ATOM 3665 N N . SER A 1 474 ? 19.801 -9.908 -12.619 1.00 97.75 474 SER A N 1
ATOM 3666 C CA . SER A 1 474 ? 19.482 -11.087 -13.424 1.00 97.75 474 SER A CA 1
ATOM 3667 C C . SER A 1 474 ? 19.498 -12.317 -12.515 1.00 97.75 474 SER A C 1
ATOM 3669 O O . SER A 1 474 ? 20.532 -12.641 -11.925 1.00 97.75 474 SER A O 1
ATOM 3671 N N . ILE A 1 475 ? 18.351 -12.974 -12.333 1.00 97.94 475 ILE A N 1
ATOM 3672 C CA . ILE A 1 475 ? 18.179 -14.109 -11.412 1.00 97.94 475 ILE A CA 1
ATOM 3673 C C . ILE A 1 475 ? 17.514 -15.260 -12.164 1.00 97.94 475 ILE A C 1
ATOM 3675 O O . ILE A 1 475 ? 16.435 -15.094 -12.719 1.00 97.94 475 ILE A O 1
ATOM 3679 N N . ALA A 1 476 ? 18.155 -16.434 -12.196 1.00 95.88 476 ALA A N 1
ATOM 3680 C CA . ALA A 1 476 ? 17.666 -17.621 -12.914 1.00 95.88 476 ALA A CA 1
ATOM 3681 C C . ALA A 1 476 ? 17.315 -17.376 -14.406 1.00 95.88 476 ALA A C 1
ATOM 3683 O O . ALA A 1 476 ? 16.459 -18.060 -14.976 1.00 95.88 476 ALA A O 1
ATOM 3684 N N . GLY A 1 477 ? 17.961 -16.389 -15.044 1.00 95.88 477 GLY A N 1
ATOM 3685 C CA . GLY A 1 477 ? 17.656 -15.946 -16.410 1.00 95.88 477 GLY A CA 1
ATOM 3686 C C . GLY A 1 477 ? 16.359 -15.134 -16.523 1.00 95.88 477 GLY A C 1
ATOM 3687 O O . GLY A 1 477 ? 15.613 -15.330 -17.486 1.00 95.88 477 GLY A O 1
ATOM 3688 N N . LEU A 1 478 ? 16.073 -14.299 -15.520 1.00 98.00 478 LEU A N 1
ATOM 3689 C CA . LEU A 1 478 ? 14.998 -13.307 -15.460 1.00 98.00 478 LEU A CA 1
ATOM 3690 C C . LEU A 1 478 ? 15.577 -11.956 -15.037 1.00 98.00 478 LEU A C 1
ATOM 3692 O O . LEU A 1 478 ? 16.305 -11.900 -14.047 1.00 98.00 478 LEU A O 1
ATOM 3696 N N . GLU A 1 479 ? 15.204 -10.875 -15.718 1.00 98.31 479 GLU A N 1
ATOM 3697 C CA . GLU A 1 479 ? 15.575 -9.518 -15.305 1.00 98.31 479 GLU A CA 1
ATOM 3698 C C . GLU A 1 479 ? 14.584 -8.991 -14.264 1.00 98.31 479 GLU A C 1
ATOM 3700 O O . GLU A 1 479 ? 13.410 -8.760 -14.565 1.00 98.31 479 GLU A O 1
ATOM 3705 N N . LEU A 1 480 ? 15.059 -8.819 -13.027 1.00 98.44 480 LEU A N 1
ATOM 3706 C CA . LEU A 1 480 ? 14.244 -8.421 -11.882 1.00 98.44 480 LEU A CA 1
ATOM 3707 C C . LEU A 1 480 ? 14.688 -7.071 -11.308 1.00 98.44 480 LEU A C 1
ATOM 3709 O O . LEU A 1 480 ? 15.883 -6.796 -11.184 1.00 98.44 480 LEU A O 1
ATOM 3713 N N . ILE A 1 481 ? 13.727 -6.270 -10.845 1.00 98.31 481 ILE A N 1
ATOM 3714 C CA . ILE A 1 481 ? 13.976 -5.241 -9.828 1.00 98.31 481 ILE A CA 1
ATOM 3715 C C . ILE A 1 481 ? 13.669 -5.880 -8.472 1.00 98.31 481 ILE A C 1
ATOM 3717 O O . ILE A 1 481 ? 12.517 -6.179 -8.159 1.00 98.31 481 ILE A O 1
ATOM 3721 N N . VAL A 1 482 ? 14.714 -6.108 -7.680 1.00 98.50 482 VAL A N 1
ATOM 3722 C CA . VAL A 1 482 ? 14.644 -6.712 -6.346 1.00 98.50 482 VAL A CA 1
ATOM 3723 C C . VAL A 1 482 ? 14.695 -5.600 -5.307 1.00 98.50 482 VAL A C 1
ATOM 3725 O O . VAL A 1 482 ? 15.723 -4.939 -5.165 1.00 98.50 482 VAL A O 1
ATOM 3728 N N . SER A 1 483 ? 13.616 -5.416 -4.552 1.00 98.19 483 SER A N 1
ATOM 3729 C CA . SER A 1 483 ? 13.498 -4.413 -3.487 1.00 98.19 483 SER A CA 1
ATOM 3730 C C . SER A 1 483 ? 13.371 -5.087 -2.124 1.00 98.19 483 SER A C 1
ATOM 3732 O O . SER A 1 483 ? 12.537 -5.962 -1.930 1.00 98.19 483 SER A O 1
ATOM 3734 N N . ALA A 1 484 ? 14.175 -4.678 -1.142 1.00 97.94 484 ALA A N 1
ATOM 3735 C CA . ALA A 1 484 ? 14.112 -5.161 0.241 1.00 97.94 484 ALA A CA 1
ATOM 3736 C C . ALA A 1 484 ? 13.023 -4.417 1.040 1.00 97.94 484 ALA A C 1
ATOM 3738 O O . ALA A 1 484 ? 13.301 -3.704 2.018 1.00 97.94 484 ALA A O 1
ATOM 3739 N N . THR A 1 485 ? 11.792 -4.542 0.553 1.00 97.00 485 THR A N 1
ATOM 3740 C CA . THR A 1 485 ? 10.561 -3.890 1.017 1.00 97.00 485 THR A CA 1
ATOM 3741 C C . THR A 1 485 ? 9.468 -4.937 1.276 1.00 97.00 485 THR A C 1
ATOM 3743 O O . THR A 1 485 ? 9.688 -6.144 1.132 1.00 97.00 485 THR A O 1
ATOM 3746 N N . GLY A 1 486 ? 8.312 -4.501 1.779 1.00 95.94 486 GLY A N 1
ATOM 3747 C CA . GLY A 1 486 ? 7.223 -5.415 2.101 1.00 95.94 486 GLY A CA 1
ATOM 3748 C C . GLY A 1 486 ? 6.209 -4.878 3.103 1.00 95.94 486 GLY A C 1
ATOM 3749 O O . GLY A 1 486 ? 6.514 -4.051 3.964 1.00 95.94 486 GLY A O 1
ATOM 3750 N N . TYR A 1 487 ? 4.998 -5.419 3.006 1.00 97.00 487 TYR A N 1
ATOM 3751 C CA . TYR A 1 487 ? 3.792 -4.958 3.699 1.00 97.00 487 TYR A CA 1
ATOM 3752 C C . TYR A 1 487 ? 3.308 -5.966 4.763 1.00 97.00 487 TYR A C 1
ATOM 3754 O O . TYR A 1 487 ? 2.119 -6.229 4.909 1.00 97.00 487 TYR A O 1
ATOM 3762 N N . THR A 1 488 ? 4.244 -6.626 5.458 1.00 96.94 488 THR A N 1
ATOM 3763 C CA . THR A 1 488 ? 3.939 -7.756 6.366 1.00 96.94 488 THR A CA 1
ATOM 3764 C C . THR A 1 488 ? 4.503 -7.608 7.780 1.00 96.94 488 THR A C 1
ATOM 3766 O O . THR A 1 488 ? 4.093 -8.335 8.684 1.00 96.94 488 THR A O 1
ATOM 3769 N N . GLY A 1 489 ? 5.483 -6.722 7.983 1.00 93.62 489 GLY A N 1
ATOM 3770 C CA . GLY A 1 489 ? 6.293 -6.648 9.208 1.00 93.62 489 GLY A CA 1
ATOM 3771 C C . GLY A 1 489 ? 7.405 -7.708 9.312 1.00 93.62 489 GLY A C 1
ATOM 3772 O O . GLY A 1 489 ? 8.373 -7.481 10.038 1.00 93.62 489 GLY A O 1
ATOM 3773 N N . SER A 1 490 ? 7.313 -8.806 8.554 1.00 94.75 490 SER A N 1
ATOM 3774 C CA . SER A 1 490 ? 8.382 -9.802 8.394 1.00 94.75 490 SER A CA 1
ATOM 3775 C C . SER A 1 490 ? 9.526 -9.251 7.515 1.00 94.75 490 SER A C 1
ATOM 3777 O O . SER A 1 490 ? 9.316 -8.302 6.754 1.00 94.75 490 SER A O 1
ATOM 3779 N N . PRO A 1 491 ? 10.748 -9.821 7.568 1.00 95.81 491 PRO A N 1
ATOM 3780 C CA . PRO A 1 491 ? 11.748 -9.593 6.523 1.00 95.81 491 PRO A CA 1
ATOM 3781 C C . PRO A 1 491 ? 11.254 -10.156 5.182 1.00 95.81 491 PRO A C 1
ATOM 3783 O O . PRO A 1 491 ? 10.499 -11.126 5.158 1.00 95.81 491 PRO A O 1
ATOM 3786 N N . GLY A 1 492 ? 11.690 -9.581 4.065 1.00 97.75 492 GLY A N 1
ATOM 3787 C CA . GLY A 1 492 ? 11.257 -10.022 2.745 1.00 97.75 492 GLY A CA 1
ATOM 3788 C C . GLY A 1 492 ? 11.775 -9.147 1.615 1.00 97.75 492 GLY A C 1
ATOM 3789 O O . GLY A 1 492 ? 12.514 -8.184 1.841 1.00 97.75 492 GLY A O 1
ATOM 3790 N N . PHE A 1 493 ? 11.354 -9.514 0.410 1.00 98.69 493 PHE A N 1
ATOM 3791 C CA . PHE A 1 493 ? 11.621 -8.800 -0.829 1.00 98.69 493 PHE A CA 1
ATOM 3792 C C . PHE A 1 493 ? 10.330 -8.614 -1.627 1.00 98.69 493 PHE A C 1
ATOM 3794 O O . PHE A 1 493 ? 9.375 -9.384 -1.484 1.00 98.69 493 PHE A O 1
ATOM 3801 N N . GLU A 1 494 ? 10.335 -7.613 -2.495 1.00 98.69 494 GLU A N 1
ATOM 3802 C CA . GLU A 1 494 ? 9.376 -7.410 -3.573 1.00 98.69 494 GLU A CA 1
ATOM 3803 C C . GLU A 1 494 ? 10.148 -7.459 -4.899 1.00 98.69 494 GLU A C 1
ATOM 3805 O O . GLU A 1 494 ? 11.255 -6.928 -5.006 1.00 98.69 494 GLU A O 1
ATOM 3810 N N . LEU A 1 495 ? 9.606 -8.194 -5.868 1.00 98.75 495 LEU A N 1
ATOM 3811 C CA . LEU A 1 495 ? 10.278 -8.637 -7.086 1.00 98.75 495 LEU A CA 1
ATOM 3812 C C . LEU A 1 495 ? 9.439 -8.181 -8.282 1.00 98.75 495 LEU A C 1
ATOM 3814 O O . LEU A 1 495 ? 8.402 -8.781 -8.571 1.00 98.75 495 LEU A O 1
ATOM 3818 N N . ALA A 1 496 ? 9.862 -7.102 -8.938 1.00 98.44 496 ALA A N 1
ATOM 3819 C CA . ALA A 1 496 ? 9.241 -6.611 -10.166 1.00 98.44 496 ALA A CA 1
ATOM 3820 C C . ALA A 1 496 ? 9.891 -7.272 -11.389 1.00 98.44 496 ALA A C 1
ATOM 3822 O O . ALA A 1 496 ? 11.115 -7.380 -11.460 1.00 98.44 496 ALA A O 1
ATOM 3823 N N . CYS A 1 497 ? 9.070 -7.701 -12.345 1.00 98.31 497 CYS A N 1
ATOM 3824 C CA . CYS A 1 497 ? 9.476 -8.392 -13.572 1.00 98.31 497 CYS A CA 1
ATOM 3825 C C . CYS A 1 497 ? 8.551 -8.020 -14.743 1.00 98.31 497 CYS A C 1
ATOM 3827 O O . CYS A 1 497 ? 7.522 -7.372 -14.544 1.00 98.31 497 CYS A O 1
ATOM 3829 N N . ALA A 1 498 ? 8.882 -8.443 -15.965 1.00 98.19 498 ALA A N 1
ATOM 3830 C CA . ALA A 1 498 ? 7.943 -8.366 -17.082 1.00 98.19 498 ALA A CA 1
ATOM 3831 C C . ALA A 1 498 ? 6.732 -9.288 -16.837 1.00 98.19 498 ALA A C 1
ATOM 3833 O O . ALA A 1 498 ? 6.878 -10.408 -16.347 1.00 98.19 498 ALA A O 1
ATOM 3834 N N . SER A 1 499 ? 5.529 -8.853 -17.226 1.00 97.50 499 SER A N 1
ATOM 3835 C CA . SER A 1 499 ? 4.289 -9.635 -17.065 1.00 97.50 499 SER A CA 1
ATOM 3836 C C . SER A 1 499 ? 4.348 -11.020 -17.722 1.00 97.50 499 SER A C 1
ATOM 3838 O O . SER A 1 499 ? 3.686 -11.946 -17.262 1.00 97.50 499 SER A O 1
ATOM 3840 N N . THR A 1 500 ? 5.155 -11.176 -18.774 1.00 97.81 500 THR A N 1
ATOM 3841 C CA . THR A 1 500 ? 5.410 -12.445 -19.475 1.00 97.81 500 THR A CA 1
ATOM 3842 C C . THR A 1 500 ? 6.189 -13.467 -18.649 1.00 97.81 500 THR A C 1
ATOM 3844 O O . THR A 1 500 ? 6.033 -14.664 -18.868 1.00 97.81 500 THR A O 1
ATOM 3847 N N . ASP A 1 501 ? 7.006 -13.015 -17.698 1.00 98.38 501 ASP A N 1
ATOM 3848 C CA . ASP A 1 501 ? 7.858 -13.870 -16.866 1.00 98.38 501 ASP A CA 1
ATOM 3849 C C . ASP A 1 501 ? 7.238 -14.201 -15.502 1.00 98.38 501 ASP A C 1
ATOM 3851 O O . ASP A 1 501 ? 7.761 -15.042 -14.766 1.00 98.38 501 ASP A O 1
ATOM 3855 N N . ALA A 1 502 ? 6.105 -13.574 -15.171 1.00 98.38 502 ALA A N 1
ATOM 3856 C CA . ALA A 1 502 ? 5.447 -13.690 -13.875 1.00 98.38 502 ALA A CA 1
ATOM 3857 C C . ALA A 1 502 ? 5.174 -15.151 -13.473 1.00 98.38 502 ALA A C 1
ATOM 3859 O O . ALA A 1 502 ? 5.492 -15.540 -12.352 1.00 98.38 502 ALA A O 1
ATOM 3860 N N . GLU A 1 503 ? 4.631 -15.971 -14.384 1.00 98.44 503 GLU A N 1
ATOM 3861 C CA . GLU A 1 503 ? 4.322 -17.390 -14.135 1.00 98.44 503 GLU A CA 1
ATOM 3862 C C . GLU A 1 503 ? 5.583 -18.195 -13.791 1.00 98.44 503 GLU A C 1
ATOM 3864 O O . GLU A 1 503 ? 5.630 -18.873 -12.763 1.00 98.44 503 GLU A O 1
ATOM 3869 N N . ARG A 1 504 ? 6.649 -18.022 -14.582 1.00 98.50 504 ARG A N 1
ATOM 3870 C CA . ARG A 1 504 ? 7.957 -18.659 -14.371 1.00 98.50 504 ARG A CA 1
ATOM 3871 C C . ARG A 1 504 ? 8.607 -18.230 -13.052 1.00 98.50 504 ARG A C 1
ATOM 3873 O O . ARG A 1 504 ? 9.187 -19.071 -12.365 1.00 98.50 504 ARG A O 1
ATOM 3880 N N . LEU A 1 505 ? 8.504 -16.951 -12.682 1.00 98.81 505 LEU A N 1
ATOM 3881 C CA . LEU A 1 505 ? 9.007 -16.445 -11.403 1.00 98.81 505 LEU A CA 1
ATOM 3882 C C . LEU A 1 505 ? 8.195 -17.003 -10.222 1.00 98.81 505 LEU A C 1
ATOM 3884 O O . LEU A 1 505 ? 8.775 -17.459 -9.239 1.00 98.81 505 LEU A O 1
ATOM 3888 N N . PHE A 1 506 ? 6.864 -16.999 -10.318 1.00 98.81 506 PHE A N 1
ATOM 3889 C CA . PHE A 1 506 ? 5.973 -17.437 -9.244 1.00 98.81 506 PHE A CA 1
ATOM 3890 C C . PHE A 1 506 ? 6.120 -18.935 -8.950 1.00 98.81 506 PHE A C 1
ATOM 3892 O O . PHE A 1 506 ? 6.385 -19.317 -7.809 1.00 98.81 506 PHE A O 1
ATOM 3899 N N . GLU A 1 507 ? 6.026 -19.788 -9.975 1.00 98.62 507 GLU A N 1
ATOM 3900 C CA . GLU A 1 507 ? 6.190 -21.236 -9.801 1.00 98.62 507 GLU A CA 1
ATOM 3901 C C . GLU A 1 507 ? 7.626 -21.611 -9.417 1.00 98.62 507 GLU A C 1
ATOM 3903 O O . GLU A 1 507 ? 7.826 -22.465 -8.553 1.00 98.62 507 GLU A O 1
ATOM 3908 N N . GLY A 1 508 ? 8.629 -20.926 -9.979 1.00 98.75 508 GLY A N 1
ATOM 3909 C CA . GLY A 1 508 ? 10.035 -21.127 -9.633 1.00 98.75 508 GLY A CA 1
ATOM 3910 C C . GLY A 1 508 ? 10.352 -20.819 -8.165 1.00 98.75 508 GLY A C 1
ATOM 3911 O O . GLY A 1 508 ? 11.062 -21.589 -7.512 1.00 98.75 508 GLY A O 1
ATOM 3912 N N . LEU A 1 509 ? 9.779 -19.745 -7.612 1.00 98.81 509 LEU A N 1
ATOM 3913 C CA . LEU A 1 509 ? 9.923 -19.391 -6.196 1.00 98.81 509 LEU A CA 1
ATOM 3914 C C . LEU A 1 509 ? 9.168 -20.350 -5.266 1.00 98.81 509 LEU A C 1
ATOM 3916 O O . LEU A 1 509 ? 9.694 -20.689 -4.203 1.00 98.81 509 LEU A O 1
ATOM 3920 N N . LEU A 1 510 ? 7.980 -20.831 -5.655 1.00 98.75 510 LEU A N 1
ATOM 3921 C CA . LEU A 1 510 ? 7.273 -21.871 -4.897 1.00 98.75 510 LEU A CA 1
ATOM 3922 C C . LEU A 1 510 ? 8.060 -23.192 -4.890 1.00 98.75 510 LEU A C 1
ATOM 3924 O O . LEU A 1 510 ? 8.242 -23.785 -3.828 1.00 98.75 510 LEU A O 1
ATOM 3928 N N . ALA A 1 511 ? 8.597 -23.618 -6.037 1.00 98.69 511 ALA A N 1
ATOM 3929 C CA . ALA A 1 511 ? 9.410 -24.829 -6.146 1.00 98.69 511 ALA A CA 1
ATOM 3930 C C . ALA A 1 511 ? 10.712 -24.732 -5.326 1.00 98.69 511 ALA A C 1
ATOM 3932 O O . ALA A 1 511 ? 11.021 -25.631 -4.542 1.00 98.69 511 ALA A O 1
ATOM 3933 N N . ALA A 1 512 ? 11.446 -23.617 -5.431 1.00 98.62 512 ALA A N 1
ATOM 3934 C CA . ALA A 1 512 ? 12.647 -23.375 -4.627 1.00 98.62 512 ALA A CA 1
ATOM 3935 C C . ALA A 1 512 ? 12.339 -23.247 -3.121 1.00 98.62 512 ALA A C 1
ATOM 3937 O O . ALA A 1 512 ? 13.162 -23.613 -2.275 1.00 98.62 512 ALA A O 1
ATOM 3938 N N . GLY A 1 513 ? 11.158 -22.738 -2.767 1.00 98.62 513 GLY A N 1
ATOM 3939 C CA . GLY A 1 513 ? 10.715 -22.582 -1.384 1.00 98.62 513 GLY A CA 1
ATOM 3940 C C . GLY A 1 513 ? 10.049 -23.813 -0.768 1.00 98.62 513 GLY A C 1
ATOM 3941 O O . GLY A 1 513 ? 9.830 -23.816 0.442 1.00 98.62 513 GLY A O 1
ATOM 3942 N N . ALA A 1 514 ? 9.761 -24.866 -1.539 1.00 98.44 514 ALA A N 1
ATOM 3943 C CA . ALA A 1 514 ? 9.079 -26.060 -1.039 1.00 98.44 514 ALA A CA 1
ATOM 3944 C C . ALA A 1 514 ? 9.790 -26.741 0.159 1.00 98.44 514 ALA A C 1
ATOM 3946 O O . ALA A 1 514 ? 9.099 -27.056 1.129 1.00 98.44 514 ALA A O 1
ATOM 3947 N N . PRO A 1 515 ? 11.138 -26.880 0.202 1.00 98.00 515 PRO A N 1
ATOM 3948 C CA . PRO A 1 515 ? 11.843 -27.399 1.385 1.00 98.00 515 PRO A CA 1
ATOM 3949 C C . PRO A 1 515 ? 11.732 -26.506 2.631 1.00 98.00 515 PRO A C 1
ATOM 3951 O O . PRO A 1 515 ? 12.011 -26.957 3.736 1.00 98.00 515 PRO A O 1
ATOM 3954 N N . GLU A 1 516 ? 11.341 -25.240 2.461 1.00 97.38 516 GLU A N 1
ATOM 3955 C CA . GLU A 1 516 ? 11.126 -24.276 3.547 1.00 97.38 516 GLU A CA 1
ATOM 3956 C C . GLU A 1 516 ? 9.653 -24.182 3.966 1.00 97.38 516 GLU A C 1
ATOM 3958 O O . GLU A 1 516 ? 9.327 -23.362 4.819 1.00 97.38 516 GLU A O 1
ATOM 3963 N N . GLY A 1 517 ? 8.749 -24.953 3.347 1.00 97.50 517 GLY A N 1
ATOM 3964 C CA . GLY A 1 517 ? 7.308 -24.859 3.589 1.00 97.50 517 GLY A CA 1
ATOM 3965 C C . GLY A 1 517 ? 6.705 -23.502 3.202 1.00 97.50 517 GLY A C 1
ATOM 3966 O O . GLY A 1 517 ? 5.862 -22.985 3.945 1.00 97.50 517 GLY A O 1
ATOM 3967 N N . ILE A 1 518 ? 7.156 -22.918 2.080 1.00 98.56 518 ILE A N 1
ATOM 3968 C CA . ILE A 1 518 ? 6.529 -21.731 1.480 1.00 98.56 518 ILE A CA 1
ATOM 3969 C C . ILE A 1 518 ? 5.072 -22.021 1.097 1.00 98.56 518 ILE A C 1
ATOM 3971 O O . ILE A 1 518 ? 4.762 -23.113 0.621 1.00 98.56 518 ILE A O 1
ATOM 3975 N N . LEU A 1 519 ? 4.190 -21.030 1.241 1.00 98.69 519 LEU A N 1
ATOM 3976 C CA . LEU A 1 519 ? 2.835 -21.066 0.681 1.00 98.69 519 LEU A CA 1
ATOM 3977 C C . LEU A 1 519 ? 2.602 -19.896 -0.292 1.00 98.69 519 LEU A C 1
ATOM 3979 O O . LEU A 1 519 ? 3.169 -18.819 -0.092 1.00 98.69 519 LEU A O 1
ATOM 3983 N N . PRO A 1 520 ? 1.744 -20.050 -1.316 1.00 98.69 520 PRO A N 1
ATOM 3984 C CA . PRO A 1 520 ? 1.116 -18.905 -1.966 1.00 98.69 520 PRO A CA 1
ATOM 3985 C C . PRO A 1 520 ? 0.130 -18.247 -0.984 1.00 98.69 520 PRO A C 1
ATOM 3987 O O . PRO A 1 520 ? -0.567 -18.943 -0.243 1.00 98.69 520 PRO A O 1
ATOM 3990 N N . VAL A 1 521 ? 0.086 -16.912 -0.944 1.00 98.81 521 VAL A N 1
ATOM 3991 C CA . VAL A 1 521 ? -0.639 -16.156 0.094 1.00 98.81 521 VAL A CA 1
ATOM 3992 C C . VAL A 1 521 ? -1.592 -15.118 -0.494 1.00 98.81 521 VAL A C 1
ATOM 3994 O O . VAL A 1 521 ? -1.226 -14.327 -1.367 1.00 98.81 521 VAL A O 1
ATOM 3997 N N . GLY A 1 522 ? -2.837 -15.133 -0.011 1.00 98.25 522 GLY A N 1
ATOM 3998 C CA . GLY A 1 522 ? -3.917 -14.256 -0.449 1.00 98.25 522 GLY A CA 1
ATOM 3999 C C . GLY A 1 522 ? -4.064 -12.957 0.354 1.00 98.25 522 GLY A C 1
ATOM 4000 O O . GLY A 1 522 ? -3.450 -12.729 1.402 1.00 98.25 522 GLY A O 1
ATOM 4001 N N . LEU A 1 523 ? -4.951 -12.091 -0.140 1.00 97.25 523 LEU A N 1
ATOM 4002 C CA . LEU A 1 523 ? -5.225 -10.767 0.427 1.00 97.25 523 LEU A CA 1
ATOM 4003 C C . LEU A 1 523 ? -5.737 -10.801 1.880 1.00 97.25 523 LEU A C 1
ATOM 4005 O O . LEU A 1 523 ? -5.511 -9.852 2.628 1.00 97.25 523 LEU A O 1
ATOM 4009 N N . GLY A 1 524 ? -6.402 -11.880 2.308 1.00 95.75 524 GLY A N 1
ATOM 4010 C CA . GLY A 1 524 ? -6.914 -12.008 3.675 1.00 95.75 524 GLY A CA 1
ATOM 4011 C C . GLY A 1 524 ? -5.793 -12.145 4.705 1.00 95.75 524 GLY A C 1
ATOM 4012 O O . GLY A 1 524 ? -5.830 -11.508 5.758 1.00 95.75 524 GLY A O 1
ATOM 4013 N N . ALA A 1 525 ? -4.751 -12.909 4.373 1.00 97.88 525 ALA A N 1
ATOM 4014 C CA . ALA A 1 525 ? -3.535 -12.958 5.174 1.00 97.88 525 ALA A CA 1
ATOM 4015 C C . ALA A 1 525 ? -2.769 -11.625 5.088 1.00 97.88 525 ALA A C 1
ATOM 4017 O O . ALA A 1 525 ? -2.376 -11.110 6.135 1.00 97.88 525 ALA A O 1
ATOM 4018 N N . ARG A 1 526 ? -2.651 -11.004 3.897 1.00 98.12 526 ARG A N 1
ATOM 4019 C CA . ARG A 1 526 ? -2.028 -9.667 3.722 1.00 98.12 526 ARG A CA 1
ATOM 4020 C C . ARG A 1 526 ? -2.603 -8.629 4.695 1.00 98.12 526 ARG A C 1
ATOM 4022 O O . ARG A 1 526 ? -1.830 -7.960 5.376 1.00 98.12 526 ARG A O 1
ATOM 4029 N N . ASP A 1 527 ? -3.930 -8.543 4.818 1.00 96.62 527 ASP A N 1
ATOM 4030 C CA . ASP A 1 527 ? -4.590 -7.599 5.735 1.00 96.62 527 ASP A CA 1
ATOM 4031 C C . ASP A 1 527 ? -4.308 -7.900 7.220 1.00 96.62 527 ASP A C 1
ATOM 4033 O O . ASP A 1 527 ? -4.021 -6.991 7.996 1.00 96.62 527 ASP A O 1
ATOM 4037 N N . THR A 1 528 ? -4.295 -9.170 7.638 1.00 96.75 528 THR A N 1
ATOM 4038 C CA . THR A 1 528 ? -3.925 -9.505 9.031 1.00 96.75 528 THR A CA 1
ATOM 4039 C C . THR A 1 528 ? -2.448 -9.224 9.343 1.00 96.75 528 THR A C 1
ATOM 4041 O O . THR A 1 528 ? -2.133 -8.730 10.426 1.00 96.75 528 THR A O 1
ATOM 4044 N N . LEU A 1 529 ? -1.540 -9.486 8.395 1.00 97.94 529 LEU A N 1
ATOM 4045 C CA . LEU A 1 529 ? -0.095 -9.297 8.559 1.00 97.94 529 LEU A CA 1
ATOM 4046 C C . LEU A 1 529 ? 0.287 -7.810 8.627 1.00 97.94 529 LEU A C 1
ATOM 4048 O O . LEU A 1 529 ? 1.064 -7.421 9.504 1.00 97.94 529 LEU A O 1
ATOM 4052 N N . ARG A 1 530 ? -0.282 -6.977 7.741 1.00 97.56 530 ARG A N 1
ATOM 4053 C CA . ARG A 1 530 ? -0.068 -5.518 7.738 1.00 97.56 530 ARG A CA 1
ATOM 4054 C C . ARG A 1 530 ? -0.676 -4.853 8.973 1.00 97.56 530 ARG A C 1
ATOM 4056 O O . ARG A 1 530 ? -0.078 -3.928 9.521 1.00 97.56 530 ARG A O 1
ATOM 4063 N N . LEU A 1 531 ? -1.831 -5.343 9.445 1.00 97.44 531 LEU A N 1
ATOM 4064 C CA . LEU A 1 531 ? -2.513 -4.789 10.615 1.00 97.44 531 LEU A CA 1
ATOM 4065 C C . LEU A 1 531 ? -1.692 -5.020 11.889 1.00 97.44 531 LEU A C 1
ATOM 4067 O O . LEU A 1 531 ? -1.464 -4.074 12.634 1.00 97.44 531 LEU A O 1
ATOM 4071 N N . GLU A 1 532 ? -1.161 -6.230 12.099 1.00 97.44 532 GLU A N 1
ATOM 4072 C CA . GLU A 1 532 ? -0.211 -6.519 13.188 1.00 97.44 532 GLU A CA 1
ATOM 4073 C C . GLU A 1 532 ? 1.067 -5.665 13.108 1.00 97.44 532 GLU A C 1
ATOM 4075 O O . GLU A 1 532 ? 1.593 -5.223 14.135 1.00 97.44 532 GLU A O 1
ATOM 4080 N N . ALA A 1 533 ? 1.541 -5.388 11.890 1.00 96.56 533 ALA A N 1
ATOM 4081 C CA . ALA A 1 533 ? 2.662 -4.490 11.624 1.00 96.56 533 ALA A CA 1
ATOM 4082 C C . ALA A 1 533 ? 2.310 -2.991 11.767 1.00 96.56 533 ALA A C 1
ATOM 4084 O O . ALA A 1 533 ? 3.173 -2.142 11.539 1.00 96.56 533 ALA A O 1
ATOM 4085 N N . GLY A 1 534 ? 1.071 -2.650 12.149 1.00 96.38 534 GLY A N 1
ATOM 4086 C CA . GLY A 1 534 ? 0.609 -1.271 12.340 1.00 96.38 534 GLY A CA 1
ATOM 4087 C C . GLY A 1 534 ? 0.630 -0.424 11.065 1.00 96.38 534 GLY A C 1
ATOM 4088 O O . GLY A 1 534 ? 0.804 0.790 11.151 1.00 96.38 534 GLY A O 1
ATOM 4089 N N . MET A 1 535 ? 0.526 -1.056 9.893 1.00 96.75 535 MET A N 1
ATOM 4090 C CA . MET A 1 535 ? 0.597 -0.388 8.594 1.00 96.75 535 MET A CA 1
ATOM 4091 C C . MET A 1 535 ? -0.786 0.108 8.160 1.00 96.75 535 MET A C 1
ATOM 4093 O O . MET A 1 535 ? -1.766 -0.644 8.186 1.00 96.75 535 MET A O 1
ATOM 4097 N N . ALA A 1 536 ? -0.842 1.373 7.744 1.00 96.94 536 ALA A N 1
ATOM 4098 C CA . ALA A 1 536 ? -2.018 1.986 7.141 1.00 96.94 536 ALA A CA 1
ATOM 4099 C C . ALA A 1 536 ? -2.378 1.310 5.808 1.00 96.94 536 ALA A C 1
ATOM 4101 O O . ALA A 1 536 ? -1.511 0.753 5.131 1.00 96.94 536 ALA A O 1
ATOM 4102 N N . LEU A 1 537 ? -3.658 1.357 5.447 1.00 96.44 537 LEU A N 1
ATOM 4103 C CA . LEU A 1 537 ? -4.175 1.005 4.128 1.00 96.44 537 LEU A CA 1
ATOM 4104 C C . LEU A 1 537 ? -4.950 2.204 3.564 1.00 96.44 537 LEU A C 1
ATOM 4106 O O . LEU A 1 537 ? -5.797 2.778 4.260 1.00 96.44 537 LEU A O 1
ATOM 4110 N N . TYR A 1 538 ? -4.680 2.575 2.312 1.00 96.19 538 TYR A N 1
ATOM 4111 C CA . TYR A 1 538 ? -5.440 3.621 1.633 1.00 96.19 538 TYR A CA 1
ATOM 4112 C C . TYR A 1 538 ? -6.932 3.251 1.514 1.00 96.19 538 TYR A C 1
ATOM 4114 O O . TYR A 1 538 ? -7.299 2.083 1.366 1.00 96.19 538 TYR A O 1
ATOM 4122 N N . GLY A 1 539 ? -7.815 4.242 1.650 1.00 93.81 539 GLY A N 1
ATOM 4123 C CA . GLY A 1 539 ? -9.268 4.065 1.731 1.00 93.81 539 GLY A CA 1
ATOM 4124 C C . GLY A 1 539 ? -9.769 3.545 3.087 1.00 93.81 539 GLY A C 1
ATOM 4125 O O . GLY A 1 539 ? -10.977 3.396 3.272 1.00 93.81 539 GLY A O 1
ATOM 4126 N N . HIS A 1 540 ? -8.865 3.276 4.037 1.00 95.38 540 HIS A N 1
ATOM 4127 C CA . HIS A 1 540 ? -9.178 2.878 5.412 1.00 95.38 540 HIS A CA 1
ATOM 4128 C C . HIS A 1 540 ? -8.579 3.855 6.427 1.00 95.38 540 HIS A C 1
ATOM 4130 O O . HIS A 1 540 ? -9.311 4.517 7.160 1.00 95.38 540 HIS A O 1
ATOM 4136 N N . GLU A 1 541 ? -7.249 3.928 6.479 1.00 98.06 541 GLU A N 1
ATOM 4137 C CA . GLU A 1 541 ? -6.503 4.830 7.362 1.00 98.06 541 GLU A CA 1
ATOM 4138 C C . GLU A 1 541 ? -6.117 6.144 6.676 1.00 98.06 541 GLU A C 1
ATOM 4140 O O . GLU A 1 541 ? -5.914 7.135 7.366 1.00 98.06 541 GLU A O 1
ATOM 4145 N N . LEU A 1 542 ? -6.010 6.158 5.346 1.00 98.06 542 LEU A N 1
ATOM 4146 C CA . LEU A 1 542 ? -5.626 7.328 4.555 1.00 98.06 542 LEU A CA 1
ATOM 4147 C C . LEU A 1 542 ? -6.681 7.611 3.486 1.00 98.06 542 LEU A C 1
ATOM 4149 O O . LEU A 1 542 ? -7.192 6.685 2.858 1.00 98.06 542 LEU A O 1
ATOM 4153 N N . ASP A 1 543 ? -6.990 8.888 3.290 1.00 96.56 543 ASP A N 1
ATOM 4154 C CA . ASP A 1 543 ? -7.863 9.404 2.237 1.00 96.56 543 ASP A CA 1
ATOM 4155 C C . ASP A 1 543 ? -7.494 10.865 1.922 1.00 96.56 543 ASP A C 1
ATOM 4157 O O . ASP A 1 543 ? -6.770 11.511 2.691 1.00 96.56 543 ASP A O 1
ATOM 4161 N N . ASP A 1 544 ? -8.043 11.402 0.827 1.00 96.56 544 ASP A N 1
ATOM 4162 C CA . ASP A 1 544 ? -7.784 12.768 0.345 1.00 96.56 544 ASP A CA 1
ATOM 4163 C C . ASP A 1 544 ? -8.172 13.874 1.365 1.00 96.56 544 ASP A C 1
ATOM 4165 O O . ASP A 1 544 ? -7.846 15.045 1.161 1.00 96.56 544 ASP A O 1
ATOM 4169 N N . THR A 1 545 ? -8.855 13.540 2.471 1.00 96.56 545 THR A N 1
ATOM 4170 C CA . THR A 1 545 ? -9.240 14.472 3.555 1.00 96.56 545 THR A CA 1
ATOM 4171 C C . THR A 1 545 ? -8.392 14.330 4.823 1.00 96.56 545 THR A C 1
ATOM 4173 O O . THR A 1 545 ? -8.517 15.135 5.749 1.00 96.56 545 THR A O 1
ATOM 4176 N N . THR A 1 546 ? -7.549 13.300 4.886 1.00 97.62 546 THR A N 1
ATOM 4177 C CA . THR A 1 546 ? -6.826 12.883 6.088 1.00 97.62 546 THR A CA 1
ATOM 4178 C C . THR A 1 546 ? -5.370 13.315 6.007 1.00 97.62 546 THR A C 1
ATOM 4180 O O . THR A 1 546 ? -4.637 12.934 5.094 1.00 97.62 546 THR A O 1
ATOM 4183 N N . THR A 1 547 ? -4.940 14.118 6.977 1.00 97.94 547 THR A N 1
ATOM 4184 C CA . THR A 1 547 ? -3.581 14.667 7.012 1.00 97.94 547 THR A CA 1
ATOM 4185 C C . THR A 1 547 ? -2.560 13.654 7.556 1.00 97.94 547 THR A C 1
ATOM 4187 O O . THR A 1 547 ? -2.887 12.840 8.431 1.00 97.94 547 THR A O 1
ATOM 4190 N N . PRO A 1 548 ? -1.278 13.748 7.149 1.00 97.31 548 PRO A N 1
ATOM 4191 C CA . PRO A 1 548 ? -0.189 12.945 7.709 1.00 97.31 548 PRO A CA 1
ATOM 4192 C C . PRO A 1 548 ? -0.078 13.048 9.239 1.00 97.31 548 PRO A C 1
ATOM 4194 O O . PRO A 1 548 ? 0.293 12.081 9.902 1.00 97.31 548 PRO A O 1
ATOM 4197 N N . PHE A 1 549 ? -0.433 14.201 9.819 1.00 97.12 549 PHE A N 1
ATOM 4198 C CA . PHE A 1 549 ? -0.420 14.419 11.267 1.00 97.12 549 PHE A CA 1
ATOM 4199 C C . PHE A 1 549 ? -1.561 13.685 11.990 1.00 97.12 549 PHE A C 1
ATOM 4201 O O . PHE A 1 549 ? -1.340 13.119 13.062 1.00 97.12 549 PHE A O 1
ATOM 4208 N N . GLU A 1 550 ? -2.767 13.634 11.420 1.00 97.62 550 GLU A N 1
ATOM 4209 C CA . GLU A 1 550 ? -3.846 12.799 11.967 1.00 97.62 550 GLU A CA 1
ATOM 4210 C C . GLU A 1 550 ? -3.450 11.313 11.934 1.00 97.62 550 GLU A C 1
ATOM 4212 O O . GLU A 1 550 ? -3.657 10.599 12.915 1.00 97.62 550 GLU A O 1
ATOM 4217 N N . ALA A 1 551 ? -2.835 10.855 10.840 1.00 97.56 551 ALA A N 1
ATOM 4218 C CA . ALA A 1 551 ? -2.445 9.459 10.623 1.00 97.56 551 ALA A CA 1
ATOM 4219 C C . ALA A 1 551 ? -1.229 8.957 11.438 1.00 97.56 551 ALA A C 1
ATOM 4221 O O . ALA A 1 551 ? -0.912 7.770 11.376 1.00 97.56 551 ALA A O 1
ATOM 4222 N N . GLY A 1 552 ? -0.531 9.815 12.195 1.00 95.38 552 GLY A N 1
ATOM 4223 C CA . GLY A 1 552 ? 0.710 9.429 12.895 1.00 95.38 552 GLY A CA 1
ATOM 4224 C C . GLY A 1 552 ? 1.903 9.216 11.948 1.00 95.38 552 GLY A C 1
ATOM 4225 O O . GLY A 1 552 ? 2.818 8.431 12.220 1.00 95.38 552 GLY A O 1
ATOM 4226 N N . LEU A 1 553 ? 1.862 9.876 10.787 1.00 96.25 553 LEU A N 1
ATOM 4227 C CA . LEU A 1 553 ? 2.845 9.793 9.710 1.00 96.25 553 LEU A CA 1
ATOM 4228 C C . LEU A 1 553 ? 3.762 11.026 9.655 1.00 96.25 553 LEU A C 1
ATOM 4230 O O . LEU A 1 553 ? 4.508 11.180 8.687 1.00 96.25 553 LEU A O 1
ATOM 4234 N N . GLU A 1 554 ? 3.809 11.855 10.710 1.00 93.50 554 GLU A N 1
ATOM 4235 C CA . GLU A 1 554 ? 4.690 13.034 10.801 1.00 93.50 554 GLU A CA 1
ATOM 4236 C C . GLU A 1 554 ? 6.164 12.720 10.490 1.00 93.50 554 GLU A C 1
ATOM 4238 O O . GLU A 1 554 ? 6.908 13.564 9.991 1.00 93.50 554 GLU A O 1
ATOM 4243 N N . ARG A 1 555 ? 6.591 11.469 10.712 1.00 92.50 555 ARG A N 1
ATOM 4244 C CA . ARG A 1 555 ? 7.947 11.005 10.394 1.00 92.50 555 ARG A CA 1
ATOM 4245 C C . ARG A 1 555 ? 8.300 11.013 8.896 1.00 92.50 555 ARG A C 1
ATOM 4247 O O . ARG A 1 555 ? 9.486 10.901 8.595 1.00 92.50 555 ARG A O 1
ATOM 4254 N N . TYR A 1 556 ? 7.315 11.153 8.006 1.00 93.38 556 TYR A N 1
ATOM 4255 C CA . TYR A 1 556 ? 7.462 11.209 6.542 1.00 93.38 556 TYR A CA 1
ATOM 4256 C C . TYR A 1 556 ? 7.198 12.605 5.943 1.00 93.38 556 TYR A C 1
ATOM 4258 O O . TYR A 1 556 ? 7.257 12.765 4.727 1.00 93.38 556 TYR A O 1
ATOM 4266 N N . VAL A 1 557 ? 6.940 13.606 6.795 1.00 92.56 557 VAL A N 1
ATOM 4267 C CA . VAL A 1 557 ? 6.752 15.034 6.455 1.00 92.56 557 VAL A CA 1
ATOM 4268 C C . VAL A 1 557 ? 7.607 15.938 7.360 1.00 92.56 557 VAL A C 1
ATOM 4270 O O . VAL A 1 557 ? 7.254 17.078 7.637 1.00 92.56 557 VAL A O 1
ATOM 4273 N N . LYS A 1 558 ? 8.724 15.417 7.892 1.00 80.38 558 LYS A N 1
ATOM 4274 C CA . LYS A 1 558 ? 9.551 16.123 8.892 1.00 80.38 558 LYS A CA 1
ATOM 4275 C C . LYS A 1 558 ? 10.188 17.404 8.366 1.00 80.38 558 LYS A C 1
ATOM 4277 O O . LYS A 1 558 ? 10.292 18.377 9.104 1.00 80.38 558 LYS A O 1
ATOM 4282 N N . ASP A 1 559 ? 10.680 17.358 7.134 1.00 89.62 559 ASP A N 1
ATOM 4283 C CA . ASP A 1 559 ? 11.318 18.499 6.495 1.00 89.62 559 ASP A CA 1
ATOM 4284 C C . ASP A 1 559 ? 10.257 19.319 5.763 1.00 89.62 559 ASP A C 1
ATOM 4286 O O . ASP A 1 559 ? 9.993 19.113 4.580 1.00 89.62 559 ASP A O 1
ATOM 4290 N N . LEU A 1 560 ? 9.633 20.233 6.506 1.00 93.75 560 LEU A N 1
ATOM 4291 C CA . LEU A 1 560 ? 8.708 21.226 5.967 1.00 93.75 560 LEU A CA 1
ATOM 4292 C C . LEU A 1 560 ? 9.435 22.431 5.340 1.00 93.75 560 LEU A C 1
ATOM 4294 O O . LEU A 1 560 ? 8.760 23.375 4.935 1.00 93.75 560 LEU A O 1
ATOM 4298 N N . ALA A 1 561 ? 10.774 22.450 5.259 1.00 92.62 561 ALA A N 1
ATOM 4299 C CA . ALA A 1 561 ? 11.517 23.506 4.564 1.00 92.62 561 ALA A CA 1
ATOM 4300 C C . ALA A 1 561 ? 11.650 23.222 3.055 1.00 92.62 561 ALA A C 1
ATOM 4302 O O . ALA A 1 561 ? 11.672 24.166 2.266 1.00 92.62 561 ALA A O 1
ATOM 4303 N N . ARG A 1 562 ? 11.650 21.943 2.649 1.00 94.44 562 ARG A N 1
ATOM 4304 C CA . ARG A 1 562 ? 11.502 21.519 1.242 1.00 94.44 562 ARG A CA 1
ATOM 4305 C C . ARG A 1 562 ? 10.216 22.045 0.593 1.00 94.44 562 ARG A C 1
ATOM 4307 O O . ARG A 1 562 ? 9.218 22.268 1.276 1.00 94.44 562 ARG A O 1
ATOM 4314 N N . ASP A 1 563 ? 10.246 22.196 -0.730 1.00 94.19 563 ASP A N 1
ATOM 4315 C CA . ASP A 1 563 ? 9.071 22.477 -1.562 1.00 94.19 563 ASP A CA 1
ATOM 4316 C C . ASP A 1 563 ? 8.538 21.175 -2.177 1.00 94.19 563 ASP A C 1
ATOM 4318 O O . ASP A 1 563 ? 9.232 20.517 -2.949 1.00 94.19 563 ASP A O 1
ATOM 4322 N N . PHE A 1 564 ? 7.320 20.788 -1.803 1.00 96.69 564 PHE A N 1
ATOM 4323 C CA . PHE A 1 564 ? 6.602 19.636 -2.350 1.00 96.69 564 PHE A CA 1
ATOM 4324 C C . PHE A 1 564 ? 5.091 19.887 -2.278 1.00 96.69 564 PHE A C 1
ATOM 4326 O O . PHE A 1 564 ? 4.630 20.683 -1.454 1.00 96.69 564 PHE A O 1
ATOM 4333 N N . VAL A 1 565 ? 4.300 19.230 -3.132 1.00 97.38 565 VAL A N 1
ATOM 4334 C CA . VAL A 1 565 ? 2.851 19.504 -3.209 1.00 97.38 565 VAL A CA 1
ATOM 4335 C C . VAL A 1 565 ? 2.177 19.280 -1.846 1.00 97.38 565 VAL A C 1
ATOM 4337 O O . VAL A 1 565 ? 2.500 18.348 -1.109 1.00 97.38 565 VAL A O 1
ATOM 4340 N N . GLY A 1 566 ? 1.284 20.195 -1.461 1.00 96.88 566 GLY A N 1
ATOM 4341 C CA . GLY A 1 566 ? 0.625 20.192 -0.152 1.00 96.88 566 GLY A CA 1
ATOM 4342 C C . GLY A 1 566 ? 1.461 20.700 1.035 1.00 96.88 566 GLY A C 1
ATOM 4343 O O . GLY A 1 566 ? 0.887 20.896 2.113 1.00 96.88 566 GLY A O 1
ATOM 4344 N N . VAL A 1 567 ? 2.769 20.986 0.886 1.00 97.50 567 VAL A N 1
ATOM 4345 C CA . VAL A 1 567 ? 3.617 21.431 2.017 1.00 97.50 567 VAL A CA 1
ATOM 4346 C C . VAL A 1 567 ? 3.093 22.703 2.685 1.00 97.50 567 VAL A C 1
ATOM 4348 O O . VAL A 1 567 ? 3.133 22.812 3.907 1.00 97.50 567 VAL A O 1
ATOM 4351 N N . GLU A 1 568 ? 2.509 23.631 1.924 1.00 97.75 568 GLU A N 1
ATOM 4352 C CA . GLU A 1 568 ? 1.917 24.865 2.455 1.00 97.75 568 GLU A CA 1
ATOM 4353 C C . GLU A 1 568 ? 0.741 24.620 3.408 1.00 97.75 568 GLU A C 1
ATOM 4355 O O . GLU A 1 568 ? 0.561 25.359 4.378 1.00 97.75 568 GLU A O 1
ATOM 4360 N N . ALA A 1 569 ? -0.060 23.576 3.179 1.00 97.38 569 ALA A N 1
ATOM 4361 C CA . ALA A 1 569 ? -1.116 23.204 4.115 1.00 97.38 569 ALA A CA 1
ATOM 4362 C C . ALA A 1 569 ? -0.540 22.572 5.383 1.00 97.38 569 ALA A C 1
ATOM 4364 O O . ALA A 1 569 ? -0.994 22.898 6.480 1.00 97.38 569 ALA A O 1
ATOM 4365 N N . LEU A 1 570 ? 0.502 21.742 5.250 1.00 97.31 570 LEU A N 1
ATOM 4366 C CA . LEU A 1 570 ? 1.197 21.167 6.401 1.00 97.31 570 LEU A CA 1
ATOM 4367 C C . LEU A 1 570 ? 1.912 22.235 7.239 1.00 97.31 570 LEU A C 1
ATOM 4369 O O . LEU A 1 570 ? 1.832 22.174 8.461 1.00 97.31 570 LEU A O 1
ATOM 4373 N N . ARG A 1 571 ? 2.547 23.232 6.603 1.00 97.12 571 ARG A N 1
ATOM 4374 C CA . ARG A 1 571 ? 3.155 24.409 7.254 1.00 97.12 571 ARG A CA 1
ATOM 4375 C C . ARG A 1 571 ? 2.129 25.173 8.091 1.00 97.12 571 ARG A C 1
ATOM 4377 O O . ARG A 1 571 ? 2.408 25.481 9.245 1.00 97.12 571 ARG A O 1
ATOM 4384 N N . ARG A 1 572 ? 0.933 25.422 7.542 1.00 96.69 572 ARG A N 1
ATOM 4385 C CA . ARG A 1 572 ? -0.155 26.145 8.230 1.00 96.69 572 ARG A CA 1
ATOM 4386 C C . ARG A 1 572 ? -0.672 25.447 9.492 1.00 96.69 572 ARG A C 1
ATOM 4388 O O . ARG A 1 572 ? -1.032 26.145 10.430 1.00 96.69 572 ARG A O 1
ATOM 4395 N N . ILE A 1 573 ? -0.682 24.113 9.531 1.00 95.25 573 ILE A N 1
ATOM 4396 C CA . ILE A 1 573 ? -1.133 23.320 10.696 1.00 95.25 573 ILE A CA 1
ATOM 4397 C C . ILE A 1 573 ? 0.034 22.730 11.518 1.00 95.25 573 ILE A C 1
ATOM 4399 O O . ILE A 1 573 ? -0.170 21.895 12.403 1.00 95.25 573 ILE A O 1
ATOM 4403 N N . ALA A 1 574 ? 1.279 23.124 11.231 1.00 93.94 574 ALA A N 1
ATOM 4404 C CA . ALA A 1 574 ? 2.461 22.580 11.891 1.00 93.94 574 ALA A CA 1
ATOM 4405 C C . ALA A 1 574 ? 2.524 23.018 13.362 1.00 93.94 574 ALA A C 1
ATOM 4407 O O . ALA A 1 574 ? 2.579 24.202 13.679 1.00 93.94 574 ALA A O 1
ATOM 4408 N N . GLY A 1 575 ? 2.547 22.044 14.274 1.00 89.19 575 GLY A N 1
ATOM 4409 C CA . GLY A 1 575 ? 2.514 22.294 15.719 1.00 89.19 575 GLY A CA 1
ATOM 4410 C C . GLY A 1 575 ? 1.106 22.456 16.301 1.00 89.19 575 GLY A C 1
ATOM 4411 O O . GLY A 1 575 ? 0.965 22.455 17.525 1.00 89.19 575 GLY A O 1
ATOM 4412 N N . GLU A 1 576 ? 0.059 22.511 15.471 1.00 94.25 576 GLU A N 1
ATOM 4413 C CA . GLU A 1 576 ? -1.316 22.396 15.956 1.00 94.25 576 GLU A CA 1
ATOM 4414 C C . GLU A 1 576 ? -1.596 20.988 16.508 1.00 94.25 576 GLU A C 1
ATOM 4416 O O . GLU A 1 576 ? -0.986 19.983 16.127 1.00 94.25 576 GLU A O 1
ATOM 4421 N N . THR A 1 577 ? -2.575 20.896 17.408 1.00 94.94 577 THR A N 1
ATOM 4422 C CA . THR A 1 577 ? -3.144 19.605 17.807 1.00 94.94 577 THR A CA 1
ATOM 4423 C C . THR A 1 577 ? -4.201 19.203 16.772 1.00 94.94 577 THR A C 1
ATOM 4425 O O . THR A 1 577 ? -5.211 19.898 16.663 1.00 94.94 577 THR A O 1
ATOM 4428 N N . PRO A 1 578 ? -4.015 18.108 16.006 1.00 95.56 578 PRO A N 1
ATOM 4429 C CA . PRO A 1 578 ? -4.945 17.742 14.941 1.00 95.56 578 PRO A 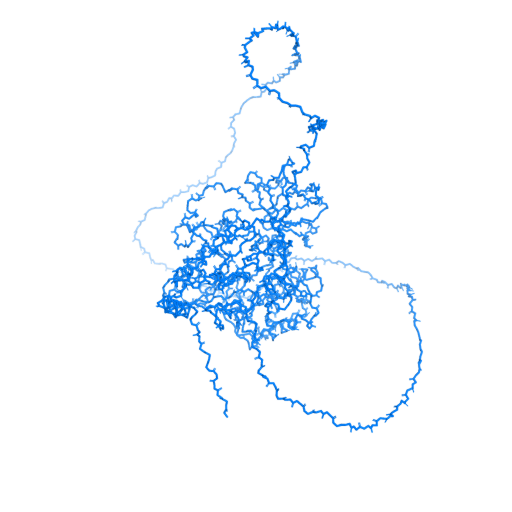CA 1
ATOM 4430 C C . PRO A 1 578 ? -6.296 17.298 15.506 1.00 95.56 578 PRO A C 1
ATOM 4432 O O . PRO A 1 578 ? -6.399 16.838 16.640 1.00 95.56 578 PRO A O 1
ATOM 4435 N N . ARG A 1 579 ? -7.344 17.378 14.682 1.00 95.06 579 ARG A N 1
ATOM 4436 C CA . ARG A 1 579 ? -8.744 17.122 15.082 1.00 95.06 579 ARG A CA 1
ATOM 4437 C C . ARG A 1 579 ? -8.975 15.694 15.605 1.00 95.06 579 ARG A C 1
ATOM 4439 O O . ARG A 1 579 ? -9.863 15.466 16.422 1.00 95.06 579 ARG A O 1
ATOM 4446 N N . ARG A 1 580 ? -8.166 14.741 15.136 1.00 97.81 580 ARG A N 1
ATOM 4447 C CA . ARG A 1 580 ? -8.167 13.313 15.483 1.00 97.81 580 ARG A CA 1
ATOM 4448 C C . ARG A 1 580 ? -6.737 12.760 15.405 1.00 97.81 580 ARG A C 1
ATOM 4450 O O . ARG A 1 580 ? -5.869 13.360 14.775 1.00 97.81 580 ARG A O 1
ATOM 4457 N N . ARG A 1 581 ? -6.491 11.613 16.034 1.00 98.12 581 ARG A N 1
ATOM 4458 C CA . ARG A 1 581 ? -5.266 10.809 15.890 1.00 98.12 581 ARG A CA 1
ATOM 4459 C C . ARG A 1 581 ? -5.645 9.365 15.579 1.00 98.12 581 ARG A C 1
ATOM 4461 O O . ARG A 1 581 ? -6.609 8.851 16.150 1.00 98.12 581 ARG A O 1
ATOM 4468 N N . LEU A 1 582 ? -4.888 8.729 14.692 1.00 98.62 582 LEU A N 1
ATOM 4469 C CA . LEU A 1 582 ? -4.959 7.292 14.456 1.00 98.62 582 LEU A CA 1
ATOM 4470 C C . LEU A 1 582 ? -4.335 6.550 15.647 1.00 98.62 582 LEU A C 1
ATOM 4472 O O . LEU A 1 582 ? -3.240 6.895 16.091 1.00 98.62 582 LEU A O 1
ATOM 4476 N N . VAL A 1 583 ? -5.018 5.525 16.154 1.00 98.69 583 VAL A N 1
ATOM 4477 C CA . VAL A 1 583 ? -4.528 4.668 17.241 1.00 98.69 583 VAL A CA 1
ATOM 4478 C C . VAL A 1 583 ? -4.652 3.191 16.900 1.00 98.69 583 VAL A C 1
ATOM 4480 O O . VAL A 1 583 ? -5.596 2.775 16.228 1.00 98.69 583 VAL A O 1
ATOM 4483 N N . GLY A 1 584 ? -3.722 2.390 17.424 1.00 98.56 584 GLY A N 1
ATOM 4484 C CA . GLY A 1 584 ? -3.905 0.950 17.566 1.00 98.56 584 GLY A CA 1
ATOM 4485 C C . GLY A 1 584 ? -4.681 0.630 18.838 1.00 98.56 584 GLY A C 1
ATOM 4486 O O . GLY A 1 584 ? -4.441 1.241 19.880 1.00 98.56 584 GLY A O 1
ATOM 4487 N N . PHE A 1 585 ? -5.587 -0.340 18.776 1.00 98.62 585 PHE A N 1
ATOM 4488 C CA . PHE A 1 585 ? -6.285 -0.858 19.949 1.00 98.62 585 PHE A CA 1
ATOM 4489 C C . PHE A 1 585 ? -6.395 -2.386 19.921 1.00 98.62 585 PHE A C 1
ATOM 4491 O O . PHE A 1 585 ? -6.447 -3.014 18.861 1.00 98.62 585 PHE A O 1
ATOM 4498 N N . GLU A 1 586 ? -6.475 -2.979 21.108 1.00 98.06 586 GLU A N 1
ATOM 4499 C CA . GLU A 1 586 ? -6.822 -4.387 21.312 1.00 98.06 586 GLU A CA 1
ATOM 4500 C C . GLU A 1 586 ? -8.190 -4.481 22.000 1.00 98.06 586 GLU A C 1
ATOM 4502 O O . GLU A 1 586 ? -8.511 -3.647 22.850 1.00 98.06 586 GLU A O 1
ATOM 4507 N N . LEU A 1 587 ? -8.989 -5.503 21.678 1.00 97.12 587 LEU A N 1
ATOM 4508 C CA . LEU A 1 587 ? -10.143 -5.858 22.510 1.00 97.12 587 LEU A CA 1
ATOM 4509 C C . LEU A 1 587 ? -9.671 -6.637 23.744 1.00 97.12 587 LEU A C 1
ATOM 4511 O O . LEU A 1 587 ? -8.930 -7.614 23.627 1.00 97.12 587 LEU A O 1
ATOM 4515 N N . VAL A 1 588 ? -10.147 -6.220 24.917 1.00 92.75 588 VAL A N 1
ATOM 4516 C CA . VAL A 1 588 ? -9.921 -6.894 26.208 1.00 92.75 588 VAL A CA 1
ATOM 4517 C C . VAL A 1 588 ? -10.869 -8.091 26.367 1.00 92.75 588 VAL A C 1
ATOM 4519 O O . VAL A 1 588 ? -10.545 -9.078 27.024 1.00 92.75 588 VAL A O 1
ATOM 4522 N N . GLU A 1 589 ? -12.039 -8.020 25.733 1.00 86.44 589 GLU A N 1
ATOM 4523 C CA . GLU A 1 589 ? -13.107 -9.019 25.801 1.00 86.44 589 GLU A CA 1
ATOM 4524 C C . GLU A 1 589 ? -13.304 -9.772 24.472 1.00 86.44 589 GLU A C 1
ATOM 4526 O O . GLU A 1 589 ? -12.778 -9.404 23.419 1.00 86.44 589 GLU A O 1
ATOM 4531 N N . ARG A 1 590 ? -14.120 -10.837 24.498 1.00 88.31 590 ARG A N 1
ATOM 4532 C CA . ARG A 1 590 ? -14.479 -11.605 23.295 1.00 88.31 590 ARG A CA 1
ATOM 4533 C C . ARG A 1 590 ? -15.322 -10.770 22.325 1.00 88.31 590 ARG A C 1
ATOM 4535 O O . ARG A 1 590 ? -16.542 -10.685 22.452 1.00 88.31 590 ARG A O 1
ATOM 4542 N N . GLY A 1 591 ? -14.674 -10.261 21.285 1.00 89.81 591 GLY A N 1
ATOM 4543 C CA . GLY A 1 591 ? -15.304 -9.648 20.121 1.00 89.81 591 GLY A CA 1
ATOM 4544 C C . GLY A 1 591 ? -14.414 -9.761 18.886 1.00 89.81 591 GLY A C 1
ATOM 4545 O O . GLY A 1 591 ? -13.309 -10.294 18.954 1.00 89.81 591 GLY A O 1
ATOM 4546 N N . ILE A 1 592 ? -14.891 -9.245 17.753 1.00 92.56 592 ILE A N 1
ATOM 4547 C CA . ILE A 1 592 ? -14.050 -8.984 16.580 1.00 92.56 592 ILE A CA 1
ATOM 4548 C C . ILE A 1 592 ? -14.408 -7.596 16.053 1.00 92.56 592 ILE A C 1
ATOM 4550 O O . ILE A 1 592 ? -15.531 -7.382 15.586 1.00 92.56 592 ILE A O 1
ATOM 4554 N N . ALA A 1 593 ? -13.463 -6.664 16.149 1.00 91.44 593 ALA A N 1
ATOM 4555 C CA . ALA A 1 593 ? -13.598 -5.324 15.590 1.00 91.44 593 ALA A CA 1
ATOM 4556 C C . ALA A 1 593 ? -13.645 -5.374 14.054 1.00 91.44 593 ALA A C 1
ATOM 4558 O O . ALA A 1 593 ? -13.104 -6.292 13.436 1.00 91.44 593 ALA A O 1
ATOM 4559 N N . ARG A 1 594 ? -14.299 -4.391 13.433 1.00 92.00 594 ARG A N 1
ATOM 4560 C CA . ARG A 1 594 ? -14.400 -4.217 11.977 1.00 92.00 594 ARG A CA 1
ATOM 4561 C C . ARG A 1 594 ? -14.408 -2.731 11.646 1.00 92.00 594 ARG A C 1
ATOM 4563 O O . ARG A 1 594 ? -14.790 -1.931 12.495 1.00 92.00 594 ARG A O 1
ATOM 4570 N N . ALA A 1 595 ? -14.033 -2.398 10.412 1.00 91.38 595 ALA A N 1
ATOM 4571 C CA . ALA A 1 595 ? -14.235 -1.067 9.847 1.00 91.38 595 ALA A CA 1
ATOM 4572 C C . ALA A 1 595 ? -15.679 -0.572 10.070 1.00 91.38 595 ALA A C 1
ATOM 4574 O O . ALA A 1 595 ? -16.615 -1.375 10.133 1.00 91.38 595 ALA A O 1
ATOM 4575 N N . ASP A 1 596 ? -15.828 0.744 10.201 1.00 93.75 596 ASP A N 1
ATOM 4576 C CA . ASP A 1 596 ? -17.074 1.474 10.470 1.00 93.75 596 ASP A CA 1
ATOM 4577 C C . ASP A 1 596 ? -17.735 1.233 11.839 1.00 93.75 596 ASP A C 1
ATOM 4579 O O . ASP A 1 596 ? -18.736 1.881 12.147 1.00 93.75 596 ASP A O 1
ATOM 4583 N N . TYR A 1 597 ? -17.187 0.372 12.705 1.00 97.62 597 TYR A N 1
ATOM 4584 C CA . TYR A 1 597 ? -17.663 0.279 14.089 1.00 97.62 597 TYR A CA 1
ATOM 4585 C C . TYR A 1 597 ? -17.329 1.556 14.875 1.00 97.62 597 TYR A C 1
ATOM 4587 O O . TYR A 1 597 ? -16.242 2.122 14.754 1.00 97.62 597 TYR A O 1
ATOM 4595 N N . GLU A 1 598 ? -18.268 1.993 15.713 1.00 98.56 598 GLU A N 1
ATOM 4596 C CA . GLU A 1 598 ? -18.103 3.161 16.580 1.00 98.56 598 GLU A CA 1
ATOM 4597 C C . GLU A 1 598 ? -17.085 2.869 17.690 1.00 98.56 598 GLU A C 1
ATOM 4599 O O . GLU A 1 598 ? -17.155 1.829 18.356 1.00 98.56 598 GLU A O 1
ATOM 4604 N N . ILE A 1 599 ? -16.170 3.814 17.911 1.00 98.62 599 ILE A N 1
ATOM 4605 C CA . ILE A 1 599 ? -15.314 3.863 19.097 1.00 98.62 599 ILE A CA 1
ATOM 4606 C C . ILE A 1 599 ? -16.024 4.729 20.135 1.00 98.62 599 ILE A C 1
ATOM 4608 O O . ILE A 1 599 ? -16.450 5.851 19.847 1.00 98.62 599 ILE A O 1
ATOM 4612 N N . VAL A 1 600 ? -16.146 4.193 21.341 1.00 98.38 600 VAL A N 1
ATOM 4613 C CA . VAL A 1 600 ? -16.940 4.730 22.443 1.00 98.38 600 VAL A CA 1
ATOM 4614 C C . VAL A 1 600 ? -16.027 5.033 23.629 1.00 98.38 600 VAL A C 1
ATOM 4616 O O . VAL A 1 600 ? -15.129 4.253 23.948 1.00 98.38 600 VAL A O 1
ATOM 4619 N N . HIS A 1 601 ? -16.276 6.140 24.321 1.00 98.00 601 HIS A N 1
ATOM 4620 C CA . HIS A 1 601 ? -15.688 6.436 25.624 1.00 98.00 601 HIS A CA 1
ATOM 4621 C C . HIS A 1 601 ? -16.766 7.056 26.522 1.00 98.00 601 HIS A C 1
ATOM 4623 O O . HIS A 1 601 ? -17.538 7.897 26.068 1.00 98.00 601 HIS A O 1
ATOM 4629 N N . GLU A 1 602 ? -16.883 6.571 27.762 1.00 94.31 602 GLU A N 1
ATOM 4630 C CA . GLU A 1 602 ? -17.927 6.980 28.725 1.00 94.31 602 GLU A CA 1
ATOM 4631 C C . GLU A 1 602 ? -19.358 6.986 28.128 1.00 94.31 602 GLU A C 1
ATOM 4633 O O . GLU A 1 602 ? -20.170 7.877 28.361 1.00 94.31 602 GLU A O 1
ATOM 4638 N N . GLY A 1 603 ? -19.662 5.979 27.295 1.00 91.31 603 GLY A N 1
ATOM 4639 C CA . GLY A 1 603 ? -20.939 5.815 26.580 1.00 91.31 603 GLY A CA 1
ATOM 4640 C C . GLY A 1 603 ? -21.111 6.687 25.324 1.00 91.31 603 GLY A C 1
ATOM 4641 O O . GLY A 1 603 ? -21.922 6.355 24.454 1.00 91.31 603 GLY A O 1
ATOM 4642 N N . SER A 1 604 ? -20.315 7.749 25.186 1.00 97.06 604 SER A N 1
ATOM 4643 C CA . SER A 1 604 ? -20.330 8.673 24.047 1.00 97.06 604 SER A CA 1
ATOM 4644 C C . SER A 1 604 ? -19.524 8.130 22.867 1.00 97.06 604 SER A C 1
ATOM 4646 O O . SER A 1 604 ? -18.453 7.555 23.052 1.00 97.06 604 SER A O 1
ATOM 4648 N N . ILE A 1 605 ? -20.009 8.333 21.640 1.00 98.31 605 ILE A N 1
ATOM 4649 C CA . ILE A 1 605 ? -19.234 8.030 20.428 1.00 98.31 605 ILE A CA 1
ATOM 4650 C C . ILE A 1 605 ? -18.133 9.085 20.304 1.00 98.31 605 ILE A C 1
ATOM 4652 O O . ILE A 1 605 ? -18.427 10.276 20.239 1.00 98.31 605 ILE A O 1
ATOM 4656 N N . VAL A 1 606 ? -16.877 8.644 20.266 1.00 98.19 606 VAL A N 1
ATOM 4657 C CA . VAL A 1 606 ? -15.696 9.517 20.152 1.00 98.19 606 VAL A CA 1
ATOM 4658 C C . VAL A 1 606 ? -14.917 9.302 18.857 1.00 98.19 606 VAL A C 1
ATOM 4660 O O . VAL A 1 606 ? -14.074 10.122 18.511 1.00 98.19 606 VAL A O 1
ATOM 4663 N N . GLY A 1 607 ? -15.176 8.212 18.133 1.00 97.88 607 GLY A N 1
ATOM 4664 C CA . GLY A 1 607 ? -14.364 7.835 16.983 1.00 97.88 607 GLY A CA 1
ATOM 4665 C C . GLY A 1 607 ? -14.949 6.707 16.143 1.00 97.88 607 GLY A C 1
ATOM 4666 O O . GLY A 1 607 ? -16.065 6.242 16.385 1.00 97.88 607 GLY A O 1
ATOM 4667 N N . ARG A 1 608 ? -14.171 6.239 15.163 1.00 98.06 608 ARG A N 1
ATOM 4668 C CA . ARG A 1 608 ? -14.550 5.136 14.266 1.00 98.06 608 ARG A CA 1
ATOM 4669 C C . ARG A 1 608 ? -13.354 4.234 13.970 1.00 98.06 608 ARG A C 1
ATOM 4671 O O . ARG A 1 608 ? -12.247 4.719 13.734 1.00 98.06 608 ARG A O 1
ATOM 4678 N N . VAL A 1 609 ? -13.597 2.927 13.970 1.00 98.56 609 VAL A N 1
ATOM 4679 C CA . VAL A 1 609 ? -12.634 1.903 13.549 1.00 98.56 609 VAL A CA 1
ATOM 4680 C C . VAL A 1 609 ? -12.445 1.989 12.034 1.00 98.56 609 VAL A C 1
ATOM 4682 O O . VAL A 1 609 ? -13.421 1.976 11.281 1.00 98.56 609 VAL A O 1
ATOM 4685 N N . THR A 1 610 ? -11.195 2.058 11.589 1.00 98.12 610 THR A N 1
ATOM 4686 C CA . THR A 1 610 ? -10.804 2.084 10.171 1.00 98.12 610 THR A CA 1
ATOM 4687 C C . THR A 1 610 ? -10.483 0.677 9.667 1.00 98.12 610 THR A C 1
ATOM 4689 O O . THR A 1 610 ? -10.969 0.262 8.615 1.00 98.12 610 THR A O 1
ATOM 4692 N N . SER A 1 611 ? -9.776 -0.114 10.481 1.00 97.56 611 SER A N 1
ATOM 4693 C CA . SER A 1 611 ? -9.426 -1.513 10.204 1.00 97.56 611 SER A CA 1
ATOM 4694 C C . SER A 1 611 ? -9.580 -2.372 11.456 1.00 97.56 611 SER A C 1
ATOM 4696 O O . SER A 1 611 ? -9.329 -1.913 12.566 1.00 97.56 611 SER A O 1
ATOM 4698 N N . GLY A 1 612 ? -9.987 -3.635 11.310 1.00 96.25 612 GLY A N 1
ATOM 4699 C CA . GLY A 1 612 ? -10.198 -4.518 12.461 1.00 96.25 612 GLY A CA 1
ATOM 4700 C C . GLY A 1 612 ? -10.291 -5.993 12.086 1.00 96.25 612 GLY A C 1
ATOM 4701 O O . GLY A 1 612 ? -11.095 -6.381 11.227 1.00 96.25 612 GLY A O 1
ATOM 4702 N N . ALA A 1 613 ? -9.474 -6.817 12.744 1.00 92.81 613 ALA A N 1
ATOM 4703 C CA . ALA A 1 613 ? -9.356 -8.248 12.484 1.00 92.81 613 ALA A CA 1
ATOM 4704 C C . ALA A 1 613 ? -8.884 -9.029 13.727 1.00 92.81 613 ALA A C 1
ATOM 4706 O O . ALA A 1 613 ? -8.276 -8.452 14.631 1.00 92.81 613 ALA A O 1
ATOM 4707 N N . PRO A 1 614 ? -9.133 -10.351 13.793 1.00 93.44 614 PRO A N 1
ATOM 4708 C CA . PRO A 1 614 ? -8.343 -11.209 14.664 1.00 93.44 614 PRO A CA 1
ATOM 4709 C C . PRO A 1 614 ? -6.882 -11.206 14.185 1.00 93.44 614 PRO A C 1
ATOM 4711 O O . PRO A 1 614 ? -6.625 -11.368 12.994 1.00 93.44 614 PRO A O 1
ATOM 4714 N N . SER A 1 615 ? -5.947 -11.034 15.114 1.00 95.44 615 SER A N 1
ATOM 4715 C CA . SER A 1 615 ? -4.519 -11.283 14.928 1.00 95.44 615 SER A CA 1
ATOM 4716 C C . SER A 1 615 ? -4.252 -12.768 15.203 1.00 95.44 615 SER A C 1
ATOM 4718 O O . SER A 1 615 ? -4.464 -13.212 16.338 1.00 95.44 615 SER A O 1
ATOM 4720 N N . PRO A 1 616 ? -3.798 -13.548 14.205 1.00 93.31 616 PRO A N 1
ATOM 4721 C CA . PRO A 1 616 ? -3.380 -14.929 14.423 1.00 93.31 616 PRO A CA 1
ATOM 4722 C C . PRO A 1 616 ? -2.194 -15.026 15.390 1.00 93.31 616 PRO A C 1
ATOM 4724 O O . PRO A 1 616 ? -2.204 -15.890 16.261 1.00 93.31 616 PRO A O 1
ATOM 4727 N N . THR A 1 617 ? -1.222 -14.106 15.305 1.00 95.12 617 THR A N 1
ATOM 4728 C CA . THR A 1 617 ? -0.004 -14.151 16.137 1.00 95.12 617 THR A CA 1
ATOM 4729 C C . THR A 1 617 ? -0.269 -13.819 17.613 1.00 95.12 617 THR A C 1
ATOM 4731 O O . THR A 1 617 ? 0.374 -14.383 18.496 1.00 95.12 617 THR A O 1
ATOM 4734 N N . LEU A 1 618 ? -1.205 -12.908 17.913 1.00 92.50 618 LEU A N 1
ATOM 4735 C CA . LEU A 1 618 ? -1.493 -12.462 19.287 1.00 92.50 618 LEU A CA 1
ATOM 4736 C C . LEU A 1 618 ? -2.671 -13.196 19.943 1.00 92.50 618 LEU A C 1
ATOM 4738 O O . LEU A 1 618 ? -2.875 -13.044 21.148 1.00 92.50 618 LEU A O 1
ATOM 4742 N N . GLY A 1 619 ? -3.485 -13.929 19.175 1.00 91.31 619 GLY A N 1
ATOM 4743 C CA . GLY A 1 619 ? -4.710 -14.571 19.670 1.00 91.31 619 GLY A CA 1
ATOM 4744 C C . GLY A 1 619 ? -5.808 -13.588 20.114 1.00 91.31 619 GLY A C 1
ATOM 4745 O O . GLY A 1 619 ? -6.716 -13.968 20.854 1.00 91.31 619 GLY A O 1
ATOM 4746 N N . LYS A 1 620 ? -5.730 -12.320 19.684 1.00 92.00 620 LYS A N 1
ATOM 4747 C CA . LYS A 1 620 ? -6.622 -11.211 20.078 1.00 92.00 620 LYS A CA 1
ATOM 4748 C C . LYS A 1 620 ? -7.330 -10.606 18.868 1.00 92.00 620 LYS A C 1
ATOM 4750 O O . LYS A 1 620 ? -6.831 -10.691 17.750 1.00 92.00 620 LYS A O 1
ATOM 4755 N N . SER A 1 621 ? -8.444 -9.905 19.083 1.00 95.44 621 SER A N 1
ATOM 4756 C CA . SER A 1 621 ? -8.923 -8.931 18.093 1.00 95.44 621 SER A CA 1
ATOM 4757 C C . SER A 1 621 ? -8.149 -7.628 18.254 1.00 95.44 621 SER A C 1
ATOM 4759 O O . SER A 1 621 ? -8.144 -7.049 19.340 1.00 95.44 621 SER A O 1
ATOM 4761 N N . ILE A 1 622 ? -7.569 -7.149 17.159 1.00 97.94 622 ILE A N 1
ATOM 4762 C CA . ILE A 1 622 ? -6.863 -5.867 17.077 1.00 97.94 622 ILE A CA 1
ATOM 4763 C C . ILE A 1 622 ? -7.531 -4.961 16.038 1.00 97.94 622 ILE A C 1
ATOM 4765 O O . ILE A 1 622 ? -8.306 -5.430 15.194 1.00 97.94 622 ILE A O 1
ATOM 4769 N N . GLY A 1 623 ? -7.247 -3.664 16.088 1.00 98.12 623 GLY A N 1
ATOM 4770 C CA . GLY A 1 623 ? -7.739 -2.724 15.090 1.00 98.12 623 GLY A CA 1
ATOM 4771 C C . GLY A 1 623 ? -7.049 -1.368 15.117 1.00 98.12 623 GLY A C 1
ATOM 4772 O O . GLY A 1 623 ? -6.378 -1.004 16.081 1.00 98.12 623 GLY A O 1
ATOM 4773 N N . LEU A 1 624 ? -7.238 -0.634 14.027 1.00 98.81 624 LEU A N 1
ATOM 4774 C CA . LEU A 1 624 ? -6.858 0.763 13.867 1.00 98.81 624 LEU A CA 1
ATOM 4775 C C . LEU A 1 624 ? -8.128 1.619 13.866 1.00 98.81 624 LEU A C 1
ATOM 4777 O O . LEU A 1 624 ? -9.197 1.163 13.447 1.00 98.81 624 LEU A O 1
ATOM 4781 N N . GLY A 1 625 ? -8.035 2.856 14.340 1.00 98.50 625 GLY A N 1
ATOM 4782 C CA . GLY A 1 625 ? -9.153 3.790 14.264 1.00 98.50 625 GLY A CA 1
ATOM 4783 C C . GLY A 1 625 ? -8.809 5.197 14.719 1.00 98.50 625 GLY A C 1
ATOM 4784 O O . GLY A 1 625 ? -7.787 5.427 15.362 1.00 98.50 625 GLY A O 1
ATOM 4785 N N . TYR A 1 626 ? -9.680 6.142 14.377 1.00 98.69 626 TYR A N 1
ATOM 4786 C CA . TYR A 1 626 ? -9.508 7.553 14.710 1.00 98.69 626 TYR A CA 1
ATOM 4787 C C . TYR A 1 626 ? -10.241 7.920 15.995 1.00 98.69 626 TYR A C 1
ATOM 4789 O O . TYR A 1 626 ? -11.438 7.660 16.110 1.00 98.69 626 TYR A O 1
ATOM 4797 N N . VAL A 1 627 ? -9.531 8.570 16.922 1.00 98.69 627 VAL A N 1
ATOM 4798 C CA . VAL A 1 627 ? -10.052 9.099 18.198 1.00 98.69 627 VAL A CA 1
ATOM 4799 C C . VAL A 1 627 ? -9.599 10.554 18.410 1.00 98.69 627 VAL A C 1
ATOM 4801 O O . VAL A 1 627 ? -8.660 10.998 17.743 1.00 98.69 627 VAL A O 1
ATOM 4804 N N . PRO A 1 628 ? -10.205 11.325 19.333 1.00 98.38 628 PRO A N 1
ATOM 4805 C CA . PRO A 1 628 ? -9.729 12.662 19.675 1.00 98.38 628 PRO A CA 1
ATOM 4806 C C . PRO A 1 628 ? -8.349 12.566 20.353 1.00 98.38 628 PRO A C 1
ATOM 4808 O O . PRO A 1 628 ? -8.114 11.607 21.093 1.00 98.38 628 PRO A O 1
ATOM 4811 N N . PRO A 1 629 ? -7.440 13.546 20.191 1.00 97.81 629 PRO A N 1
ATOM 4812 C CA . PRO A 1 629 ? -6.079 13.463 20.734 1.00 97.81 629 PRO A CA 1
ATOM 4813 C C . PRO A 1 629 ? -6.013 13.208 22.246 1.00 97.81 629 PRO A C 1
ATOM 4815 O O . PRO A 1 629 ? -5.150 12.456 22.697 1.00 97.81 629 PRO A O 1
ATOM 4818 N N . ALA A 1 630 ? -6.964 13.753 23.014 1.00 97.75 630 ALA A N 1
ATOM 4819 C CA . ALA A 1 630 ? -7.089 13.534 24.458 1.00 97.75 630 ALA A CA 1
ATOM 4820 C C . ALA A 1 630 ? -7.302 12.056 24.854 1.00 97.75 630 ALA A C 1
ATOM 4822 O O . ALA A 1 630 ? -7.020 11.687 25.988 1.00 97.75 630 ALA A O 1
ATOM 4823 N N . LEU A 1 631 ? -7.763 11.211 23.924 1.00 98.31 631 LEU A N 1
ATOM 4824 C CA . LEU A 1 631 ? -7.984 9.772 24.110 1.00 98.31 631 LEU A CA 1
ATOM 4825 C C . LEU A 1 631 ? -6.982 8.908 23.318 1.00 98.31 631 LEU A C 1
ATOM 4827 O O . LEU A 1 631 ? -7.172 7.701 23.200 1.00 98.31 631 LEU A O 1
ATOM 4831 N N . SER A 1 632 ? -5.916 9.504 22.770 1.00 97.94 632 SER A N 1
ATOM 4832 C CA . SER A 1 632 ? -4.924 8.791 21.944 1.00 97.94 632 SER A CA 1
ATOM 4833 C C . SER A 1 632 ? -3.726 8.213 22.716 1.00 97.94 632 SER A C 1
ATOM 4835 O O . SER A 1 632 ? -2.802 7.664 22.120 1.00 97.94 632 SER A O 1
ATOM 4837 N N . ALA A 1 633 ? -3.727 8.318 24.048 1.00 97.94 633 ALA A N 1
ATOM 4838 C CA . ALA A 1 633 ? -2.645 7.829 24.897 1.00 97.94 633 ALA A CA 1
ATOM 4839 C C . ALA A 1 633 ? -2.632 6.293 25.015 1.00 97.94 633 ALA A C 1
ATOM 4841 O O . ALA A 1 633 ? -3.664 5.659 25.229 1.00 97.94 633 ALA A O 1
ATOM 4842 N N . VAL A 1 634 ? -1.444 5.684 24.954 1.00 98.25 634 VAL A N 1
ATOM 4843 C CA . VAL A 1 634 ? -1.269 4.242 25.202 1.00 98.25 634 VAL A CA 1
ATOM 4844 C C . VAL A 1 634 ? -1.725 3.894 26.621 1.00 98.25 634 VAL A C 1
ATOM 4846 O O . VAL A 1 634 ? -1.326 4.541 27.587 1.00 98.25 634 VAL A O 1
ATOM 4849 N N . GLY A 1 635 ? -2.558 2.861 26.739 1.00 98.06 635 GLY A N 1
ATOM 4850 C CA . GLY A 1 635 ? -3.226 2.462 27.977 1.00 98.06 635 GLY A CA 1
ATOM 4851 C C . GLY A 1 635 ? -4.640 3.032 28.150 1.00 98.06 635 GLY A C 1
ATOM 4852 O O . GLY A 1 635 ? -5.362 2.546 29.022 1.00 98.06 635 GLY A O 1
ATOM 4853 N N . GLN A 1 636 ? -5.068 3.997 27.323 1.00 98.38 636 GLN A N 1
ATOM 4854 C CA . GLN A 1 636 ? -6.412 4.581 27.387 1.00 98.38 636 GLN A CA 1
ATOM 4855 C C . GLN A 1 636 ? -7.503 3.517 27.190 1.00 98.38 636 GLN A C 1
ATOM 4857 O O . GLN A 1 636 ? -7.458 2.732 26.240 1.00 98.38 636 GLN A O 1
ATOM 4862 N N . ALA A 1 637 ? -8.504 3.521 28.072 1.00 98.06 637 ALA A N 1
ATOM 4863 C CA . ALA A 1 637 ? -9.659 2.632 27.990 1.00 98.06 637 ALA A CA 1
ATOM 4864 C C . ALA A 1 637 ? -10.716 3.172 27.012 1.00 98.06 637 ALA A C 1
ATOM 4866 O O . ALA A 1 637 ? -11.085 4.352 27.055 1.00 98.06 637 ALA A O 1
ATOM 4867 N N . LEU A 1 638 ? -11.222 2.284 26.157 1.00 98.12 638 LEU A N 1
ATOM 4868 C CA . LEU A 1 638 ? -12.238 2.540 25.136 1.00 98.12 638 LEU A CA 1
ATOM 4869 C C . LEU A 1 638 ? -13.260 1.388 25.120 1.00 98.12 638 LEU A C 1
ATOM 4871 O O . LEU A 1 638 ? -13.036 0.322 25.691 1.00 98.12 638 LEU A O 1
ATOM 4875 N N . GLY A 1 639 ? -14.375 1.585 24.426 1.00 98.06 639 GLY A N 1
ATOM 4876 C CA . GLY A 1 639 ? -15.274 0.517 23.995 1.00 98.06 639 GLY A CA 1
ATOM 4877 C C . GLY A 1 639 ? -15.414 0.518 22.474 1.00 98.06 639 GLY A C 1
ATOM 4878 O O . GLY A 1 639 ? -15.350 1.574 21.850 1.00 98.06 639 GLY A O 1
ATOM 4879 N N . ILE A 1 640 ? -15.631 -0.647 21.867 1.00 98.31 640 ILE A N 1
ATOM 4880 C CA . ILE A 1 640 ? -16.002 -0.769 20.449 1.00 98.31 640 ILE A CA 1
ATOM 4881 C C . ILE A 1 640 ? -17.448 -1.262 20.374 1.00 98.31 640 ILE A C 1
ATOM 4883 O O . ILE A 1 640 ? -17.770 -2.305 20.951 1.00 98.31 640 ILE A O 1
ATOM 4887 N N . ARG A 1 641 ? -18.330 -0.546 19.662 1.00 97.12 641 ARG A N 1
ATOM 4888 C CA . ARG A 1 641 ? -19.765 -0.885 19.605 1.00 97.12 641 ARG A CA 1
ATOM 4889 C C . ARG A 1 641 ? -20.048 -2.030 18.629 1.00 97.12 641 ARG A C 1
ATOM 4891 O O . ARG A 1 641 ? -20.468 -1.837 17.488 1.00 97.12 641 ARG A O 1
ATOM 4898 N N . ILE A 1 642 ? -19.854 -3.262 19.089 1.00 94.88 642 ILE A N 1
ATOM 4899 C CA . ILE A 1 642 ? -20.087 -4.480 18.308 1.00 94.88 642 ILE A CA 1
ATOM 4900 C C . ILE A 1 642 ? -21.556 -4.899 18.440 1.00 94.88 642 ILE A C 1
ATOM 4902 O O . ILE A 1 642 ? -22.004 -5.352 19.493 1.00 94.88 642 ILE A O 1
ATOM 4906 N N . ARG A 1 643 ? -22.323 -4.780 17.346 1.00 90.44 643 ARG A N 1
ATOM 4907 C CA . ARG A 1 643 ? -23.753 -5.170 17.274 1.00 90.44 643 ARG A CA 1
ATOM 4908 C C . ARG A 1 643 ? -24.628 -4.519 18.367 1.00 90.44 643 ARG A C 1
ATOM 4910 O O . ARG A 1 643 ? -25.582 -5.126 18.845 1.00 90.44 643 ARG A O 1
ATOM 4917 N N . GLY A 1 644 ? -24.304 -3.283 18.757 1.00 90.44 644 GLY A N 1
ATOM 4918 C CA . GLY A 1 644 ? -25.023 -2.537 19.797 1.00 90.44 644 GLY A CA 1
ATOM 4919 C C . GLY A 1 644 ? -24.647 -2.894 21.241 1.00 90.44 644 GLY A C 1
ATOM 4920 O O . GLY A 1 644 ? -25.375 -2.510 22.151 1.00 90.44 644 GLY A O 1
ATOM 4921 N N . LYS A 1 645 ? -23.539 -3.617 21.455 1.00 94.31 645 LYS A N 1
ATOM 4922 C CA . LYS A 1 645 ? -22.885 -3.777 22.761 1.00 94.31 645 LYS A CA 1
ATOM 4923 C C . LYS A 1 645 ? -21.510 -3.122 22.724 1.00 94.31 645 LYS A C 1
ATOM 4925 O O . LYS A 1 645 ? -20.782 -3.313 21.752 1.00 94.31 645 LYS A O 1
ATOM 4930 N N . ASP A 1 646 ? -21.150 -2.415 23.785 1.00 96.31 646 ASP A N 1
ATOM 4931 C CA . ASP A 1 646 ? -19.853 -1.748 23.892 1.00 96.31 646 ASP A CA 1
ATOM 4932 C C . ASP A 1 646 ? -18.862 -2.726 24.524 1.00 96.31 646 ASP A C 1
ATOM 4934 O O . ASP A 1 646 ? -18.943 -3.020 25.712 1.00 96.31 646 ASP A O 1
ATOM 4938 N N . VAL A 1 647 ? -17.994 -3.298 23.688 1.00 97.31 647 VAL A N 1
ATOM 4939 C CA . VAL A 1 647 ? -17.022 -4.335 24.065 1.00 97.31 647 VAL A CA 1
ATOM 4940 C C . VAL A 1 647 ? -15.719 -3.660 24.476 1.00 97.31 647 VAL A C 1
ATOM 4942 O O . VAL A 1 647 ? -15.215 -2.818 23.728 1.00 97.31 647 VAL A O 1
ATOM 4945 N N . ALA A 1 648 ? -15.180 -4.008 25.646 1.00 97.88 648 ALA A N 1
ATOM 4946 C CA . ALA A 1 648 ? -14.040 -3.302 26.225 1.00 97.88 648 ALA A CA 1
ATOM 4947 C C . ALA A 1 648 ? -12.768 -3.425 25.366 1.00 97.88 648 ALA A C 1
ATOM 4949 O O . ALA A 1 648 ? -12.422 -4.502 24.867 1.00 97.88 648 ALA A O 1
ATOM 4950 N N . ALA A 1 649 ? -12.055 -2.308 25.227 1.00 98.12 649 ALA A N 1
ATOM 4951 C CA . ALA A 1 649 ? -10.851 -2.164 24.423 1.00 98.12 649 ALA A CA 1
ATOM 4952 C C . ALA A 1 649 ? -9.821 -1.251 25.106 1.00 98.12 649 ALA A C 1
ATOM 4954 O O . ALA A 1 649 ? -10.161 -0.429 25.962 1.00 98.12 649 ALA A O 1
ATOM 4955 N N . GLN A 1 650 ? -8.557 -1.369 24.705 1.00 98.25 650 GLN A N 1
ATOM 4956 C CA . GLN A 1 650 ? -7.474 -0.519 25.198 1.00 98.25 650 GLN A CA 1
ATOM 4957 C C . GLN A 1 650 ? -6.584 -0.043 24.047 1.00 98.25 650 GLN A C 1
ATOM 4959 O O . GLN A 1 650 ? -6.233 -0.829 23.167 1.00 98.25 650 GLN A O 1
ATOM 4964 N N . VAL A 1 651 ? -6.203 1.238 24.069 1.00 98.69 651 VAL A N 1
ATOM 4965 C CA . VAL A 1 651 ? -5.213 1.809 23.143 1.00 98.69 651 VAL A CA 1
ATOM 4966 C C . VAL A 1 651 ? -3.835 1.218 23.433 1.00 98.69 651 VAL A C 1
ATOM 4968 O O . VAL A 1 651 ? -3.373 1.232 24.576 1.00 98.69 651 VAL A O 1
ATOM 4971 N N . VAL A 1 652 ? -3.149 0.744 22.396 1.00 98.06 652 VAL A N 1
ATOM 4972 C CA . VAL A 1 652 ? -1.809 0.149 22.481 1.00 98.06 652 VAL A CA 1
ATOM 4973 C C . VAL A 1 652 ? -0.821 0.852 21.554 1.00 98.06 652 VAL A C 1
ATOM 4975 O O . VAL A 1 652 ? -1.199 1.547 20.612 1.00 98.06 652 VAL A O 1
ATOM 4978 N N . ALA A 1 653 ? 0.472 0.678 21.826 1.00 96.62 653 ALA A N 1
ATOM 4979 C CA . ALA A 1 653 ? 1.522 1.180 20.948 1.00 96.62 653 ALA A CA 1
ATOM 4980 C C . ALA A 1 653 ? 1.550 0.395 19.625 1.00 96.62 653 ALA A C 1
ATOM 4982 O O . ALA A 1 653 ? 1.467 -0.832 19.630 1.00 96.62 653 ALA A O 1
ATOM 4983 N N . LEU A 1 654 ? 1.730 1.104 18.509 1.00 95.25 654 LEU A N 1
ATOM 4984 C CA . LEU A 1 654 ? 2.002 0.509 17.201 1.00 95.25 654 LEU A CA 1
ATOM 4985 C C . LEU A 1 654 ? 3.521 0.380 16.965 1.00 95.25 654 LEU A C 1
ATOM 4987 O O . LEU A 1 654 ? 4.275 1.251 17.409 1.00 95.25 654 LEU A O 1
ATOM 4991 N N . PRO A 1 655 ? 3.991 -0.645 16.230 1.00 95.38 655 PRO A N 1
ATOM 4992 C CA . PRO A 1 655 ? 3.241 -1.810 15.744 1.00 95.38 655 PRO A CA 1
ATOM 4993 C C . PRO A 1 655 ? 2.859 -2.776 16.880 1.00 95.38 655 PRO A C 1
ATOM 4995 O O . PRO A 1 655 ? 3.556 -2.845 17.892 1.00 95.38 655 PRO A O 1
ATOM 4998 N N . PHE A 1 656 ? 1.787 -3.556 16.692 1.00 96.00 656 PHE A N 1
ATOM 4999 C CA . PHE A 1 656 ? 1.348 -4.558 17.675 1.00 96.00 656 PHE A CA 1
ATOM 5000 C C . PHE A 1 656 ? 2.404 -5.662 17.855 1.00 96.00 656 PHE A C 1
ATOM 5002 O O . PHE A 1 656 ? 2.689 -6.088 18.975 1.00 96.00 656 PHE A O 1
ATOM 5009 N N . LEU A 1 657 ? 3.036 -6.083 16.752 1.00 90.19 657 LEU A N 1
ATOM 5010 C CA . LEU A 1 657 ? 4.238 -6.915 16.776 1.00 90.19 657 LE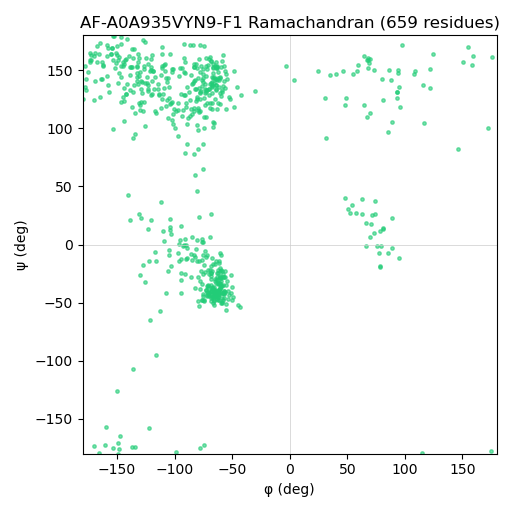U A CA 1
ATOM 5011 C C . LEU A 1 657 ? 5.495 -6.054 16.636 1.00 90.19 657 LEU A C 1
ATOM 5013 O O . LEU A 1 657 ? 5.694 -5.361 15.639 1.00 90.19 657 LEU A O 1
ATOM 5017 N N . LYS A 1 658 ? 6.386 -6.133 17.629 1.00 77.50 658 LYS A N 1
ATOM 5018 C CA . LYS A 1 658 ? 7.704 -5.489 17.561 1.00 77.50 658 LYS A CA 1
ATOM 5019 C C . LYS A 1 658 ? 8.584 -6.214 16.529 1.00 77.50 658 LYS A C 1
ATOM 5021 O O . LYS A 1 658 ? 8.654 -7.439 16.596 1.00 77.50 658 LYS A O 1
ATOM 5026 N N . PRO A 1 659 ? 9.294 -5.500 15.632 1.00 60.75 659 PRO A N 1
ATOM 5027 C CA . PRO A 1 659 ? 10.173 -6.130 14.646 1.00 60.75 659 PRO A CA 1
ATOM 5028 C C . PRO A 1 659 ? 11.237 -7.022 15.299 1.00 60.75 659 PRO A C 1
ATOM 5030 O O . PRO A 1 659 ? 11.888 -6.594 16.253 1.00 60.75 659 PRO A O 1
ATOM 5033 N N . GLY A 1 660 ? 11.444 -8.227 14.759 1.00 52.62 660 GLY A N 1
ATOM 5034 C CA . GLY A 1 660 ? 12.387 -9.209 15.315 1.00 52.62 660 GLY A CA 1
ATOM 5035 C C . GLY A 1 660 ? 11.789 -10.146 16.373 1.00 52.62 660 GLY A C 1
ATOM 5036 O O . GLY A 1 660 ? 12.532 -10.683 17.193 1.00 52.62 660 GLY A O 1
ATOM 5037 N N . ARG A 1 661 ? 10.465 -10.324 16.359 1.00 40.81 661 ARG A N 1
ATOM 5038 C CA . ARG A 1 661 ? 9.748 -11.474 16.923 1.00 40.81 661 ARG A CA 1
ATOM 5039 C C . ARG A 1 661 ? 9.026 -12.216 15.807 1.00 40.81 661 ARG A C 1
ATOM 5041 O O . ARG A 1 661 ? 8.718 -11.538 14.800 1.00 40.81 661 ARG A O 1
#

Radius of gyration: 37.29 Å; Cα contacts (8 Å, |Δi|>4): 1031; chains: 1; bounding box: 138×100×112 Å